Protein AF-0000000070374807 (afdb_homodimer)

Nearest PDB structures (foldseek):
  3frc-assembly1_B  TM=8.445E-01  e=3.270E-07  Plasmodium falciparum
  4nhw-assembly2_D  TM=7.039E-01  e=5.359E-06  Sinorhizobium meliloti 2011
  4qq7-assembly1_B  TM=7.330E-01  e=1.640E-05  Burkholderia cenocepacia J2315
  7miq-assembly1_B  TM=7.696E-01  e=1.617E-04  Vibrio parahaemolyticus
  8e8p-assembly1_B  TM=7.399E-01  e=8.782E-05  Homo sapiens

Sequence (416 aa):
MSSNTITLGYWALPLRGQPIRYIFELAKFPYQQTLYTSATASNWFGKDKQELGLDFPNLPYLIKGDFKITESQNIVNYAIDITKQQHLLGTGQKTFKIDNIRFFCDELTSKVFLATRKSGEEKTTEINNVLIPKFKYLHKQLGNNVYFFDNKLSLADIFAYTAINVFKLKFNEEYQQFSSTFDPFMKNFEEIPLIKEYHNSDRYPKMPMSSNTITLGYWALPLRGQPIRYIFELAKFPYQQTLYTSATASNWFGKDKQELGLDFPNLPYLIKGDFKITESQNIVNYAIDITKQQHLLGTGQKTFKIDNIRFFCDELTSKVFLATRKSGEEKTTEINNVLIPKFKYLHKQLGNNVYFFDNKLSLADIFAYTAINVFKLKFNEEYQQFSSTFDPFMKNFEEIPLIKEYHNSDRYPKMP

Organism: Tetrahymena thermophila (strain SB210) (NCBI:txid312017)

pLDDT: mean 96.46, std 6.83, range [33.53, 98.94]

Secondary structure (DSSP, 8-state):
-----EEEEEESSSSTTHHHHHHHHHTT---EEEEE-TTTHHHIIIIIHHHS--SS--SSEEEETTEEEE-HHHHHHHHHHHHT-GGGT-STHHHHHHHHHHHHHHHHHHHHHHHTT--HHHHHHHIIIIIHHHHHHHHHHHTT-SSSBTTB--HHHHHHHHHHHHHHHH-HHHHGGGHHHHHHHHHHHHTSHHHHHHHTSTTSPPP-/------EEEEESSSSTTHHHHHHHHHTT---EEEEE-TTTHHHIIIIIHHHS--SS--SSEEEETTEEEE-HHHHHHHHHHHHT-GGGT-STHHHHHHHHHHHHHHHHHHHHHHHTT--HHHHHHHIIIIIHHHHHHHHHHHTT-SSSBTTB--HHHHHHHHHHHHHHHH-HHHHGGGHHHHHHHHHHHHTSHHHHHHHTSTTSPPP-

Structure (mmCIF, N/CA/C/O backbone):
data_AF-0000000070374807-model_v1
#
loop_
_entity.id
_entity.type
_entity.pdbx_description
1 polymer 'glutathione transferase'
#
loop_
_atom_site.group_PDB
_atom_site.id
_atom_site.type_symbol
_atom_site.label_atom_id
_atom_site.label_alt_id
_atom_site.label_comp_id
_atom_site.label_asym_id
_atom_site.label_entity_id
_atom_site.label_seq_id
_atom_site.pdbx_PDB_ins_code
_atom_site.Cartn_x
_atom_site.Cartn_y
_atom_site.Cartn_z
_atom_site.occupancy
_atom_site.B_iso_or_equiv
_atom_site.auth_seq_id
_atom_site.auth_comp_id
_atom_site.auth_asym_id
_atom_site.auth_atom_id
_atom_site.pdbx_PDB_model_num
ATOM 1 N N . MET A 1 1 ? 22.469 4.441 -27.109 1 33.94 1 MET A N 1
ATOM 2 C CA . MET A 1 1 ? 21.016 4.516 -27.297 1 33.94 1 MET A CA 1
ATOM 3 C C . MET A 1 1 ? 20.281 4.148 -26 1 33.94 1 MET A C 1
ATOM 5 O O . MET A 1 1 ? 20.609 3.143 -25.375 1 33.94 1 MET A O 1
ATOM 9 N N . SER A 1 2 ? 19.859 4.918 -25.062 1 45.81 2 SER A N 1
ATOM 10 C CA . SER A 1 2 ? 19.266 4.664 -23.766 1 45.81 2 SER A CA 1
ATOM 11 C C . SER A 1 2 ? 18.297 3.488 -23.812 1 45.81 2 SER A C 1
ATOM 13 O O . SER A 1 2 ? 17.359 3.484 -24.625 1 45.81 2 SER A O 1
ATOM 15 N N . SER A 1 3 ? 18.625 2.182 -23.547 1 58.19 3 SER A N 1
ATOM 16 C CA . SER A 1 3 ? 17.922 0.939 -23.844 1 58.19 3 SER A CA 1
ATOM 17 C C . SER A 1 3 ? 16.469 0.991 -23.359 1 58.19 3 SER A C 1
ATOM 19 O O . SER A 1 3 ? 16.203 1.397 -22.234 1 58.19 3 SER A O 1
ATOM 21 N N . ASN A 1 4 ? 15.375 1.106 -24.203 1 75.62 4 ASN A N 1
ATOM 22 C CA . ASN A 1 4 ? 13.938 1.075 -24 1 75.62 4 ASN A CA 1
ATOM 23 C C . ASN A 1 4 ? 13.5 -0.217 -23.312 1 75.62 4 ASN A C 1
ATOM 25 O O . ASN A 1 4 ? 12.312 -0.42 -23.062 1 75.62 4 ASN A O 1
ATOM 29 N N . THR A 1 5 ? 14.586 -0.887 -22.922 1 91.94 5 THR A N 1
ATOM 30 C CA . THR A 1 5 ? 14.273 -2.168 -22.297 1 91.94 5 THR A CA 1
ATOM 31 C C . THR A 1 5 ? 13.883 -1.975 -20.828 1 91.94 5 THR A C 1
ATOM 33 O O . THR A 1 5 ? 14.555 -1.247 -20.094 1 91.94 5 THR A O 1
ATOM 36 N N . ILE A 1 6 ? 12.852 -2.596 -20.406 1 97.38 6 ILE A N 1
ATOM 37 C CA . ILE A 1 6 ? 12.375 -2.512 -19.031 1 97.38 6 ILE A CA 1
ATOM 38 C C . ILE A 1 6 ? 13.062 -3.574 -18.172 1 97.38 6 ILE A C 1
ATOM 40 O O . ILE A 1 6 ? 13.141 -4.738 -18.562 1 97.38 6 ILE A O 1
ATOM 44 N N . THR A 1 7 ? 13.617 -3.127 -17 1 98.31 7 THR A N 1
ATOM 45 C CA . THR A 1 7 ? 14.203 -4.051 -16.031 1 98.31 7 THR A CA 1
ATOM 46 C C . THR A 1 7 ? 13.414 -4.027 -14.719 1 98.31 7 THR A C 1
ATOM 48 O O . THR A 1 7 ? 13.18 -2.961 -14.148 1 98.31 7 THR A O 1
ATOM 51 N N . LEU A 1 8 ? 13.016 -5.172 -14.312 1 98.56 8 LEU A N 1
ATOM 52 C CA . LEU A 1 8 ? 12.391 -5.359 -13.008 1 98.56 8 LEU A CA 1
ATOM 53 C C . LEU A 1 8 ? 13.352 -6.031 -12.039 1 98.56 8 LEU A C 1
ATOM 55 O O . LEU A 1 8 ? 13.852 -7.125 -12.312 1 98.56 8 LEU A O 1
ATOM 59 N N . GLY A 1 9 ? 13.688 -5.32 -10.953 1 98.56 9 GLY A N 1
ATOM 60 C CA . GLY A 1 9 ? 14.516 -5.906 -9.914 1 98.56 9 GLY A CA 1
ATOM 61 C C . GLY A 1 9 ? 13.719 -6.324 -8.688 1 98.56 9 GLY A C 1
ATOM 62 O O . GLY A 1 9 ? 12.93 -5.539 -8.156 1 98.56 9 GLY A O 1
ATOM 63 N N . TYR A 1 10 ? 13.914 -7.555 -8.242 1 98.31 10 TYR A N 1
ATOM 64 C CA . TYR A 1 10 ? 13.281 -8.07 -7.035 1 98.31 10 TYR A CA 1
ATOM 65 C C . TYR A 1 10 ? 13.945 -9.367 -6.582 1 98.31 10 TYR A C 1
ATOM 67 O O . TYR A 1 10 ? 14.789 -9.914 -7.285 1 98.31 10 TYR A O 1
ATOM 75 N N . TRP A 1 11 ? 13.617 -9.805 -5.367 1 97 11 TRP A N 1
ATOM 76 C CA . TRP A 1 11 ? 14.07 -11.109 -4.891 1 97 11 TRP A CA 1
ATOM 77 C C . TRP A 1 11 ? 13.586 -12.227 -5.809 1 97 11 TRP A C 1
ATOM 79 O O . TRP A 1 11 ? 12.484 -12.141 -6.363 1 97 11 TRP A O 1
ATOM 89 N N . ALA A 1 12 ? 14.367 -13.273 -5.863 1 96.19 12 ALA A N 1
ATOM 90 C CA . ALA A 1 12 ? 13.961 -14.445 -6.633 1 96.19 12 ALA A CA 1
ATOM 91 C C . ALA A 1 12 ? 12.906 -15.25 -5.883 1 96.19 12 ALA A C 1
ATOM 93 O O . ALA A 1 12 ? 13.094 -16.438 -5.613 1 96.19 12 ALA A O 1
ATOM 94 N N . LEU A 1 13 ? 11.773 -14.633 -5.559 1 95.25 13 LEU A N 1
ATOM 95 C CA . LEU A 1 13 ? 10.633 -15.18 -4.82 1 95.25 13 LEU A CA 1
ATOM 96 C C . LEU A 1 13 ? 9.32 -14.703 -5.426 1 95.25 13 LEU A C 1
ATOM 98 O O . LEU A 1 13 ? 9.242 -13.594 -5.965 1 95.25 13 LEU A O 1
ATOM 102 N N . PRO A 1 14 ? 8.344 -15.516 -5.379 1 95.31 14 PRO A N 1
ATOM 103 C CA . PRO A 1 14 ? 7.043 -15.117 -5.918 1 95.31 14 PRO A CA 1
ATOM 104 C C . PRO A 1 14 ? 6.176 -14.391 -4.898 1 95.31 14 PRO A C 1
ATOM 106 O O . PRO A 1 14 ? 5.039 -14.797 -4.645 1 95.31 14 PRO A O 1
ATOM 109 N N . LEU A 1 15 ? 6.602 -13.281 -4.348 1 95.69 15 LEU A N 1
ATOM 110 C CA . LEU A 1 15 ? 5.93 -12.516 -3.299 1 95.69 15 LEU A CA 1
ATOM 111 C C . LEU A 1 15 ? 5.426 -11.188 -3.836 1 95.69 15 LEU A C 1
ATOM 113 O O . LEU A 1 15 ? 4.559 -11.156 -4.715 1 95.69 15 LEU A O 1
ATOM 117 N N . ARG A 1 16 ? 5.934 -10.109 -3.4 1 94.38 16 ARG A N 1
ATOM 118 C CA . ARG A 1 16 ? 5.395 -8.781 -3.686 1 94.38 16 ARG A CA 1
ATOM 119 C C . ARG A 1 16 ? 5.656 -8.391 -5.137 1 94.38 16 ARG A C 1
ATOM 121 O O . ARG A 1 16 ? 4.871 -7.652 -5.734 1 94.38 16 ARG A O 1
ATOM 128 N N . GLY A 1 17 ? 6.699 -8.836 -5.688 1 97.25 17 GLY A N 1
ATOM 129 C CA . GLY A 1 17 ? 7.031 -8.516 -7.066 1 97.25 17 GLY A CA 1
ATOM 130 C C . GLY A 1 17 ? 6.281 -9.359 -8.078 1 97.25 17 GLY A C 1
ATOM 131 O O . GLY A 1 17 ? 6.246 -9.031 -9.266 1 97.25 17 GLY A O 1
ATOM 132 N N . GLN A 1 18 ? 5.617 -10.391 -7.609 1 98.25 18 GLN A N 1
ATOM 133 C CA . GLN A 1 18 ? 5.059 -11.406 -8.5 1 98.25 18 GLN A CA 1
ATOM 134 C C . GLN A 1 18 ? 3.867 -10.852 -9.281 1 98.25 18 GLN A C 1
ATOM 136 O O . GLN A 1 18 ? 3.691 -11.164 -10.461 1 98.25 18 GLN A O 1
ATOM 141 N N . PRO A 1 19 ? 2.984 -10.023 -8.688 1 98.81 19 PRO A N 1
ATOM 142 C CA . PRO A 1 19 ? 1.892 -9.445 -9.469 1 98.81 19 PRO A CA 1
ATOM 143 C C . PRO A 1 19 ? 2.387 -8.641 -10.672 1 98.81 19 PRO A C 1
ATOM 145 O O . PRO A 1 19 ? 1.755 -8.656 -11.734 1 98.81 19 PRO A O 1
ATOM 148 N N . ILE A 1 20 ? 3.492 -7.957 -10.508 1 98.88 20 ILE A N 1
ATOM 149 C CA . ILE A 1 20 ? 4.074 -7.191 -11.602 1 98.88 20 ILE A CA 1
ATOM 150 C C . ILE A 1 20 ? 4.457 -8.141 -12.742 1 98.88 20 ILE A C 1
ATOM 152 O O . ILE A 1 20 ? 4.137 -7.883 -13.906 1 98.88 20 ILE A O 1
ATOM 156 N N . ARG A 1 21 ? 5.07 -9.219 -12.391 1 98.75 21 ARG A N 1
AT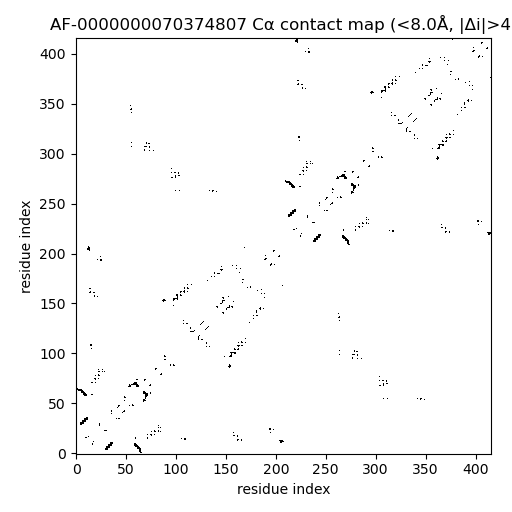OM 157 C CA . ARG A 1 21 ? 5.453 -10.219 -13.383 1 98.75 21 ARG A CA 1
ATOM 158 C C . ARG A 1 21 ? 4.23 -10.766 -14.109 1 98.75 21 ARG A C 1
ATOM 160 O O . ARG A 1 21 ? 4.242 -10.922 -15.336 1 98.75 21 ARG A O 1
ATOM 167 N N . TYR A 1 22 ? 3.219 -11.07 -13.336 1 98.88 22 TYR A N 1
ATOM 168 C CA . TYR A 1 22 ? 2.012 -11.602 -13.953 1 98.88 22 TYR A CA 1
ATOM 169 C C . TYR A 1 22 ? 1.434 -10.617 -14.961 1 98.88 22 TYR A C 1
ATOM 171 O O . TYR A 1 22 ? 0.966 -11.008 -16.031 1 98.88 22 TYR A O 1
ATOM 179 N N . ILE A 1 23 ? 1.428 -9.344 -14.641 1 98.88 23 ILE A N 1
ATOM 180 C CA . ILE A 1 23 ? 0.899 -8.344 -15.555 1 98.88 23 ILE A CA 1
ATOM 181 C C . ILE A 1 23 ? 1.726 -8.336 -16.844 1 98.88 23 ILE A C 1
ATOM 183 O O . ILE A 1 23 ? 1.172 -8.336 -17.938 1 98.88 23 ILE A O 1
ATOM 187 N N . PHE A 1 24 ? 3.029 -8.359 -16.734 1 98.69 24 PHE A N 1
ATOM 188 C CA . PHE A 1 24 ? 3.902 -8.352 -17.906 1 98.69 24 PHE A CA 1
ATOM 189 C C . PHE A 1 24 ? 3.703 -9.609 -18.734 1 98.69 24 PHE A C 1
ATOM 191 O O . PHE A 1 24 ? 3.641 -9.547 -19.969 1 98.69 24 PHE A O 1
ATOM 198 N N . GLU A 1 25 ? 3.584 -10.742 -18.062 1 98.69 25 GLU A N 1
ATOM 199 C CA . GLU A 1 25 ? 3.459 -12.023 -18.75 1 98.69 25 GLU A CA 1
ATOM 200 C C . GLU A 1 25 ? 2.115 -12.133 -19.469 1 98.69 25 GLU A C 1
ATOM 202 O O . GLU A 1 25 ? 2.047 -12.609 -20.609 1 98.69 25 GLU A O 1
ATOM 207 N N . LEU A 1 26 ? 1.098 -11.664 -18.828 1 98.62 26 LEU A N 1
ATOM 208 C CA . LEU A 1 26 ? -0.241 -11.711 -19.406 1 98.62 26 LEU A CA 1
ATOM 209 C C . LEU A 1 26 ? -0.346 -10.797 -20.609 1 98.62 26 LEU A C 1
ATOM 211 O O . LEU A 1 26 ? -1.162 -11.023 -21.516 1 98.62 26 LEU A O 1
ATOM 215 N N . ALA A 1 27 ? 0.504 -9.789 -20.656 1 98.5 27 ALA A N 1
ATOM 216 C CA . ALA A 1 27 ? 0.498 -8.828 -21.75 1 98.5 27 ALA A CA 1
ATOM 217 C C . ALA A 1 27 ? 1.529 -9.203 -22.812 1 98.5 27 ALA A C 1
ATOM 219 O O . ALA A 1 27 ? 1.652 -8.523 -23.844 1 98.5 27 ALA A O 1
ATOM 220 N N . LYS A 1 28 ? 2.309 -10.219 -22.609 1 97.69 28 LYS A N 1
ATOM 221 C CA . LYS A 1 28 ? 3.455 -10.555 -23.453 1 97.69 28 LYS A CA 1
ATOM 222 C C . LYS A 1 28 ? 4.383 -9.359 -23.625 1 97.69 28 LYS A C 1
ATOM 224 O O . LYS A 1 28 ? 4.863 -9.094 -24.719 1 97.69 28 LYS A O 1
ATOM 229 N N . PHE A 1 29 ? 4.477 -8.672 -22.578 1 97.31 29 PHE A N 1
ATOM 230 C CA . PHE A 1 29 ? 5.309 -7.48 -22.578 1 97.31 29 PHE A CA 1
ATOM 231 C C . PHE A 1 29 ? 6.762 -7.832 -22.266 1 97.31 29 PHE A C 1
ATOM 233 O O . PHE A 1 29 ? 7.055 -8.422 -21.219 1 97.31 29 PHE A O 1
ATOM 240 N N . PRO A 1 30 ? 7.676 -7.461 -23.156 1 96.56 30 PRO A N 1
ATOM 241 C CA . PRO A 1 30 ? 9.078 -7.82 -22.922 1 96.56 30 PRO A CA 1
ATOM 242 C C . PRO A 1 30 ? 9.68 -7.07 -21.734 1 96.56 30 PRO A C 1
ATOM 244 O O . PRO A 1 30 ? 9.445 -5.871 -21.562 1 96.56 30 PRO A O 1
ATOM 247 N N . TYR A 1 31 ? 10.398 -7.793 -20.906 1 97.75 31 TYR A N 1
ATOM 248 C CA . TYR A 1 31 ? 11.109 -7.203 -19.781 1 97.75 31 TYR A CA 1
ATOM 249 C C . TYR A 1 31 ? 12.258 -8.102 -19.328 1 97.75 31 TYR A C 1
ATOM 251 O O . TYR A 1 31 ? 12.258 -9.305 -19.609 1 97.75 31 TYR A O 1
ATOM 259 N N . GLN A 1 32 ? 13.18 -7.488 -18.703 1 97.56 32 GLN A N 1
ATOM 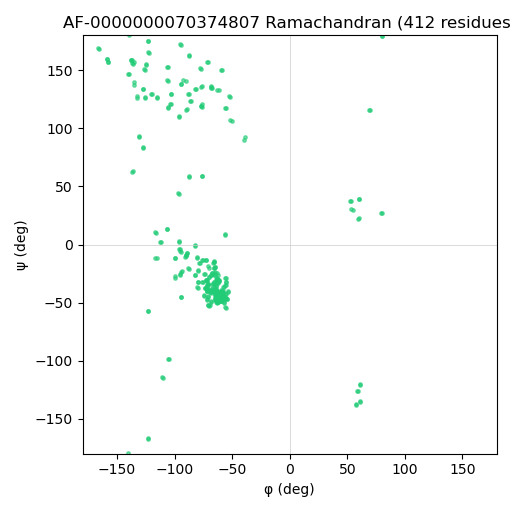260 C CA . GLN A 1 32 ? 14.281 -8.203 -18.062 1 97.56 32 GLN A CA 1
ATOM 261 C C . GLN A 1 32 ? 14.117 -8.227 -16.547 1 97.56 32 GLN A C 1
ATOM 263 O O . GLN A 1 32 ? 13.539 -7.309 -15.961 1 97.56 32 GLN A O 1
ATOM 268 N N . GLN A 1 33 ? 14.727 -9.32 -15.969 1 97.38 33 GLN A N 1
ATOM 269 C CA . GLN A 1 33 ? 14.656 -9.414 -14.516 1 97.38 33 GLN A CA 1
ATOM 270 C C . GLN A 1 33 ? 16.047 -9.43 -13.891 1 97.38 33 GLN A C 1
ATOM 272 O O . GLN A 1 33 ? 16.969 -10.039 -14.438 1 97.38 33 GLN A O 1
ATOM 277 N N . THR A 1 34 ? 16.234 -8.602 -12.945 1 97.38 34 THR A N 1
ATOM 278 C CA . THR A 1 34 ? 17.312 -8.789 -11.984 1 97.38 34 THR A CA 1
ATOM 279 C C . THR A 1 34 ? 16.797 -9.484 -10.727 1 97.38 34 THR A C 1
ATOM 281 O O . THR A 1 34 ? 16.062 -8.891 -9.938 1 97.38 34 THR A O 1
ATOM 284 N N . LEU A 1 35 ? 17.203 -10.75 -10.508 1 97.31 35 LEU A N 1
ATOM 285 C CA . LEU A 1 35 ? 16.734 -11.562 -9.391 1 97.31 35 LEU A CA 1
ATOM 286 C C . LEU A 1 35 ? 17.797 -11.648 -8.305 1 97.31 35 LEU A C 1
ATOM 288 O O . LEU A 1 35 ? 18.938 -12.062 -8.562 1 97.31 35 LEU A O 1
ATOM 292 N N . TYR A 1 36 ? 17.438 -11.203 -7.145 1 97.44 36 TYR A N 1
ATOM 293 C CA . TYR A 1 36 ? 18.312 -11.328 -5.992 1 97.44 36 TYR A CA 1
ATOM 294 C C . TYR A 1 36 ? 17.984 -12.586 -5.191 1 97.44 36 TYR A C 1
ATOM 296 O O . TYR A 1 36 ? 16.812 -12.938 -5.023 1 97.44 36 TYR A O 1
ATOM 304 N N . THR A 1 37 ? 19 -13.297 -4.734 1 95.94 37 THR A N 1
ATOM 305 C CA . THR A 1 37 ? 18.906 -14.477 -3.885 1 95.94 37 THR A CA 1
ATOM 306 C C . THR A 1 37 ? 19.688 -14.281 -2.594 1 95.94 37 THR A C 1
ATOM 308 O O . THR A 1 37 ? 20.344 -13.25 -2.408 1 95.94 37 THR A O 1
ATOM 311 N N . SER A 1 38 ? 19.562 -15.273 -1.723 1 93.62 38 SER A N 1
ATOM 312 C CA . SER A 1 38 ? 20.391 -15.219 -0.515 1 93.62 38 SER A CA 1
ATOM 313 C C . SER A 1 38 ? 21.859 -15.102 -0.855 1 93.62 38 SER A C 1
ATOM 315 O O . SER A 1 38 ? 22.609 -14.398 -0.172 1 93.62 38 SER A O 1
ATOM 317 N N . ALA A 1 39 ? 22.281 -15.734 -1.95 1 94.56 39 ALA A N 1
ATOM 318 C CA . ALA A 1 39 ? 23.688 -15.758 -2.367 1 94.56 39 ALA A CA 1
ATOM 319 C C . ALA A 1 39 ? 24.109 -14.422 -2.955 1 94.56 39 ALA A C 1
ATOM 321 O O . ALA A 1 39 ? 25.281 -14.047 -2.881 1 94.56 39 ALA A O 1
ATOM 322 N N . THR A 1 40 ? 23.156 -13.672 -3.479 1 95.69 40 THR A N 1
ATOM 323 C CA . THR A 1 40 ? 23.516 -12.422 -4.141 1 95.69 40 THR A CA 1
ATOM 324 C C . THR A 1 40 ? 22.906 -11.234 -3.402 1 95.69 40 THR A C 1
ATOM 326 O O . THR A 1 40 ? 22.828 -10.133 -3.951 1 95.69 40 THR A O 1
ATOM 329 N N . ALA A 1 41 ? 22.391 -11.484 -2.238 1 95.31 41 ALA A N 1
ATOM 330 C CA . ALA A 1 41 ? 21.766 -10.438 -1.436 1 95.31 41 ALA A CA 1
ATOM 331 C C . ALA A 1 41 ? 22.719 -9.273 -1.215 1 95.31 41 ALA A C 1
ATOM 333 O O . ALA A 1 41 ? 22.312 -8.117 -1.146 1 95.31 41 ALA A O 1
ATOM 334 N N . SER A 1 42 ? 24.016 -9.57 -1.142 1 96.19 42 SER A N 1
ATOM 335 C CA . SER A 1 42 ? 25.031 -8.547 -0.918 1 96.19 42 SER A CA 1
ATOM 336 C C . SER A 1 42 ? 25.109 -7.578 -2.092 1 96.19 42 SER A C 1
ATOM 338 O O . SER A 1 42 ? 25.484 -6.418 -1.922 1 96.19 42 SER A O 1
ATOM 340 N N . ASN A 1 43 ? 24.734 -8.008 -3.242 1 96.81 43 ASN A N 1
ATOM 341 C CA . ASN A 1 43 ? 24.688 -7.105 -4.387 1 96.81 43 ASN A CA 1
ATOM 342 C C . ASN A 1 43 ? 23.656 -6 -4.184 1 96.81 43 ASN A C 1
ATOM 344 O O . ASN A 1 43 ? 23.922 -4.836 -4.484 1 96.81 43 ASN A O 1
ATOM 348 N N . TRP A 1 44 ? 22.469 -6.371 -3.66 1 97.5 44 TRP A N 1
ATOM 349 C CA . TRP A 1 44 ? 21.422 -5.379 -3.42 1 97.5 44 TRP A CA 1
ATOM 350 C C . TRP A 1 44 ? 21.812 -4.43 -2.291 1 97.5 44 TRP A C 1
ATOM 352 O O . TRP A 1 44 ? 21.766 -3.209 -2.451 1 97.5 44 TRP A O 1
ATOM 362 N N . PHE A 1 45 ? 22.234 -4.992 -1.235 1 95.38 45 PHE A N 1
ATOM 363 C CA . PHE A 1 45 ? 22.484 -4.199 -0.038 1 95.38 45 PHE A CA 1
ATOM 364 C C . PHE A 1 45 ? 23.781 -3.414 -0.178 1 95.38 45 PHE A C 1
ATOM 366 O O . PHE A 1 45 ? 24.047 -2.492 0.6 1 95.38 45 PHE A O 1
ATOM 373 N N . GLY A 1 46 ? 24.578 -3.715 -1.127 1 94.69 46 GLY A N 1
ATOM 374 C CA . GLY A 1 46 ? 25.828 -3.018 -1.41 1 94.69 46 GLY A CA 1
ATOM 375 C C . GLY A 1 46 ? 25.75 -2.127 -2.637 1 94.69 46 GLY A C 1
ATOM 376 O O . GLY A 1 46 ? 25.094 -1.078 -2.607 1 94.69 46 GLY A O 1
ATOM 377 N N . LYS A 1 47 ? 26.203 -2.594 -3.691 1 95.56 47 LYS A N 1
ATOM 378 C CA . LYS A 1 47 ? 26.438 -1.805 -4.898 1 95.56 47 LYS A CA 1
ATOM 379 C C . LYS A 1 47 ? 25.109 -1.359 -5.523 1 95.56 47 LYS A C 1
ATOM 381 O O . LYS A 1 47 ? 24.922 -0.176 -5.816 1 95.56 47 LYS A O 1
ATOM 386 N N . ASP A 1 48 ? 24.172 -2.197 -5.777 1 97.12 48 ASP A N 1
ATOM 387 C CA . ASP A 1 48 ? 22.984 -1.902 -6.566 1 97.12 48 ASP A CA 1
ATOM 388 C C . ASP A 1 48 ? 22.109 -0.862 -5.871 1 97.12 48 ASP A C 1
ATOM 390 O O . ASP A 1 48 ? 21.656 0.096 -6.5 1 97.12 48 ASP A O 1
ATOM 394 N N . LYS A 1 49 ? 21.859 -1.043 -4.609 1 96.38 49 LYS A N 1
ATOM 395 C CA . LYS A 1 49 ? 21.062 -0.093 -3.848 1 96.38 49 LYS A CA 1
ATOM 396 C C . LYS A 1 49 ? 21.641 1.314 -3.932 1 96.38 49 LYS A C 1
ATOM 398 O O . LYS A 1 49 ? 20.891 2.299 -3.934 1 96.38 49 LYS A O 1
ATOM 403 N N . GLN A 1 50 ? 22.938 1.421 -4.098 1 95.25 50 GLN A N 1
ATOM 404 C CA . GLN A 1 50 ? 23.641 2.703 -4.07 1 95.25 50 GLN A CA 1
ATOM 405 C C . GLN A 1 50 ? 23.828 3.26 -5.48 1 95.25 50 GLN A C 1
ATOM 407 O O . GLN A 1 50 ? 23.844 4.477 -5.672 1 95.25 50 GLN A O 1
ATOM 412 N N . GLU A 1 51 ? 23.859 2.414 -6.441 1 97.06 51 GLU A N 1
ATOM 413 C CA . GLU A 1 51 ? 24.406 2.885 -7.711 1 97.06 51 GLU A CA 1
ATOM 414 C C . GLU A 1 51 ? 23.328 2.879 -8.805 1 97.06 51 GLU A C 1
ATOM 416 O O . GLU A 1 51 ? 23.531 3.459 -9.875 1 97.06 51 GLU A O 1
ATOM 421 N N . LEU A 1 52 ? 22.219 2.299 -8.625 1 97.5 52 LEU A N 1
ATOM 422 C CA . LEU A 1 52 ? 21.203 2.207 -9.672 1 97.5 52 LEU A CA 1
ATOM 423 C C . LEU A 1 52 ? 20.531 3.557 -9.898 1 97.5 52 LEU A C 1
ATOM 425 O O . LEU A 1 52 ? 19.766 3.725 -10.852 1 97.5 52 LEU A O 1
ATOM 429 N N . GLY A 1 53 ? 20.719 4.492 -9.016 1 97 53 GLY A N 1
ATOM 430 C CA . GLY A 1 53 ? 20.188 5.836 -9.188 1 97 53 GLY A CA 1
ATOM 431 C C . GLY A 1 53 ? 18.719 5.945 -8.852 1 97 53 GLY A C 1
ATOM 432 O O . GLY A 1 53 ? 18 6.738 -9.461 1 97 53 GLY A O 1
ATOM 433 N N . LEU A 1 54 ? 18.234 5.086 -7.969 1 97.88 54 LEU A N 1
ATOM 434 C CA . LEU A 1 54 ? 16.859 5.148 -7.508 1 97.88 54 LEU A CA 1
ATOM 435 C C . LEU A 1 54 ? 16.672 6.277 -6.496 1 97.88 54 LEU A C 1
ATOM 437 O O . LEU A 1 54 ? 17.484 6.445 -5.59 1 97.88 54 LEU A O 1
ATOM 441 N N . ASP A 1 55 ? 15.562 7.059 -6.633 1 96.12 55 ASP A N 1
ATOM 442 C CA . ASP A 1 55 ? 15.305 8.156 -5.703 1 96.12 55 ASP A CA 1
ATOM 443 C C . ASP A 1 55 ? 15.086 7.629 -4.285 1 96.12 55 ASP A C 1
ATOM 445 O O . ASP A 1 55 ? 15.547 8.242 -3.318 1 96.12 55 ASP A O 1
ATOM 449 N N . PHE A 1 56 ? 14.359 6.555 -4.164 1 97.5 56 PHE A N 1
ATOM 450 C CA . PHE A 1 56 ? 14.078 5.852 -2.92 1 97.5 56 PHE A CA 1
ATOM 451 C C . PHE A 1 56 ? 14.414 4.371 -3.047 1 97.5 56 PHE A C 1
ATOM 453 O O . PHE A 1 56 ? 13.531 3.549 -3.291 1 97.5 56 PHE A O 1
ATOM 460 N N . PRO A 1 57 ? 15.68 4.059 -2.859 1 97.25 57 PRO A N 1
ATOM 461 C CA . PRO A 1 57 ? 16.109 2.686 -3.125 1 97.25 57 PRO A CA 1
ATOM 462 C C . PRO A 1 57 ? 15.305 1.652 -2.342 1 97.25 57 PRO A C 1
ATOM 464 O O . PRO A 1 57 ? 15.281 1.69 -1.108 1 97.25 57 PRO A O 1
ATOM 467 N N . ASN A 1 58 ? 14.648 0.852 -3.064 1 96.81 58 ASN A N 1
ATOM 468 C CA . ASN A 1 58 ? 13.82 -0.214 -2.514 1 96.81 58 ASN A CA 1
ATOM 469 C C . ASN A 1 58 ? 13.562 -1.314 -3.541 1 96.81 58 ASN A C 1
ATOM 471 O O . ASN A 1 58 ? 13.82 -1.128 -4.734 1 96.81 58 ASN A O 1
ATOM 475 N N . LEU A 1 59 ? 13.203 -2.498 -3.08 1 97.5 59 LEU A N 1
ATOM 476 C CA . LEU A 1 59 ? 12.703 -3.58 -3.924 1 97.5 59 LEU A CA 1
ATOM 477 C C . LEU A 1 59 ? 11.195 -3.746 -3.756 1 97.5 59 LEU A C 1
ATOM 479 O O . LEU A 1 59 ? 10.672 -3.641 -2.645 1 97.5 59 LEU A O 1
ATOM 483 N N . PRO A 1 60 ? 10.469 -4.02 -4.844 1 98.19 60 PRO A N 1
ATOM 484 C CA . PRO A 1 60 ? 10.969 -4.051 -6.219 1 98.19 60 PRO A CA 1
ATOM 485 C C . PRO A 1 60 ? 11.281 -2.662 -6.766 1 98.19 60 PRO A C 1
ATOM 487 O O . PRO A 1 60 ? 10.828 -1.659 -6.207 1 98.19 60 PRO A O 1
ATOM 490 N N . TYR A 1 61 ? 12.117 -2.629 -7.738 1 98.81 61 TYR A N 1
ATOM 491 C CA . TYR A 1 61 ? 12.32 -1.43 -8.547 1 98.81 61 TYR A CA 1
ATOM 492 C C . TYR A 1 61 ? 12.109 -1.726 -10.023 1 98.81 61 TYR A C 1
ATOM 494 O O . TYR A 1 61 ? 12.188 -2.881 -10.453 1 98.81 61 TYR A O 1
ATOM 502 N N . LEU A 1 62 ? 11.758 -0.729 -10.789 1 98.69 62 LEU A N 1
ATOM 503 C CA . LEU A 1 62 ? 11.656 -0.799 -12.242 1 98.69 62 LEU A CA 1
ATOM 504 C C . LEU A 1 62 ? 12.453 0.323 -12.898 1 98.69 62 LEU A C 1
ATOM 506 O O . LEU A 1 62 ? 12.359 1.479 -12.484 1 98.69 62 LEU A O 1
ATOM 510 N N . ILE A 1 63 ? 13.242 -0.037 -13.93 1 98.25 63 ILE A N 1
ATOM 511 C CA . ILE A 1 63 ? 14.07 0.917 -14.656 1 98.25 63 ILE A CA 1
ATOM 512 C C . ILE A 1 63 ? 13.758 0.842 -16.156 1 98.25 63 ILE A C 1
ATOM 514 O O . ILE A 1 63 ? 13.734 -0.245 -16.734 1 98.25 63 ILE A O 1
ATOM 518 N N . LYS A 1 64 ? 13.453 1.899 -16.766 1 97.19 64 LYS A N 1
ATOM 519 C CA . LYS A 1 64 ? 13.32 2.102 -18.203 1 97.19 64 LYS A CA 1
ATOM 520 C C . LYS A 1 64 ? 14.094 3.338 -18.656 1 97.19 64 LYS A C 1
ATOM 522 O O . LYS A 1 64 ? 13.539 4.438 -18.703 1 97.19 64 LYS A O 1
ATOM 527 N N . GLY A 1 65 ? 15.336 3.133 -19.062 1 94.56 65 GLY A N 1
ATOM 528 C CA . GLY A 1 65 ? 16.203 4.273 -19.344 1 94.56 65 GLY A CA 1
ATOM 529 C C . GLY A 1 65 ? 16.422 5.156 -18.125 1 94.56 65 GLY A C 1
ATOM 530 O O . GLY A 1 65 ? 16.844 4.676 -17.078 1 94.56 65 GLY A O 1
ATOM 531 N N . ASP A 1 66 ? 16.031 6.375 -18.312 1 94.94 66 ASP A N 1
ATOM 532 C CA . ASP A 1 66 ? 16.234 7.332 -17.219 1 94.94 66 ASP A CA 1
ATOM 533 C C . ASP A 1 66 ? 15.031 7.34 -16.266 1 94.94 66 ASP A C 1
ATOM 535 O O . ASP A 1 66 ? 15.086 7.957 -15.203 1 94.94 66 ASP A O 1
ATOM 539 N N . PHE A 1 67 ? 14.047 6.652 -16.672 1 96.94 67 PHE A N 1
ATOM 540 C CA . PHE A 1 67 ? 12.867 6.57 -15.812 1 96.94 67 PHE A CA 1
ATOM 541 C C . PHE A 1 67 ? 12.977 5.402 -14.844 1 96.94 67 PHE A C 1
ATOM 543 O O . PHE A 1 67 ? 13.031 4.242 -15.266 1 96.94 67 PHE A O 1
ATOM 550 N N . LYS A 1 68 ? 13.023 5.672 -13.508 1 98 68 LYS A N 1
ATOM 551 C CA . LYS A 1 68 ? 13.211 4.68 -12.453 1 98 68 LYS A CA 1
ATOM 552 C C . LYS A 1 68 ? 12.195 4.879 -11.328 1 98 68 LYS A C 1
ATOM 554 O O . LYS A 1 68 ? 12.023 5.992 -10.828 1 98 68 LYS A O 1
ATOM 559 N N . ILE A 1 69 ? 11.477 3.779 -10.977 1 98.56 69 ILE A N 1
ATOM 560 C CA . ILE A 1 69 ? 10.5 3.898 -9.898 1 98.56 69 ILE A CA 1
ATOM 561 C C . ILE A 1 69 ? 10.594 2.689 -8.977 1 98.56 69 ILE A C 1
ATOM 563 O O . ILE A 1 69 ? 11.094 1.633 -9.375 1 98.56 69 ILE A O 1
ATOM 567 N N . THR A 1 70 ? 10.156 2.912 -7.758 1 98.38 70 THR A N 1
ATOM 568 C CA . THR A 1 70 ? 10.023 1.861 -6.754 1 98.38 70 THR A CA 1
ATOM 569 C C . THR A 1 70 ? 8.594 1.786 -6.234 1 98.38 70 THR A C 1
ATOM 571 O O . THR A 1 70 ? 7.676 2.338 -6.848 1 98.38 70 THR A O 1
ATOM 574 N N . GLU A 1 71 ? 8.422 1.028 -5.086 1 97.75 71 GLU A N 1
ATOM 575 C CA . GLU A 1 71 ? 7.117 0.781 -4.473 1 97.75 71 GLU A CA 1
ATOM 576 C C . GLU A 1 71 ? 6.258 -0.123 -5.352 1 97.75 71 GLU A C 1
ATOM 578 O O . GLU A 1 71 ? 5.766 0.305 -6.398 1 97.75 71 GLU A O 1
ATOM 583 N N . SER A 1 72 ? 5.98 -1.281 -4.812 1 98.19 72 SER A N 1
ATOM 584 C CA . SER A 1 72 ? 5.379 -2.348 -5.609 1 98.19 72 SER A CA 1
ATOM 585 C C . SER A 1 72 ? 4.055 -1.904 -6.219 1 98.19 72 SER A C 1
ATOM 587 O O . SER A 1 72 ? 3.797 -2.145 -7.398 1 98.19 72 SER A O 1
ATOM 589 N N . GLN A 1 73 ? 3.234 -1.17 -5.496 1 98.38 73 GLN A N 1
ATOM 590 C CA . GLN A 1 73 ? 1.937 -0.757 -6.02 1 98.38 73 GLN A CA 1
ATOM 591 C C . GLN A 1 73 ? 2.094 0.3 -7.109 1 98.38 73 GLN A C 1
ATOM 593 O O . GLN A 1 73 ? 1.292 0.36 -8.039 1 98.38 73 GLN A O 1
ATOM 598 N N . ASN A 1 74 ? 3.107 1.144 -6.953 1 98.56 74 ASN A N 1
ATOM 599 C CA . ASN A 1 74 ? 3.455 2.096 -8 1 98.56 74 ASN A CA 1
ATOM 600 C C . ASN A 1 74 ? 3.855 1.388 -9.289 1 98.56 74 ASN A C 1
ATOM 602 O O . ASN A 1 74 ? 3.393 1.75 -10.375 1 98.56 74 ASN A O 1
ATOM 606 N N . ILE A 1 75 ? 4.609 0.365 -9.172 1 98.81 75 ILE A N 1
ATOM 607 C CA . ILE A 1 75 ? 5.102 -0.376 -10.328 1 98.81 75 ILE A CA 1
ATOM 608 C C . ILE A 1 75 ? 3.957 -1.164 -10.961 1 98.81 75 ILE A C 1
ATOM 610 O O . ILE A 1 75 ? 3.895 -1.307 -12.18 1 98.81 75 ILE A O 1
ATOM 614 N N . VAL A 1 76 ? 3.068 -1.657 -10.164 1 98.81 76 VAL A N 1
ATOM 615 C CA . VAL A 1 76 ? 1.88 -2.326 -10.688 1 98.81 76 VAL A CA 1
ATOM 616 C C . VAL A 1 76 ? 1.083 -1.359 -11.555 1 98.81 76 VAL A C 1
ATOM 618 O O . VAL A 1 76 ? 0.694 -1.7 -12.68 1 98.81 76 VAL A O 1
ATOM 621 N N . ASN A 1 77 ? 0.869 -0.135 -11.039 1 98.5 77 ASN A N 1
ATOM 622 C CA . ASN A 1 77 ? 0.128 0.865 -11.805 1 98.5 77 ASN A CA 1
ATOM 623 C C . ASN A 1 77 ? 0.845 1.225 -13.102 1 98.5 77 ASN A C 1
ATOM 625 O O . ASN A 1 77 ? 0.207 1.382 -14.141 1 98.5 77 ASN A O 1
ATOM 629 N N . TYR A 1 78 ? 2.078 1.338 -13.031 1 98.62 78 TYR A N 1
ATOM 630 C CA . TYR A 1 78 ? 2.859 1.635 -14.227 1 98.62 78 TYR A CA 1
ATOM 631 C C . TYR A 1 78 ? 2.768 0.497 -15.234 1 98.62 78 TYR A C 1
ATOM 633 O O . TYR A 1 78 ? 2.6 0.733 -16.438 1 98.62 78 TYR A O 1
ATOM 641 N N . ALA A 1 79 ? 2.891 -0.738 -14.75 1 98.69 79 ALA A N 1
ATOM 642 C CA . ALA A 1 79 ? 2.803 -1.915 -15.609 1 98.69 79 ALA A CA 1
ATOM 643 C C . ALA A 1 79 ? 1.462 -1.964 -16.328 1 98.69 79 ALA A C 1
ATOM 645 O O . ALA A 1 79 ? 1.408 -2.246 -17.531 1 98.69 79 ALA A O 1
ATOM 646 N N . ILE A 1 80 ? 0.428 -1.676 -15.578 1 98.62 80 ILE A N 1
ATOM 647 C CA . ILE A 1 80 ? -0.895 -1.649 -16.188 1 98.62 80 ILE A CA 1
ATOM 648 C C . ILE A 1 80 ? -0.928 -0.602 -17.297 1 98.62 80 ILE A C 1
ATOM 650 O O . ILE A 1 80 ? -1.446 -0.858 -18.391 1 98.62 80 ILE A O 1
ATOM 654 N N . ASP A 1 81 ? -0.387 0.524 -17 1 97.94 81 ASP A N 1
ATOM 655 C CA . ASP A 1 81 ? -0.405 1.648 -17.938 1 97.94 81 ASP A CA 1
ATOM 656 C C . ASP A 1 81 ? 0.368 1.316 -19.219 1 97.94 81 ASP A C 1
ATOM 658 O O . ASP A 1 81 ? -0.179 1.398 -20.312 1 97.94 81 ASP A O 1
ATOM 662 N N . ILE A 1 82 ? 1.558 0.833 -19.141 1 97.25 82 ILE A N 1
ATOM 663 C CA . ILE A 1 82 ? 2.434 0.693 -20.297 1 97.25 82 ILE A CA 1
ATOM 664 C C . ILE A 1 82 ? 2.043 -0.551 -21.094 1 97.25 82 ILE A C 1
ATOM 666 O O . ILE A 1 82 ? 2.357 -0.662 -22.281 1 97.25 82 ILE A O 1
ATOM 670 N N . THR A 1 83 ? 1.367 -1.518 -20.453 1 98.19 83 THR A N 1
ATOM 671 C CA . THR A 1 83 ? 0.971 -2.738 -21.141 1 98.19 83 THR A CA 1
ATOM 672 C C . THR A 1 83 ? -0.458 -2.623 -21.672 1 98.19 83 THR A C 1
ATOM 674 O O . THR A 1 83 ? -0.953 -3.529 -22.344 1 98.19 83 THR A O 1
ATOM 677 N N . LYS A 1 84 ? -1.155 -1.585 -21.359 1 97.69 84 LYS A N 1
ATOM 678 C CA . LYS A 1 84 ? -2.533 -1.313 -21.766 1 97.69 84 LYS A CA 1
ATOM 679 C C . LYS A 1 84 ? -3.477 -2.402 -21.266 1 97.69 84 LYS A C 1
ATOM 681 O O . LYS A 1 84 ? -4.375 -2.836 -21.984 1 97.69 84 LYS A O 1
ATOM 686 N N . GLN A 1 85 ? -3.211 -2.863 -20.016 1 98.19 85 GLN A N 1
ATOM 687 C CA . GLN A 1 85 ? -4.039 -3.891 -19.406 1 98.19 85 GLN A CA 1
ATOM 688 C C . GLN A 1 85 ? -5.086 -3.27 -18.484 1 98.19 85 GLN A C 1
ATOM 690 O O . GLN A 1 85 ? -5.336 -3.781 -17.391 1 98.19 85 GLN A O 1
ATOM 695 N N . GLN A 1 86 ? -5.738 -2.211 -18.922 1 97.56 86 GLN A N 1
ATOM 696 C CA . GLN A 1 86 ? -6.707 -1.485 -18.109 1 97.56 86 GLN A CA 1
ATOM 697 C C . GLN A 1 86 ? -7.918 -2.357 -17.781 1 97.56 86 GLN A C 1
ATOM 699 O O . GLN A 1 86 ? -8.656 -2.078 -16.828 1 97.56 86 GLN A O 1
ATOM 704 N N . HIS A 1 87 ? -8.109 -3.391 -18.547 1 97 87 HIS A N 1
ATOM 705 C CA . HIS A 1 87 ? -9.258 -4.262 -18.328 1 97 87 HIS A CA 1
ATOM 706 C C . HIS A 1 87 ? -9.141 -4.984 -16.984 1 97 87 HIS A C 1
ATOM 708 O O . HIS A 1 87 ? -10.133 -5.523 -16.484 1 97 87 HIS A O 1
ATOM 714 N N . LEU A 1 88 ? -7.98 -5.008 -16.359 1 98.5 88 LEU A N 1
ATOM 715 C CA . LEU A 1 88 ? -7.75 -5.656 -15.07 1 98.5 88 LEU A CA 1
ATOM 716 C C . LEU A 1 88 ? -8.273 -4.797 -13.922 1 98.5 88 LEU A C 1
ATOM 718 O O . LEU A 1 88 ? -8.367 -5.262 -12.781 1 98.5 88 LEU A O 1
ATOM 722 N N . LEU A 1 89 ? -8.602 -3.502 -13.977 1 97.56 89 LEU A N 1
ATOM 723 C CA . LEU A 1 89 ? -8.93 -2.541 -12.93 1 97.56 89 LEU A CA 1
ATOM 724 C C . LEU A 1 89 ? -10.438 -2.467 -12.719 1 97.56 89 LEU A C 1
ATOM 726 O O . LEU A 1 89 ? -10.898 -2.021 -11.664 1 97.56 89 LEU A O 1
ATOM 730 N N . GLY A 1 90 ? -11.258 -2.723 -13.406 1 95.25 90 GLY A N 1
ATOM 731 C CA . GLY A 1 90 ? -12.695 -2.523 -13.359 1 95.25 90 GLY A CA 1
ATOM 732 C C . GLY A 1 90 ? -13.117 -1.122 -13.758 1 95.25 90 GLY A C 1
ATOM 733 O O . GLY A 1 90 ? -12.289 -0.319 -14.188 1 95.25 90 GLY A O 1
ATOM 734 N N . THR A 1 91 ? -14.43 -0.867 -13.742 1 95.81 91 THR A N 1
ATOM 735 C CA . THR A 1 91 ? -14.992 0.45 -14.008 1 95.81 91 THR A CA 1
ATOM 736 C C . THR A 1 91 ? -15.922 0.879 -12.875 1 95.81 91 THR A C 1
ATOM 738 O O . THR A 1 91 ? -16.5 0.036 -12.188 1 95.81 91 THR A O 1
ATOM 741 N N . GLY A 1 92 ? -16.031 2.203 -12.648 1 95.31 92 GLY A N 1
ATOM 742 C CA . GLY A 1 92 ? -16.891 2.721 -11.602 1 95.31 92 GLY A CA 1
ATOM 743 C C . GLY A 1 92 ? -16.547 2.178 -10.227 1 95.31 92 GLY A C 1
ATOM 744 O O . GLY A 1 92 ? -15.375 2.109 -9.852 1 95.31 92 GLY A O 1
ATOM 745 N N . GLN A 1 93 ? -17.562 1.821 -9.43 1 95.81 93 GLN A N 1
ATOM 746 C CA . GLN A 1 93 ? -17.375 1.36 -8.062 1 95.81 93 GLN A CA 1
ATOM 747 C C . GLN A 1 93 ? -16.625 0.027 -8.031 1 95.81 93 GLN A C 1
ATOM 749 O O . GLN A 1 93 ? -15.992 -0.313 -7.027 1 95.81 93 GLN A O 1
ATOM 754 N N . LYS A 1 94 ? -16.688 -0.727 -9.07 1 97.38 94 LYS A N 1
ATOM 755 C CA . LYS A 1 94 ? -16.031 -2.031 -9.133 1 97.38 94 LYS A CA 1
ATOM 756 C C . LYS A 1 94 ? -14.516 -1.892 -9 1 97.38 94 LYS A C 1
ATOM 758 O O . LYS A 1 94 ? -13.859 -2.754 -8.414 1 97.38 94 LYS A O 1
ATOM 763 N N . THR A 1 95 ? -13.992 -0.748 -9.547 1 98.25 95 THR A N 1
ATOM 764 C CA . THR A 1 95 ? -12.562 -0.488 -9.422 1 98.25 95 THR A CA 1
ATOM 765 C C . THR A 1 95 ? -12.125 -0.56 -7.957 1 98.25 95 THR A C 1
ATOM 767 O O . THR A 1 95 ? -11.094 -1.16 -7.641 1 98.25 95 THR A O 1
ATOM 770 N N . PHE A 1 96 ? -12.93 -0.033 -7.07 1 98.56 96 PHE A N 1
ATOM 771 C CA . PHE A 1 96 ? -12.562 0.064 -5.664 1 98.56 96 PHE A CA 1
ATOM 772 C C . PHE A 1 96 ? -12.82 -1.254 -4.945 1 98.56 96 PHE A C 1
ATOM 774 O O . PHE A 1 96 ? -12.141 -1.58 -3.971 1 98.56 96 PHE A O 1
ATOM 781 N N . LYS A 1 97 ? -13.758 -2.035 -5.461 1 98.25 97 LYS A N 1
ATOM 782 C CA . LYS A 1 97 ? -13.953 -3.383 -4.93 1 98.25 97 LYS A CA 1
ATOM 783 C C . LYS A 1 97 ? -12.773 -4.285 -5.281 1 98.25 97 LYS A C 1
ATOM 785 O O . LYS A 1 97 ? -12.312 -5.062 -4.441 1 98.25 97 LYS A O 1
ATOM 790 N N . ILE A 1 98 ? -12.305 -4.148 -6.492 1 98.69 98 ILE A N 1
ATOM 791 C CA . ILE A 1 98 ? -11.125 -4.883 -6.938 1 98.69 98 ILE A CA 1
ATOM 792 C C . ILE A 1 98 ? -9.914 -4.457 -6.113 1 98.69 98 ILE A C 1
ATOM 794 O O . ILE A 1 98 ? -9.164 -5.301 -5.613 1 98.69 98 ILE A O 1
ATOM 798 N N . ASP A 1 99 ? -9.781 -3.18 -5.887 1 98.56 99 ASP A N 1
ATOM 799 C CA . ASP A 1 99 ? -8.633 -2.65 -5.16 1 98.56 99 ASP A CA 1
ATOM 800 C C . ASP A 1 99 ? -8.688 -3.037 -3.684 1 98.56 99 ASP A C 1
ATOM 802 O O . ASP A 1 99 ? -7.648 -3.178 -3.035 1 98.56 99 A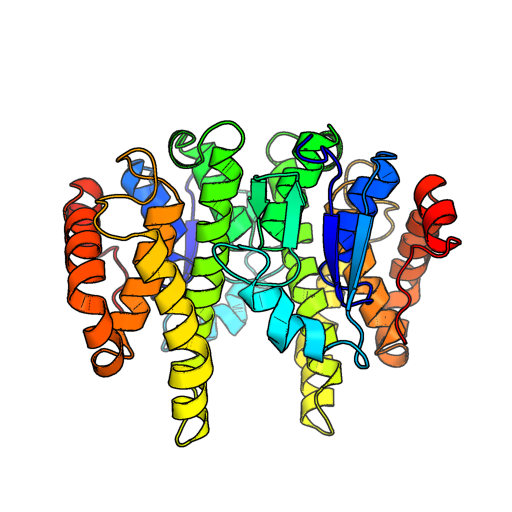SP A O 1
ATOM 806 N N . ASN A 1 100 ? -9.883 -3.227 -3.168 1 98.62 100 ASN A N 1
ATOM 807 C CA . ASN A 1 100 ? -9.984 -3.734 -1.804 1 98.62 100 ASN A CA 1
ATOM 808 C C . ASN A 1 100 ? -9.289 -5.086 -1.652 1 98.62 100 ASN A C 1
ATOM 810 O O . ASN A 1 100 ? -8.523 -5.293 -0.709 1 98.62 100 ASN A O 1
ATOM 814 N N . ILE A 1 101 ? -9.531 -5.934 -2.539 1 98.75 101 ILE A N 1
ATOM 815 C CA . ILE A 1 101 ? -8.938 -7.266 -2.498 1 98.75 101 ILE A CA 1
ATOM 816 C C . ILE A 1 101 ? -7.449 -7.176 -2.828 1 98.75 101 ILE A C 1
ATOM 818 O O . ILE A 1 101 ? -6.621 -7.824 -2.18 1 98.75 101 ILE A O 1
ATOM 822 N N . ARG A 1 102 ? -7.117 -6.324 -3.799 1 98.75 102 ARG A N 1
ATOM 823 C CA . ARG A 1 102 ? -5.734 -6.129 -4.211 1 98.75 102 ARG A CA 1
ATOM 824 C C . ARG A 1 102 ? -4.855 -5.742 -3.025 1 98.75 102 ARG A C 1
ATOM 826 O O . ARG A 1 102 ? -3.867 -6.414 -2.732 1 98.75 102 ARG A O 1
ATOM 833 N N . PHE A 1 103 ? -5.23 -4.727 -2.342 1 98.44 103 PHE A N 1
ATOM 834 C CA . PHE A 1 103 ? -4.41 -4.207 -1.256 1 98.44 103 PHE A CA 1
ATOM 835 C C . PHE A 1 103 ? -4.465 -5.133 -0.045 1 98.44 103 PHE A C 1
ATOM 837 O O . PHE A 1 103 ? -3.463 -5.316 0.648 1 98.44 103 PHE A O 1
ATOM 844 N N . PHE A 1 104 ? -5.652 -5.723 0.218 1 98.56 104 PHE A N 1
ATOM 845 C CA . PHE A 1 104 ? -5.793 -6.695 1.293 1 98.56 104 PHE A CA 1
ATOM 846 C C . PHE A 1 104 ? -4.84 -7.863 1.093 1 98.56 104 PHE A C 1
ATOM 848 O O . PHE A 1 104 ? -4.121 -8.258 2.018 1 98.56 104 PHE A O 1
ATOM 855 N N . CYS A 1 105 ? -4.75 -8.375 -0.091 1 98.88 105 CYS A N 1
ATOM 856 C CA . CYS A 1 105 ? -3.939 -9.555 -0.386 1 98.88 105 CYS A CA 1
ATOM 857 C C . CYS A 1 105 ? -2.459 -9.195 -0.433 1 98.88 105 CYS A C 1
ATOM 859 O O . CYS A 1 105 ? -1.608 -10.016 -0.081 1 98.88 105 CYS A O 1
ATOM 861 N N . ASP A 1 106 ? -2.166 -7.977 -0.862 1 98.31 106 ASP A N 1
ATOM 862 C CA . ASP A 1 106 ? -0.774 -7.539 -0.805 1 98.31 106 ASP A CA 1
ATOM 863 C C . ASP A 1 106 ? -0.25 -7.566 0.629 1 98.31 106 ASP A C 1
ATOM 865 O O . ASP A 1 106 ? 0.849 -8.062 0.885 1 98.31 106 ASP A O 1
ATOM 869 N N . GLU A 1 107 ? -1.037 -7.043 1.517 1 96.69 107 GLU A N 1
ATOM 870 C CA . GLU A 1 107 ? -0.676 -7.09 2.932 1 96.69 107 GLU A CA 1
ATOM 871 C C . GLU A 1 107 ? -0.596 -8.531 3.432 1 96.69 107 GLU A C 1
ATOM 873 O O . GLU A 1 107 ? 0.301 -8.875 4.203 1 96.69 107 GLU A O 1
ATOM 878 N N . LEU A 1 108 ? -1.552 -9.312 3.035 1 98.06 108 LEU A N 1
ATOM 879 C CA . LEU A 1 108 ? -1.625 -10.703 3.463 1 98.06 108 LEU A CA 1
ATOM 880 C C . LEU A 1 108 ? -0.38 -11.469 3.031 1 98.06 108 LEU A C 1
ATOM 882 O O . LEU A 1 108 ? 0.155 -12.273 3.797 1 98.06 108 LEU A O 1
ATOM 886 N N . THR A 1 109 ? 0.087 -11.188 1.824 1 98.06 109 THR A N 1
ATOM 887 C CA . THR A 1 109 ? 1.312 -11.805 1.331 1 98.06 109 THR A CA 1
ATOM 888 C C . THR A 1 109 ? 2.488 -11.484 2.248 1 98.06 109 THR A C 1
ATOM 890 O O . THR A 1 109 ? 3.24 -12.383 2.639 1 98.06 109 THR A O 1
ATOM 893 N N . SER A 1 110 ? 2.578 -10.273 2.623 1 95.5 110 SER A N 1
ATOM 894 C CA . SER A 1 110 ? 3.646 -9.844 3.518 1 95.5 110 SER A CA 1
ATOM 895 C C . SER A 1 110 ? 3.523 -10.508 4.887 1 95.5 110 SER A C 1
ATOM 897 O O . SER A 1 110 ? 4.523 -10.922 5.473 1 95.5 110 SER A O 1
ATOM 899 N N . LYS A 1 111 ? 2.332 -10.609 5.391 1 96.94 111 LYS A N 1
ATOM 900 C CA . LYS A 1 111 ? 2.104 -11.188 6.711 1 96.94 111 LYS A CA 1
ATOM 901 C C . LYS A 1 111 ? 2.467 -12.672 6.727 1 96.94 111 LYS A C 1
ATOM 903 O O . LYS A 1 111 ? 3.018 -13.172 7.711 1 96.94 111 LYS A O 1
ATOM 908 N N . VAL A 1 112 ? 2.113 -13.352 5.652 1 98.06 112 VAL A N 1
ATOM 909 C CA . VAL A 1 112 ? 2.477 -14.758 5.57 1 98.06 112 VAL A CA 1
ATOM 910 C C . VAL A 1 112 ? 3.996 -14.906 5.613 1 98.06 112 VAL A C 1
ATOM 912 O O . VAL A 1 112 ? 4.527 -15.703 6.395 1 98.06 112 VAL A O 1
ATOM 915 N N . PHE A 1 113 ? 4.668 -14.133 4.82 1 94.62 113 PHE A N 1
ATOM 916 C CA . PHE A 1 113 ? 6.121 -14.227 4.754 1 94.62 113 PHE A CA 1
ATOM 917 C C . PHE A 1 113 ? 6.746 -13.898 6.105 1 94.62 113 PHE A C 1
ATOM 919 O O . PHE A 1 113 ? 7.668 -14.578 6.555 1 94.62 113 PHE A O 1
ATOM 926 N N . LEU A 1 114 ? 6.238 -12.875 6.758 1 94.06 114 LEU A N 1
ATOM 927 C CA . LEU A 1 114 ? 6.762 -12.484 8.062 1 94.06 114 LEU A CA 1
ATOM 928 C C . LEU A 1 114 ? 6.539 -13.586 9.094 1 94.06 114 LEU A C 1
ATOM 930 O O . LEU A 1 114 ? 7.363 -13.781 9.984 1 94.06 114 LEU A O 1
ATOM 934 N N . ALA A 1 115 ? 5.434 -14.258 8.984 1 97.31 115 ALA A N 1
ATOM 935 C CA . ALA A 1 115 ? 5.117 -15.336 9.922 1 97.31 115 ALA A CA 1
ATOM 936 C C . ALA A 1 115 ? 6.137 -16.469 9.805 1 97.31 115 ALA A C 1
ATOM 938 O O . ALA A 1 115 ? 6.395 -17.172 10.781 1 97.31 115 ALA A O 1
ATOM 939 N N . THR A 1 116 ? 6.688 -16.641 8.602 1 95.69 116 THR A N 1
ATOM 940 C CA . THR A 1 116 ? 7.668 -17.703 8.422 1 95.69 116 THR A CA 1
ATOM 941 C C . THR A 1 116 ? 8.93 -17.422 9.234 1 95.69 116 THR A C 1
ATOM 943 O O . THR A 1 116 ? 9.719 -18.328 9.5 1 95.69 116 THR A O 1
ATOM 946 N N . ARG A 1 117 ? 9.156 -16.203 9.617 1 93.94 117 ARG A N 1
ATOM 947 C CA . ARG A 1 117 ? 10.359 -15.805 10.344 1 93.94 117 ARG A CA 1
ATOM 948 C C . ARG A 1 117 ? 10.156 -15.922 11.852 1 93.94 117 ARG A C 1
ATOM 950 O O . ARG A 1 117 ? 11.094 -15.711 12.625 1 93.94 117 ARG A O 1
ATOM 957 N N . LYS A 1 118 ? 8.945 -16.156 12.234 1 95.94 118 LYS A N 1
ATOM 958 C CA . LYS A 1 118 ? 8.641 -16.344 13.648 1 95.94 118 LYS A CA 1
ATOM 959 C C . LYS A 1 118 ? 8.812 -17.812 14.055 1 95.94 118 LYS A C 1
ATOM 961 O O . LYS A 1 118 ? 8.898 -18.688 13.195 1 95.94 118 LYS A O 1
ATOM 966 N N . SER A 1 119 ? 8.922 -18.031 15.438 1 96.25 119 SER A N 1
ATOM 967 C CA . SER A 1 119 ? 9.078 -19.406 15.938 1 96.25 119 SER A CA 1
ATOM 968 C C . SER A 1 119 ? 8.211 -19.641 17.172 1 96.25 119 SER A C 1
ATOM 970 O O . SER A 1 119 ? 7.715 -18.688 17.781 1 96.25 119 SER A O 1
ATOM 972 N N . GLY A 1 120 ? 7.953 -20.922 17.406 1 96.31 120 GLY A N 1
ATOM 973 C CA . GLY A 1 120 ? 7.266 -21.328 18.625 1 96.31 120 GLY A CA 1
ATOM 974 C C . GLY A 1 120 ? 5.871 -20.734 18.75 1 96.31 120 GLY A C 1
ATOM 975 O O . GLY A 1 120 ? 5.082 -20.812 17.797 1 96.31 120 GLY A O 1
ATOM 976 N N . GLU A 1 121 ? 5.645 -20.266 19.922 1 96.69 121 GLU A N 1
ATOM 977 C CA . GLU A 1 121 ? 4.309 -19.797 20.266 1 96.69 121 GLU A CA 1
ATOM 978 C C . GLU A 1 121 ? 3.959 -18.531 19.469 1 96.69 121 GLU A C 1
ATOM 980 O O . GLU A 1 121 ? 2.803 -18.328 19.094 1 96.69 121 GLU A O 1
ATOM 985 N N . GLU A 1 122 ? 4.906 -17.75 19.219 1 96.06 122 GLU A N 1
ATOM 986 C CA . GLU A 1 122 ? 4.664 -16.516 18.453 1 96.06 122 GLU A CA 1
ATOM 987 C C . GLU A 1 122 ? 4.176 -16.844 17.047 1 96.06 122 GLU A C 1
ATOM 989 O O . GLU A 1 122 ? 3.256 -16.188 16.547 1 96.06 122 GLU A O 1
ATOM 994 N N . LYS A 1 123 ? 4.805 -17.781 16.391 1 97.44 123 LYS A N 1
ATOM 995 C CA . LYS A 1 123 ? 4.398 -18.219 15.062 1 97.44 123 LYS A CA 1
ATOM 996 C C . LYS A 1 123 ? 2.98 -18.781 15.078 1 97.44 123 LYS A C 1
ATOM 998 O O . LYS A 1 123 ? 2.152 -18.406 14.242 1 97.44 123 LYS A O 1
ATOM 1003 N N . THR A 1 124 ? 2.738 -19.578 16.047 1 97.19 124 THR A N 1
ATOM 1004 C CA . THR A 1 124 ? 1.427 -20.203 16.188 1 97.19 124 THR A CA 1
ATOM 1005 C C . THR A 1 124 ? 0.344 -19.141 16.391 1 97.19 124 THR A C 1
ATOM 1007 O O . THR A 1 124 ? -0.723 -19.219 15.773 1 97.19 124 THR A O 1
ATOM 1010 N N . THR A 1 125 ? 0.647 -18.219 17.203 1 97.62 125 THR A N 1
ATOM 1011 C CA . THR A 1 125 ? -0.288 -17.125 17.484 1 97.62 125 THR A CA 1
ATOM 1012 C C . THR A 1 125 ? -0.55 -16.297 16.234 1 97.62 125 THR A C 1
ATOM 1014 O O . THR A 1 125 ? -1.695 -15.945 15.945 1 97.62 125 THR A O 1
ATOM 1017 N N . GLU A 1 126 ? 0.492 -16.016 15.5 1 97.5 126 GLU A N 1
ATOM 1018 C CA . GLU A 1 126 ? 0.35 -15.25 14.266 1 97.5 126 GLU A CA 1
ATOM 1019 C C . GLU A 1 126 ? -0.522 -15.992 13.258 1 97.5 126 GLU A C 1
ATOM 1021 O O . GLU A 1 126 ? -1.408 -15.398 12.641 1 97.5 126 GLU A O 1
ATOM 1026 N N . ILE A 1 127 ? -0.289 -17.203 13.086 1 98.31 127 ILE A N 1
ATOM 1027 C CA . ILE A 1 127 ? -1.03 -18 12.117 1 98.31 127 ILE A CA 1
ATOM 1028 C C . ILE A 1 127 ? -2.502 -18.078 12.523 1 98.31 127 ILE A C 1
ATOM 1030 O O . ILE A 1 127 ? -3.387 -17.766 11.719 1 98.31 127 ILE A O 1
ATOM 1034 N N . ASN A 1 128 ? -2.754 -18.344 13.766 1 97.94 128 ASN A N 1
ATOM 1035 C CA . ASN A 1 128 ? -4.105 -18.641 14.227 1 97.94 128 ASN A CA 1
ATOM 1036 C C . ASN A 1 128 ? -4.926 -17.359 14.422 1 97.94 128 ASN A C 1
ATOM 1038 O O . ASN A 1 128 ? -6.129 -17.344 14.172 1 97.94 128 ASN A O 1
ATOM 1042 N N . ASN A 1 129 ? -4.242 -16.359 14.898 1 96.81 129 ASN A N 1
ATOM 1043 C CA . ASN A 1 129 ? -4.992 -15.18 15.312 1 96.81 129 ASN A CA 1
ATOM 1044 C C . ASN A 1 129 ? -4.953 -14.086 14.25 1 96.81 129 ASN A C 1
ATOM 1046 O O . ASN A 1 129 ? -5.734 -13.133 14.297 1 96.81 129 ASN A O 1
ATOM 1050 N N . VAL A 1 130 ? -4.086 -14.25 13.258 1 97.06 130 VAL A N 1
ATOM 1051 C CA . VAL A 1 130 ? -3.967 -13.203 12.25 1 97.06 130 VAL A CA 1
ATOM 1052 C C . VAL A 1 130 ? -4.234 -13.789 10.867 1 97.06 130 VAL A C 1
ATOM 1054 O O . VAL A 1 130 ? -5.199 -13.414 10.195 1 97.06 130 VAL A O 1
ATOM 1057 N N . LEU A 1 131 ? -3.525 -14.766 10.461 1 98.62 131 LEU A N 1
ATOM 1058 C CA . LEU A 1 131 ? -3.578 -15.266 9.094 1 98.62 131 LEU A CA 1
ATOM 1059 C C . LEU A 1 131 ? -4.895 -15.992 8.828 1 98.62 131 LEU A C 1
ATOM 1061 O O . LEU A 1 131 ? -5.602 -15.672 7.875 1 98.62 131 LEU A O 1
ATOM 1065 N N . ILE A 1 132 ? -5.234 -16.922 9.672 1 98.69 132 ILE A N 1
ATOM 1066 C CA . ILE A 1 132 ? -6.41 -17.75 9.438 1 98.69 132 ILE A CA 1
ATOM 1067 C C . ILE A 1 132 ? -7.656 -16.875 9.367 1 98.69 132 ILE A C 1
ATOM 1069 O O . ILE A 1 132 ? -8.438 -16.969 8.414 1 98.69 132 ILE A O 1
ATOM 1073 N N . PRO A 1 133 ? -7.855 -15.969 10.312 1 97.88 133 PRO A N 1
ATOM 1074 C CA . PRO A 1 133 ? -9.039 -15.109 10.203 1 97.88 133 PRO A CA 1
ATOM 1075 C C . PRO A 1 133 ? -9.055 -14.305 8.906 1 97.88 133 PRO A C 1
ATOM 1077 O O . PRO A 1 133 ? -10.117 -14.133 8.305 1 97.88 133 PRO A O 1
ATOM 1080 N N . LYS A 1 134 ? -7.953 -13.805 8.508 1 98.44 134 LYS A N 1
ATOM 1081 C CA . LYS A 1 134 ? -7.906 -13 7.285 1 98.44 134 LYS A CA 1
ATOM 1082 C C . LYS A 1 134 ? -8.18 -13.859 6.055 1 98.44 134 LYS A C 1
ATOM 1084 O O . LYS A 1 134 ? -8.867 -13.43 5.129 1 98.44 134 LYS A O 1
ATOM 1089 N N . PHE A 1 135 ? -7.668 -15.055 6 1 98.81 135 PHE A N 1
ATOM 1090 C CA . PHE A 1 135 ? -7.93 -15.945 4.875 1 98.81 135 PHE A CA 1
ATOM 1091 C C . PHE A 1 135 ? -9.383 -16.391 4.867 1 98.81 135 PHE A C 1
ATOM 1093 O O . PHE A 1 135 ? -9.938 -16.703 3.811 1 98.81 135 PHE A O 1
ATOM 1100 N N . LYS A 1 136 ? -10 -16.391 6.051 1 98.56 136 LYS A N 1
ATOM 1101 C CA . LYS A 1 136 ? -11.43 -16.703 6.102 1 98.56 136 LYS A CA 1
ATOM 1102 C C . LYS A 1 136 ? -12.234 -15.648 5.352 1 98.56 136 LYS A C 1
ATOM 1104 O O . LYS A 1 136 ? -13.227 -15.969 4.688 1 98.56 136 LYS A O 1
ATOM 1109 N N . TYR A 1 137 ? -11.852 -14.398 5.5 1 98.12 137 TYR A N 1
ATOM 1110 C CA . TYR A 1 137 ? -12.531 -13.344 4.754 1 98.12 137 TYR A CA 1
ATOM 1111 C C . TYR A 1 137 ? -12.398 -13.57 3.252 1 98.12 137 TYR A C 1
ATOM 1113 O O . TYR A 1 137 ? -13.375 -13.43 2.512 1 98.12 137 TYR A O 1
ATOM 1121 N N . LEU A 1 138 ? -11.203 -13.859 2.832 1 98.56 138 LEU A N 1
ATOM 1122 C CA . LEU A 1 138 ? -10.938 -14.086 1.416 1 98.56 138 LEU A CA 1
ATOM 1123 C C . LEU A 1 138 ? -11.711 -15.297 0.903 1 98.56 138 LEU A C 1
ATOM 1125 O O . LEU A 1 138 ? -12.273 -15.266 -0.194 1 98.56 138 LEU A O 1
ATOM 1129 N N . HIS A 1 139 ? -11.703 -16.297 1.696 1 98.56 139 HIS A N 1
ATOM 1130 C CA . HIS A 1 139 ? -12.43 -17.531 1.411 1 98.56 139 HIS A CA 1
ATOM 1131 C C . HIS A 1 139 ? -13.922 -17.25 1.214 1 98.56 139 HIS A C 1
ATOM 1133 O O . HIS A 1 139 ? -14.516 -17.719 0.244 1 98.56 139 HIS A O 1
ATOM 1139 N N . LYS A 1 140 ? -14.453 -16.5 2.088 1 97.94 140 LYS A N 1
ATOM 1140 C CA . LYS A 1 140 ? -15.867 -16.141 2.021 1 97.94 140 LYS A CA 1
ATOM 1141 C C . LYS A 1 140 ? -16.156 -15.297 0.783 1 97.94 140 LYS A C 1
ATOM 1143 O O . LYS A 1 140 ? -17.172 -15.508 0.108 1 97.94 140 LYS A O 1
ATOM 1148 N N . GLN A 1 141 ? -15.328 -14.359 0.474 1 97.94 141 GLN A N 1
ATOM 1149 C CA . GLN A 1 141 ? -15.523 -13.453 -0.653 1 97.94 141 GLN A CA 1
ATOM 1150 C C . GLN A 1 141 ? -15.461 -14.203 -1.979 1 97.94 141 GLN A C 1
ATOM 1152 O O . GLN A 1 141 ? -16.203 -13.891 -2.91 1 97.94 141 GLN A O 1
ATOM 1157 N N . LEU A 1 142 ? -14.586 -15.148 -2.074 1 98.44 142 LEU A N 1
ATOM 1158 C CA . LEU A 1 142 ? -14.438 -15.914 -3.307 1 98.44 142 LEU A CA 1
ATOM 1159 C C . LEU A 1 142 ? -15.617 -16.859 -3.51 1 98.44 142 LEU A C 1
ATOM 1161 O O . LEU A 1 142 ? -16.156 -16.953 -4.613 1 98.44 142 LEU A O 1
ATOM 1165 N N . GLY A 1 143 ? -15.969 -17.578 -2.438 1 97.12 143 GLY A N 1
ATOM 1166 C CA . GLY A 1 143 ? -17.031 -18.562 -2.547 1 97.12 143 GLY A CA 1
ATOM 1167 C C . GLY A 1 143 ? -16.766 -19.641 -3.59 1 97.12 143 GLY A C 1
ATOM 1168 O O . GLY A 1 143 ? -15.688 -20.25 -3.59 1 97.12 143 GLY A O 1
ATOM 1169 N N . ASN A 1 144 ? -17.734 -19.797 -4.512 1 95.75 144 ASN A N 1
ATOM 1170 C CA . ASN A 1 144 ? -17.594 -20.828 -5.547 1 95.75 144 ASN A CA 1
ATOM 1171 C C . ASN A 1 144 ? -17.281 -20.203 -6.906 1 95.75 144 ASN A C 1
ATOM 1173 O O . ASN A 1 144 ? -17.375 -20.875 -7.934 1 95.75 144 ASN A O 1
ATOM 1177 N N . ASN A 1 145 ? -16.938 -19 -6.883 1 97.56 145 ASN A N 1
ATOM 1178 C CA . ASN A 1 145 ? -16.703 -18.297 -8.141 1 97.56 145 ASN A CA 1
ATOM 1179 C C . ASN A 1 145 ? -15.336 -18.656 -8.727 1 97.56 145 ASN A C 1
ATOM 1181 O O . ASN A 1 145 ? -14.383 -18.922 -7.98 1 97.56 145 ASN A O 1
ATOM 1185 N N . VAL A 1 146 ? -15.258 -18.578 -9.992 1 97.56 146 VAL A N 1
ATOM 1186 C CA . VAL A 1 146 ? -14 -18.812 -10.695 1 97.56 146 VAL A CA 1
ATOM 1187 C C . VAL A 1 146 ? -13.078 -17.625 -10.516 1 97.56 146 VAL A C 1
ATOM 1189 O O . VAL A 1 146 ? -11.867 -17.781 -10.336 1 97.56 146 VAL A O 1
ATOM 1192 N N . TYR A 1 147 ? -13.656 -16.453 -10.656 1 98.38 147 TYR A N 1
ATOM 1193 C CA . TYR A 1 147 ? -13.008 -15.172 -10.406 1 98.38 147 TYR A CA 1
ATOM 1194 C C . TYR A 1 147 ? -13.766 -14.367 -9.359 1 98.38 147 TYR A C 1
ATOM 1196 O O . TYR A 1 147 ? -14.922 -14.672 -9.055 1 98.38 147 TYR A O 1
ATOM 1204 N N . PHE A 1 148 ? -13.133 -13.352 -8.828 1 98.25 148 PHE A N 1
ATOM 1205 C CA . PHE A 1 148 ? -13.773 -12.57 -7.781 1 98.25 148 PHE A CA 1
ATOM 1206 C C . PHE A 1 148 ? -14.922 -11.742 -8.352 1 98.25 148 PHE A C 1
ATOM 1208 O O . PHE A 1 148 ? -15.945 -11.555 -7.695 1 98.25 148 PHE A O 1
ATOM 1215 N N . PHE A 1 149 ? -14.617 -11.219 -9.594 1 97.5 149 PHE A N 1
ATOM 1216 C CA . PHE A 1 149 ? -15.648 -10.336 -10.148 1 97.5 149 PHE A CA 1
ATOM 1217 C C . PHE A 1 149 ? -15.891 -10.648 -11.617 1 97.5 149 PHE A C 1
ATOM 1219 O O . PHE A 1 149 ? -14.945 -10.898 -12.367 1 97.5 149 PHE A O 1
ATOM 1226 N N . ASP A 1 150 ? -17.141 -10.633 -12.039 1 95.31 150 ASP A N 1
ATOM 1227 C CA . ASP A 1 150 ? -17.625 -10.562 -13.406 1 95.31 150 ASP A CA 1
ATOM 1228 C C . ASP A 1 150 ? -17.125 -11.742 -14.234 1 95.31 150 ASP A C 1
ATOM 1230 O O . ASP A 1 150 ? -16.859 -11.594 -15.43 1 95.31 150 ASP A O 1
ATOM 1234 N N . ASN A 1 151 ? -16.75 -12.812 -13.664 1 94.38 151 ASN A N 1
ATOM 1235 C CA . ASN A 1 151 ? -16.266 -14.016 -14.344 1 94.38 151 ASN A CA 1
ATOM 1236 C C . ASN A 1 151 ? -15.094 -13.703 -15.266 1 94.38 151 ASN A C 1
ATOM 1238 O O . ASN A 1 151 ? -14.992 -14.266 -16.359 1 94.38 151 ASN A O 1
ATOM 1242 N N . LYS A 1 152 ? -14.367 -12.727 -14.906 1 96.94 152 LYS A N 1
ATOM 1243 C CA . LYS A 1 152 ? -13.164 -12.414 -15.664 1 96.94 152 LYS A CA 1
ATOM 1244 C C . LYS A 1 152 ? -11.992 -12.094 -14.742 1 96.94 152 LYS A C 1
ATOM 1246 O O . LYS A 1 152 ? -12.195 -11.648 -13.609 1 96.94 152 LYS A O 1
ATOM 1251 N N . LEU A 1 153 ? -10.844 -12.234 -15.328 1 98.62 153 LEU A N 1
ATOM 1252 C CA . LEU A 1 153 ? -9.602 -11.977 -14.602 1 98.62 153 LEU A CA 1
ATOM 1253 C C . LEU A 1 153 ? -9.461 -10.492 -14.281 1 98.62 153 LEU A C 1
ATOM 1255 O O . LEU A 1 153 ? -9.695 -9.648 -15.141 1 98.62 153 LEU A O 1
ATOM 1259 N N . SER A 1 154 ? -9.086 -10.141 -13.055 1 98.81 154 SER A N 1
ATOM 1260 C CA . SER A 1 154 ? -8.773 -8.789 -12.617 1 98.81 154 SER A CA 1
ATOM 1261 C C . SER A 1 154 ? -7.57 -8.773 -11.68 1 98.81 154 SER A C 1
ATOM 1263 O O . SER A 1 154 ? -7.012 -9.82 -11.359 1 98.81 154 SER A O 1
ATOM 1265 N N . LEU A 1 155 ? -7.145 -7.645 -11.188 1 98.88 155 LEU A N 1
ATOM 1266 C CA . LEU A 1 155 ? -6.047 -7.531 -10.234 1 98.88 155 LEU A CA 1
ATOM 1267 C C . LEU A 1 155 ? -6.391 -8.234 -8.922 1 98.88 155 LEU A C 1
ATOM 1269 O O . LEU A 1 155 ? -5.5 -8.719 -8.219 1 98.88 155 LEU A O 1
ATOM 1273 N N . ALA A 1 156 ? -7.719 -8.258 -8.586 1 98.88 156 ALA A N 1
ATOM 1274 C CA . ALA A 1 156 ? -8.125 -9 -7.395 1 98.88 156 ALA A CA 1
ATOM 1275 C C . ALA A 1 156 ? -7.652 -10.445 -7.453 1 98.88 156 ALA A C 1
ATOM 1277 O O . ALA A 1 156 ? -7.113 -10.969 -6.48 1 98.88 156 ALA A O 1
ATOM 1278 N N . ASP A 1 157 ? -7.777 -11.062 -8.586 1 98.94 157 ASP A N 1
ATOM 1279 C CA . ASP A 1 157 ? -7.422 -12.461 -8.758 1 98.94 157 ASP A CA 1
ATOM 1280 C C . ASP A 1 157 ? -5.906 -12.656 -8.734 1 98.94 157 ASP A C 1
ATOM 1282 O O . ASP A 1 157 ? -5.406 -13.625 -8.156 1 98.94 157 ASP A O 1
ATOM 1286 N N . ILE A 1 158 ? -5.211 -11.758 -9.344 1 98.94 158 ILE A N 1
ATOM 1287 C CA . ILE A 1 158 ? -3.758 -11.844 -9.422 1 98.94 158 ILE A CA 1
ATOM 1288 C C . ILE A 1 158 ? -3.158 -11.75 -8.023 1 98.94 158 ILE A C 1
ATOM 1290 O O . ILE A 1 158 ? -2.307 -12.562 -7.648 1 98.94 158 ILE A O 1
ATOM 1294 N N . PHE A 1 159 ? -3.602 -10.805 -7.258 1 98.94 159 PHE A N 1
ATOM 1295 C CA . PHE A 1 159 ? -3.064 -10.609 -5.914 1 98.94 159 PHE A CA 1
ATOM 1296 C C . PHE A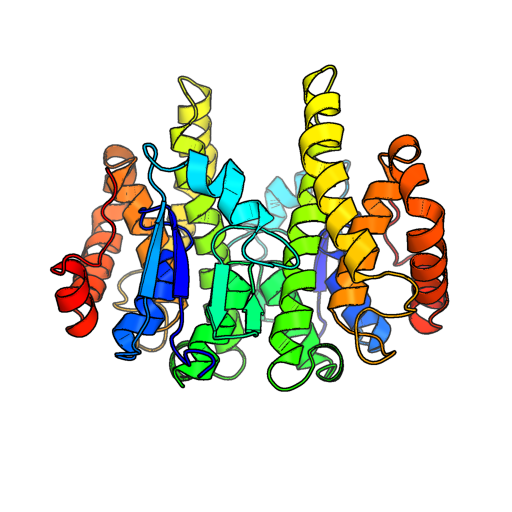 1 159 ? -3.547 -11.703 -4.977 1 98.94 159 PHE A C 1
ATOM 1298 O O . PHE A 1 159 ? -2.797 -12.164 -4.109 1 98.94 159 PHE A O 1
ATOM 1305 N N . ALA A 1 160 ? -4.793 -12.109 -5.148 1 98.94 160 ALA A N 1
ATOM 1306 C CA . ALA A 1 160 ? -5.301 -13.211 -4.336 1 98.94 160 ALA A CA 1
ATOM 1307 C C . ALA A 1 160 ? -4.52 -14.5 -4.598 1 98.94 160 ALA A C 1
ATOM 1309 O O . ALA A 1 160 ? -4.152 -15.211 -3.662 1 98.94 160 ALA A O 1
ATOM 1310 N N . TYR A 1 161 ? -4.297 -14.773 -5.855 1 98.88 161 TYR A N 1
ATOM 1311 C CA . TYR A 1 161 ? -3.512 -15.961 -6.172 1 98.88 161 TYR A CA 1
ATOM 1312 C C . TYR A 1 161 ? -2.156 -15.922 -5.48 1 98.88 161 TYR A C 1
ATOM 1314 O O . TYR A 1 161 ? -1.712 -16.922 -4.91 1 98.88 161 TYR A O 1
ATOM 1322 N N . THR A 1 162 ? -1.475 -14.805 -5.551 1 98.69 162 THR A N 1
ATOM 1323 C CA . THR A 1 162 ? -0.15 -14.664 -4.957 1 98.69 162 THR A CA 1
ATOM 1324 C C . THR A 1 162 ? -0.197 -14.938 -3.455 1 98.69 162 THR A C 1
ATOM 1326 O O . THR A 1 162 ? 0.614 -15.703 -2.932 1 98.69 162 THR A O 1
ATOM 1329 N N . ALA A 1 163 ? -1.151 -14.359 -2.736 1 98.69 163 ALA A N 1
ATOM 1330 C CA . ALA A 1 163 ? -1.278 -14.523 -1.291 1 98.69 163 ALA A CA 1
ATOM 1331 C C . ALA A 1 163 ? -1.609 -15.961 -0.926 1 98.69 163 ALA A C 1
ATOM 1333 O O . ALA A 1 163 ? -1.003 -16.531 -0.017 1 98.69 163 ALA A O 1
ATOM 1334 N N . ILE A 1 164 ? -2.57 -16.531 -1.642 1 98.75 164 ILE A N 1
ATOM 1335 C CA . ILE A 1 164 ? -3.023 -17.875 -1.362 1 98.75 164 ILE A CA 1
ATOM 1336 C C . ILE A 1 164 ? -1.896 -18.875 -1.652 1 98.75 164 ILE A C 1
ATOM 1338 O O . ILE A 1 164 ? -1.687 -19.828 -0.895 1 98.75 164 ILE A O 1
ATOM 1342 N N . ASN A 1 165 ? -1.182 -18.625 -2.744 1 98.19 165 ASN A N 1
ATOM 1343 C CA . ASN A 1 165 ? -0.091 -19.516 -3.131 1 98.19 165 ASN A CA 1
ATOM 1344 C C . ASN A 1 165 ? 1.003 -19.562 -2.068 1 98.19 165 ASN A C 1
ATOM 1346 O O . ASN A 1 165 ? 1.477 -20.641 -1.7 1 98.19 165 ASN A O 1
ATOM 1350 N N . VAL A 1 166 ? 1.426 -18.438 -1.552 1 97.75 166 VAL A N 1
ATOM 1351 C CA . VAL A 1 166 ? 2.482 -18.422 -0.545 1 97.75 166 VAL A CA 1
ATOM 1352 C C . VAL A 1 166 ? 1.979 -19.062 0.746 1 97.75 166 VAL A C 1
ATOM 1354 O O . VAL A 1 166 ? 2.736 -19.734 1.444 1 97.75 166 VAL A O 1
ATOM 1357 N N . PHE A 1 167 ? 0.723 -18.812 1.065 1 98.38 167 PHE A N 1
ATOM 1358 C CA . PHE A 1 167 ? 0.119 -19.438 2.238 1 98.38 167 PHE A CA 1
ATOM 1359 C C . PHE A 1 167 ? 0.143 -20.953 2.119 1 98.38 167 PHE A C 1
ATOM 1361 O O . PHE A 1 167 ? 0.518 -21.641 3.066 1 98.38 167 PHE A O 1
ATOM 1368 N N . LYS A 1 168 ? -0.254 -21.453 0.995 1 98.06 168 LYS A N 1
ATOM 1369 C CA . LYS A 1 168 ? -0.253 -22.891 0.728 1 98.06 168 LYS A CA 1
ATOM 1370 C C . LYS A 1 168 ? 1.152 -23.469 0.849 1 98.06 168 LYS A C 1
ATOM 1372 O O . LYS A 1 168 ? 1.348 -24.516 1.479 1 98.06 168 LYS A O 1
ATOM 1377 N N . LEU A 1 169 ? 2.111 -22.812 0.331 1 97.12 169 LEU A N 1
ATOM 1378 C CA . LEU A 1 169 ? 3.486 -23.297 0.281 1 97.12 169 LEU A CA 1
ATOM 1379 C C . LEU A 1 169 ? 4.117 -23.281 1.669 1 97.12 169 LEU A C 1
ATOM 1381 O O . LEU A 1 169 ? 4.887 -24.188 2.01 1 97.12 169 LEU A O 1
ATOM 1385 N N . LYS A 1 170 ? 3.781 -22.328 2.494 1 97.19 170 LYS A N 1
ATOM 1386 C CA . LYS A 1 170 ? 4.504 -22.125 3.748 1 97.19 170 LYS A CA 1
ATOM 1387 C C . LYS A 1 170 ? 3.746 -22.75 4.922 1 97.19 170 LYS A C 1
ATOM 1389 O O . LYS A 1 170 ? 4.352 -23.156 5.914 1 97.19 170 LYS A O 1
ATOM 1394 N N . PHE A 1 171 ? 2.477 -22.797 4.766 1 97.75 171 PHE A N 1
ATOM 1395 C CA . PHE A 1 171 ? 1.632 -23.297 5.848 1 97.75 171 PHE A CA 1
ATOM 1396 C C . PHE A 1 171 ? 0.557 -24.234 5.312 1 97.75 171 PHE A C 1
ATOM 1398 O O . PHE A 1 171 ? -0.635 -24 5.535 1 97.75 171 PHE A O 1
ATOM 1405 N N . ASN A 1 172 ? 0.957 -25.328 4.75 1 97.5 172 ASN A N 1
ATOM 1406 C CA . ASN A 1 172 ? 0.092 -26.266 4.039 1 97.5 172 ASN A CA 1
ATOM 1407 C C . ASN A 1 172 ? -0.943 -26.891 4.969 1 97.5 172 ASN A C 1
ATOM 1409 O O . ASN A 1 172 ? -2.082 -27.125 4.562 1 97.5 172 ASN A O 1
ATOM 1413 N N . GLU A 1 173 ? -0.539 -27.172 6.164 1 97.88 173 GLU A N 1
ATOM 1414 C CA . GLU A 1 173 ? -1.484 -27.781 7.102 1 97.88 173 GLU A CA 1
ATOM 1415 C C . GLU A 1 173 ? -2.654 -26.844 7.383 1 97.88 173 GLU A C 1
ATOM 1417 O O . GLU A 1 173 ? -3.814 -27.25 7.328 1 97.88 173 GLU A O 1
ATOM 1422 N N . GLU A 1 174 ? -2.363 -25.641 7.695 1 98.12 174 GLU A N 1
ATOM 1423 C CA . GLU A 1 174 ? -3.395 -24.641 7.961 1 98.12 174 GLU A CA 1
ATOM 1424 C C . GLU A 1 174 ? -4.199 -24.328 6.703 1 98.12 174 GLU A C 1
ATOM 1426 O O . GLU A 1 174 ? -5.398 -24.047 6.777 1 98.12 174 GLU A O 1
ATOM 1431 N N . TYR A 1 175 ? -3.547 -24.406 5.578 1 98.44 175 TYR A N 1
ATOM 1432 C CA . TYR A 1 175 ? -4.152 -24.125 4.281 1 98.44 175 TYR A CA 1
ATOM 1433 C C . TYR A 1 175 ? -5.273 -25.109 3.98 1 98.44 175 TYR A C 1
ATOM 1435 O O . TYR A 1 175 ? -6.254 -24.766 3.316 1 98.44 175 TYR A O 1
ATOM 1443 N N . GLN A 1 176 ? -5.223 -26.312 4.477 1 98.69 176 GLN A N 1
ATOM 1444 C CA . GLN A 1 176 ? -6.113 -27.406 4.09 1 98.69 176 GLN A CA 1
ATOM 1445 C C . GLN A 1 176 ? -7.566 -27.078 4.418 1 98.69 176 GLN A C 1
ATOM 1447 O O . GLN A 1 176 ? -8.477 -27.5 3.705 1 98.69 176 GLN A O 1
ATOM 1452 N N . GLN A 1 177 ? -7.801 -26.312 5.43 1 98.44 177 GLN A N 1
ATOM 1453 C CA . GLN A 1 177 ? -9.172 -25.984 5.816 1 98.44 177 GLN A CA 1
ATOM 1454 C C . GLN A 1 177 ? -9.852 -25.141 4.75 1 98.44 177 GLN A C 1
ATOM 1456 O O . GLN A 1 177 ? -11.078 -25.031 4.73 1 98.44 177 GLN A O 1
ATOM 1461 N N . PHE A 1 178 ? -9.039 -24.578 3.838 1 98.69 178 PHE A N 1
ATOM 1462 C CA . PHE A 1 178 ? -9.578 -23.703 2.805 1 98.69 178 PHE A CA 1
ATOM 1463 C C . PHE A 1 178 ? -9.461 -24.359 1.431 1 98.69 178 PHE A C 1
ATOM 1465 O O . PHE A 1 178 ? -9.867 -23.766 0.424 1 98.69 178 PHE A O 1
ATOM 1472 N N . SER A 1 179 ? -8.977 -25.562 1.324 1 98.44 179 SER A N 1
ATOM 1473 C CA . SER A 1 179 ? -8.547 -26.172 0.072 1 98.44 179 SER A CA 1
ATOM 1474 C C . SER A 1 179 ? -9.719 -26.375 -0.879 1 98.44 179 SER A C 1
ATOM 1476 O O . SER A 1 179 ? -9.562 -26.281 -2.098 1 98.44 179 SER A O 1
ATOM 1478 N N . SER A 1 180 ? -10.891 -26.656 -0.402 1 98.06 180 SER A N 1
ATOM 1479 C CA . SER A 1 180 ? -12.055 -26.891 -1.25 1 98.06 180 SER A CA 1
ATOM 1480 C C . SER A 1 180 ? -12.398 -25.656 -2.078 1 98.06 180 SER A C 1
ATOM 1482 O O . SER A 1 180 ? -12.922 -25.781 -3.188 1 98.06 180 SER A O 1
ATOM 1484 N N . THR A 1 181 ? -12.117 -24.484 -1.535 1 98.5 181 THR A N 1
ATOM 1485 C CA . THR A 1 181 ? -12.406 -23.234 -2.219 1 98.5 181 THR A CA 1
ATOM 1486 C C . THR A 1 181 ? -11.18 -22.75 -2.99 1 98.5 181 THR A C 1
ATOM 1488 O O . THR A 1 181 ? -11.289 -22.375 -4.16 1 98.5 181 THR A O 1
ATOM 1491 N N . PHE A 1 182 ? -10.062 -22.797 -2.373 1 98.81 182 PHE A N 1
ATOM 1492 C CA . PHE A 1 182 ? -8.875 -22.141 -2.928 1 98.81 182 PHE A CA 1
ATOM 1493 C C . PHE A 1 182 ? -8.25 -23.016 -4.012 1 98.81 182 PHE A C 1
ATOM 1495 O O . PHE A 1 182 ? -7.691 -22.5 -4.984 1 98.81 182 PHE A O 1
ATOM 1502 N N . ASP A 1 183 ? -8.32 -24.312 -3.916 1 98.69 183 ASP A N 1
ATOM 1503 C CA . ASP A 1 183 ? -7.672 -25.172 -4.902 1 98.69 183 ASP A CA 1
ATOM 1504 C C . ASP A 1 183 ? -8.273 -24.969 -6.293 1 98.69 183 ASP A C 1
ATOM 1506 O O . ASP A 1 183 ? -7.543 -24.781 -7.27 1 98.69 183 ASP A O 1
ATOM 1510 N N . PRO A 1 184 ? -9.625 -25 -6.387 1 98.5 184 PRO A N 1
ATOM 1511 C CA . PRO A 1 184 ? -10.203 -24.75 -7.707 1 98.5 184 PRO A CA 1
ATOM 1512 C C . PRO A 1 184 ? -9.82 -23.391 -8.266 1 98.5 184 PRO A C 1
ATOM 1514 O O . PRO A 1 184 ? -9.531 -23.266 -9.461 1 98.5 184 PRO A O 1
ATOM 1517 N N . PHE A 1 185 ? -9.859 -22.391 -7.484 1 98.75 185 PHE A N 1
ATOM 1518 C CA . PHE A 1 185 ? -9.461 -21.047 -7.898 1 98.75 185 PHE A CA 1
ATOM 1519 C C . PHE A 1 185 ? -8.031 -21.031 -8.406 1 98.75 185 PHE A C 1
ATOM 1521 O O . PHE A 1 185 ? -7.742 -20.484 -9.469 1 98.75 185 PHE A O 1
ATOM 1528 N N . MET A 1 186 ? -7.078 -21.625 -7.633 1 98.56 186 MET A N 1
ATOM 1529 C CA . MET A 1 186 ? -5.66 -21.656 -7.992 1 98.56 186 MET A CA 1
ATOM 1530 C C . MET A 1 186 ? -5.449 -22.422 -9.289 1 98.56 186 MET A C 1
ATOM 1532 O O . MET A 1 186 ? -4.699 -21.984 -10.164 1 98.56 186 MET A O 1
ATOM 1536 N N . LYS A 1 187 ? -6.098 -23.531 -9.375 1 98.5 187 LYS A N 1
ATOM 1537 C CA . LYS A 1 187 ? -5.992 -24.328 -10.594 1 98.5 187 LYS A CA 1
ATOM 1538 C C . LYS A 1 187 ? -6.465 -23.531 -11.812 1 98.5 187 LYS A C 1
ATOM 1540 O O . LYS A 1 187 ? -5.816 -23.547 -12.859 1 98.5 187 LYS A O 1
ATOM 1545 N N . ASN A 1 188 ? -7.613 -22.906 -11.727 1 98.5 188 ASN A N 1
ATOM 1546 C CA . ASN A 1 188 ? -8.133 -22.078 -12.812 1 98.5 188 ASN A CA 1
ATOM 1547 C C . ASN A 1 188 ? -7.145 -20.984 -13.219 1 98.5 188 ASN A C 1
ATOM 1549 O O . ASN A 1 188 ? -6.926 -20.75 -14.414 1 98.5 188 ASN A O 1
ATOM 1553 N N . PHE A 1 189 ? -6.582 -20.312 -12.266 1 98.75 189 PHE A N 1
ATOM 1554 C CA . PHE A 1 189 ? -5.605 -19.266 -12.531 1 98.75 189 PHE A CA 1
ATOM 1555 C C . PHE A 1 189 ? -4.383 -19.828 -13.242 1 98.75 189 PHE A C 1
ATOM 1557 O O . PHE A 1 189 ? -3.92 -19.266 -14.234 1 98.75 189 PHE A O 1
ATOM 1564 N N . GLU A 1 190 ? -3.881 -20.969 -12.789 1 98.56 190 GLU A N 1
ATOM 1565 C CA . GLU A 1 190 ? -2.66 -21.578 -13.297 1 98.56 190 GLU A CA 1
ATOM 1566 C C . GLU A 1 190 ? -2.871 -22.141 -14.703 1 98.56 190 GLU A C 1
ATOM 1568 O O . GLU A 1 190 ? -1.907 -22.359 -15.445 1 98.56 190 GLU A O 1
ATOM 1573 N N . GLU A 1 191 ? -4.113 -22.328 -15.023 1 98.44 191 GLU A N 1
ATOM 1574 C CA . GLU A 1 191 ? -4.426 -22.906 -16.328 1 98.44 191 GLU A CA 1
ATOM 1575 C C . GLU A 1 191 ? -4.617 -21.828 -17.391 1 98.44 191 GLU A C 1
ATOM 1577 O O . GLU A 1 191 ? -4.77 -22.125 -18.562 1 98.44 191 GLU A O 1
ATOM 1582 N N . ILE A 1 192 ? -4.691 -20.609 -17 1 98.62 192 ILE A N 1
ATOM 1583 C CA . ILE A 1 192 ? -4.652 -19.547 -18 1 98.62 192 ILE A CA 1
ATOM 1584 C C . ILE A 1 192 ? -3.436 -19.734 -18.906 1 98.62 192 ILE A C 1
ATOM 1586 O O . ILE A 1 192 ? -2.303 -19.812 -18.422 1 98.62 192 ILE A O 1
ATOM 1590 N N . PRO A 1 193 ? -3.596 -19.766 -20.172 1 98.44 193 PRO A N 1
ATOM 1591 C CA . PRO A 1 193 ? -2.533 -20.219 -21.078 1 98.44 193 PRO A CA 1
ATOM 1592 C C . PRO A 1 193 ? -1.221 -19.469 -20.875 1 98.44 193 PRO A C 1
ATOM 1594 O O . PRO A 1 193 ? -0.166 -20.094 -20.719 1 98.44 193 PRO A O 1
ATOM 1597 N N . LEU A 1 194 ? -1.209 -18.188 -20.781 1 98.44 194 LEU A N 1
ATOM 1598 C CA . LEU A 1 194 ? 0.018 -17.406 -20.656 1 98.44 194 LEU A CA 1
ATOM 1599 C C . LEU A 1 194 ? 0.626 -17.578 -19.266 1 98.44 194 LEU A C 1
ATOM 1601 O O . LEU A 1 194 ? 1.845 -17.469 -19.094 1 98.44 194 LEU A O 1
ATOM 1605 N N . ILE A 1 195 ? -0.223 -17.797 -18.266 1 98.69 195 ILE A N 1
ATOM 1606 C CA . ILE A 1 195 ? 0.277 -18.062 -16.922 1 98.69 195 ILE A CA 1
ATOM 1607 C C . ILE A 1 195 ? 0.909 -19.453 -16.875 1 98.69 195 ILE A C 1
ATOM 1609 O O . ILE A 1 195 ? 1.984 -19.625 -16.297 1 98.69 195 ILE A O 1
ATOM 1613 N N . LYS A 1 196 ? 0.22 -20.391 -17.453 1 98.56 196 LYS A N 1
ATOM 1614 C CA . LYS A 1 196 ? 0.73 -21.75 -17.516 1 98.56 196 LYS A CA 1
ATOM 1615 C C . LYS A 1 196 ? 2.098 -21.797 -18.203 1 98.56 196 LYS A C 1
ATOM 1617 O O . LYS A 1 196 ? 3.025 -22.422 -17.688 1 98.56 196 LYS A O 1
ATOM 1622 N N . GLU A 1 197 ? 2.168 -21.109 -19.328 1 98.25 197 GLU A N 1
ATOM 1623 C CA . GLU A 1 197 ? 3.441 -21.016 -20.047 1 98.25 197 GLU A CA 1
ATOM 1624 C C . GLU A 1 197 ? 4.52 -20.391 -19.156 1 98.25 197 GLU A C 1
ATOM 1626 O O . GLU A 1 197 ? 5.641 -20.906 -19.094 1 98.25 197 GLU A O 1
ATOM 1631 N N . TYR A 1 198 ? 4.176 -19.312 -18.531 1 98.38 198 TYR A N 1
ATOM 1632 C CA . TYR A 1 198 ? 5.098 -18.594 -17.656 1 98.38 198 TYR A CA 1
ATOM 1633 C C . TYR A 1 198 ? 5.555 -19.469 -16.5 1 98.38 198 TYR A C 1
ATOM 1635 O O . TYR A 1 198 ? 6.75 -19.547 -16.203 1 98.38 198 TYR A O 1
ATOM 1643 N N . HIS A 1 199 ? 4.625 -20.188 -15.844 1 98.19 199 HIS A N 1
ATOM 1644 C CA . HIS A 1 199 ? 4.941 -21.047 -14.703 1 98.19 199 HIS A CA 1
ATOM 1645 C C . HIS A 1 199 ? 5.875 -22.188 -15.109 1 98.19 199 HIS A C 1
ATOM 1647 O O . HIS A 1 199 ? 6.637 -22.688 -14.281 1 98.19 199 HIS A O 1
ATOM 1653 N N . ASN A 1 200 ? 5.863 -22.547 -16.344 1 97.31 200 ASN A N 1
ATOM 1654 C CA . ASN A 1 200 ? 6.676 -23.656 -16.844 1 97.31 200 ASN A CA 1
ATOM 1655 C C . ASN A 1 200 ? 7.984 -23.156 -17.453 1 97.31 200 ASN A C 1
ATOM 1657 O O . ASN A 1 200 ? 8.773 -23.938 -17.953 1 97.31 200 ASN A O 1
ATOM 1661 N N . SER A 1 201 ? 8.18 -21.906 -17.391 1 96.5 201 SER A N 1
ATOM 1662 C CA . SER A 1 201 ? 9.391 -21.312 -17.938 1 96.5 201 SER A CA 1
ATOM 1663 C C . SER A 1 201 ? 10.461 -21.141 -16.875 1 96.5 201 SER A C 1
ATOM 1665 O O . SER A 1 201 ? 10.18 -21.266 -15.68 1 96.5 201 SER A O 1
ATOM 1667 N N . ASP A 1 202 ? 11.711 -20.75 -17.344 1 94.06 202 ASP A N 1
ATOM 1668 C CA . ASP A 1 202 ? 12.828 -20.5 -16.422 1 94.06 202 ASP A CA 1
ATOM 1669 C C . ASP A 1 202 ? 12.742 -19.094 -15.828 1 94.06 202 ASP A C 1
ATOM 1671 O O . ASP A 1 202 ? 13.523 -18.75 -14.945 1 94.06 202 ASP A O 1
ATOM 1675 N N . ARG A 1 203 ? 11.742 -18.359 -16.234 1 94.81 203 ARG A N 1
ATOM 1676 C CA . ARG A 1 203 ? 11.609 -16.984 -15.766 1 94.81 203 ARG A CA 1
ATOM 1677 C C . ARG A 1 203 ? 10.828 -16.922 -14.461 1 94.81 203 ARG A C 1
ATOM 1679 O O . ARG A 1 203 ? 10.852 -15.898 -13.773 1 94.81 203 ARG A O 1
ATOM 1686 N N . TYR A 1 204 ? 10.055 -17.938 -14.18 1 97.25 204 TYR A N 1
ATOM 1687 C CA . TYR A 1 204 ? 9.227 -17.953 -12.977 1 97.25 204 TYR A CA 1
ATOM 1688 C C . TYR A 1 204 ? 10.07 -18.266 -11.742 1 97.25 204 TYR A C 1
ATOM 1690 O O . TYR A 1 204 ? 10.695 -19.328 -11.656 1 97.25 204 TYR A O 1
ATOM 1698 N N . PRO A 1 205 ? 10.078 -17.281 -10.781 1 95.38 205 PRO A N 1
ATOM 1699 C CA . PRO A 1 205 ? 10.797 -17.578 -9.539 1 95.38 205 PRO A CA 1
ATOM 1700 C C . PRO A 1 205 ? 10.023 -18.516 -8.617 1 95.38 205 PRO A C 1
ATOM 1702 O O . PRO A 1 205 ? 8.898 -18.188 -8.211 1 95.38 205 PRO A O 1
ATOM 1705 N N . LYS A 1 206 ? 10.578 -19.656 -8.344 1 88.44 206 LYS A N 1
ATOM 1706 C CA . LYS A 1 206 ? 9.922 -20.625 -7.469 1 88.44 206 LYS A CA 1
ATOM 1707 C C . LYS A 1 206 ? 10.32 -20.422 -6.012 1 88.44 206 LYS A C 1
ATOM 1709 O O . LYS A 1 206 ? 11.469 -20.062 -5.723 1 88.44 206 LYS A O 1
ATOM 1714 N N . MET A 1 207 ? 9.336 -20.578 -5.105 1 83.31 207 MET A N 1
ATOM 1715 C CA . MET A 1 207 ? 9.656 -20.547 -3.68 1 83.31 207 MET A CA 1
ATOM 1716 C C . MET A 1 207 ? 10.586 -21.703 -3.311 1 83.31 207 MET A C 1
ATOM 1718 O O . MET A 1 207 ? 10.406 -22.828 -3.766 1 83.31 207 MET A O 1
ATOM 1722 N N . PRO A 1 208 ? 11.656 -21.391 -2.541 1 75.56 208 PRO A N 1
ATOM 1723 C CA . PRO A 1 208 ? 12.586 -22.469 -2.191 1 75.56 208 PRO A CA 1
ATOM 1724 C C . PRO A 1 208 ? 11.922 -23.594 -1.401 1 75.56 208 PRO A C 1
ATOM 1726 O O . PRO A 1 208 ? 10.953 -23.344 -0.673 1 75.56 208 PRO A O 1
ATOM 1729 N N . MET B 1 1 ? -34.094 6.508 3.904 1 33.53 1 MET B N 1
ATOM 1730 C CA . MET B 1 1 ? -33.375 7.105 2.783 1 33.53 1 MET B CA 1
ATOM 1731 C C . MET B 1 1 ? -31.875 6.789 2.865 1 33.53 1 MET B C 1
ATOM 1733 O O . MET B 1 1 ? -31.266 6.945 3.922 1 33.53 1 MET B O 1
ATOM 1737 N N . SER B 1 2 ? -31.219 5.812 2.332 1 45.31 2 SER B N 1
ATOM 1738 C CA . SER B 1 2 ? -29.844 5.328 2.453 1 45.31 2 SER B CA 1
ATOM 1739 C C . SER B 1 2 ? -28.859 6.484 2.518 1 45.31 2 SER B C 1
ATOM 1741 O O . SER B 1 2 ? -28.828 7.332 1.625 1 45.31 2 SER B O 1
ATOM 1743 N N . SER B 1 3 ? -28.453 7.082 3.678 1 57.5 3 SER B N 1
ATOM 1744 C CA . SER B 1 3 ? -27.781 8.359 3.898 1 57.5 3 SER B CA 1
ATOM 1745 C C . SER B 1 3 ? -26.547 8.508 3.01 1 57.5 3 SER B C 1
ATOM 1747 O O . SER B 1 3 ? -25.734 7.582 2.914 1 57.5 3 SER B O 1
ATOM 1749 N N . ASN B 1 4 ? -26.484 9.336 1.905 1 74.94 4 ASN B N 1
ATOM 1750 C CA . ASN B 1 4 ? -25.422 9.719 0.982 1 74.94 4 ASN B CA 1
ATOM 1751 C C . ASN B 1 4 ? -24.234 10.32 1.721 1 74.94 4 ASN B C 1
ATOM 1753 O O . ASN B 1 4 ? -23.234 10.703 1.097 1 74.94 4 ASN B O 1
ATOM 1757 N N . THR B 1 5 ? -24.406 10.148 3.035 1 91.81 5 THR B N 1
ATOM 1758 C CA . THR B 1 5 ? -23.328 10.742 3.832 1 91.81 5 THR B CA 1
ATOM 1759 C C . THR B 1 5 ? -22.125 9.805 3.906 1 91.81 5 THR B C 1
ATOM 1761 O O . THR B 1 5 ? -22.281 8.602 4.148 1 91.81 5 THR B O 1
ATOM 1764 N N . ILE B 1 6 ? -20.984 10.312 3.707 1 97.38 6 ILE B N 1
ATOM 1765 C CA . ILE B 1 6 ? -19.734 9.539 3.76 1 97.38 6 ILE B CA 1
ATOM 1766 C C . ILE B 1 6 ? -19.203 9.508 5.191 1 97.38 6 ILE B C 1
ATOM 1768 O O . ILE B 1 6 ? -19.141 10.539 5.855 1 97.38 6 ILE B O 1
ATOM 1772 N N . THR B 1 7 ? -18.875 8.25 5.676 1 98.38 7 THR B N 1
ATOM 1773 C CA . THR B 1 7 ? -18.25 8.086 6.984 1 98.38 7 THR B CA 1
ATOM 1774 C C . THR B 1 7 ? -16.844 7.508 6.84 1 98.38 7 THR B C 1
ATOM 1776 O O . THR B 1 7 ? -16.656 6.484 6.18 1 98.38 7 THR B O 1
ATOM 1779 N N . LEU B 1 8 ? -15.93 8.18 7.414 1 98.62 8 LEU B N 1
ATOM 1780 C CA . LEU B 1 8 ? -14.555 7.695 7.516 1 98.62 8 LEU B CA 1
ATOM 1781 C C . LEU B 1 8 ? -14.25 7.223 8.938 1 98.62 8 LEU B C 1
ATOM 1783 O O . LEU B 1 8 ? -14.383 7.988 9.891 1 98.62 8 LEU B O 1
ATOM 1787 N N . GLY B 1 9 ? -13.93 5.941 9.07 1 98.56 9 GLY B N 1
ATOM 1788 C CA . GLY B 1 9 ? -13.523 5.406 10.359 1 98.56 9 GLY B CA 1
ATOM 1789 C C . GLY B 1 9 ? -12.023 5.191 10.461 1 98.56 9 GLY B C 1
ATOM 1790 O O . GLY B 1 9 ? -11.414 4.574 9.586 1 98.56 9 GLY B O 1
ATOM 1791 N N . TYR B 1 10 ? -11.43 5.691 11.516 1 98.31 10 TYR B N 1
ATOM 1792 C CA . TYR B 1 10 ? -10.008 5.504 11.797 1 98.31 10 TYR B CA 1
ATOM 1793 C C . TYR B 1 10 ? -9.672 5.902 13.227 1 98.31 10 TYR B C 1
ATOM 1795 O O . TYR B 1 10 ? -10.516 6.461 13.938 1 98.31 10 TYR B O 1
ATOM 1803 N N . TRP B 1 11 ? -8.469 5.566 13.68 1 97.06 11 TRP B N 1
ATOM 1804 C CA . TRP B 1 11 ? -7.98 6.016 14.977 1 97.06 11 TRP B CA 1
ATOM 1805 C C . TRP B 1 11 ? -7.945 7.539 15.039 1 97.06 11 TRP B C 1
ATOM 1807 O O . TRP B 1 11 ? -7.68 8.203 14.039 1 97.06 11 TRP B O 1
ATOM 1817 N N . ALA B 1 12 ? -8.125 8.047 16.234 1 96.25 12 ALA B N 1
ATOM 1818 C CA . ALA B 1 12 ? -8.008 9.492 16.438 1 96.25 12 ALA B CA 1
ATOM 1819 C C . ALA B 1 12 ? -6.547 9.922 16.453 1 96.25 12 ALA B C 1
ATOM 1821 O O . ALA B 1 12 ? -6.078 10.516 17.438 1 96.25 12 ALA B O 1
ATOM 1822 N N . LEU B 1 13 ? -5.82 9.672 15.375 1 95.38 13 LEU B N 1
ATOM 1823 C CA . LEU B 1 13 ? -4.406 9.961 15.164 1 95.38 13 LEU B CA 1
ATOM 1824 C C . LEU B 1 13 ? -4.16 10.445 13.742 1 95.38 13 LEU B C 1
ATOM 1826 O O . LEU B 1 13 ? -4.867 10.047 12.812 1 95.38 13 LEU B O 1
ATOM 1830 N N . PRO B 1 14 ? -3.238 11.297 13.578 1 95.44 14 PRO B N 1
ATOM 1831 C CA . PRO B 1 14 ? -2.932 11.805 12.234 1 95.44 14 PRO B CA 1
ATOM 1832 C C . PRO B 1 14 ? -1.923 10.93 11.492 1 95.44 14 PRO B C 1
ATOM 1834 O O . PRO B 1 14 ? -0.895 11.43 11.031 1 95.44 14 PRO B O 1
ATOM 1837 N N . LEU B 1 15 ? -2.186 9.656 11.289 1 95.75 15 LEU B N 1
ATOM 1838 C CA . LEU B 1 15 ? -1.296 8.68 10.672 1 95.75 15 LEU B CA 1
ATOM 1839 C C . LEU B 1 15 ? -1.812 8.266 9.297 1 95.75 15 LEU B C 1
ATOM 1841 O O . LEU B 1 15 ? -1.896 9.094 8.383 1 95.75 15 LEU B O 1
ATOM 1845 N N . ARG B 1 16 ? -2.176 7.074 9.109 1 94.5 16 ARG B N 1
ATOM 1846 C CA . ARG B 1 16 ? -2.492 6.512 7.797 1 94.5 16 ARG B CA 1
ATOM 1847 C C . ARG B 1 16 ? -3.809 7.07 7.266 1 94.5 16 ARG B C 1
ATOM 1849 O O . ARG B 1 16 ? -3.984 7.211 6.051 1 94.5 16 ARG B O 1
ATOM 1856 N N . GLY B 1 17 ? -4.695 7.383 8.117 1 97.38 17 GLY B N 1
ATOM 1857 C CA . GLY B 1 17 ? -5.98 7.922 7.703 1 97.38 17 GLY B CA 1
ATOM 1858 C C . GLY B 1 17 ? -5.93 9.406 7.379 1 97.38 17 GLY B C 1
ATOM 1859 O O . GLY B 1 17 ? -6.852 9.945 6.762 1 97.38 17 GLY B O 1
ATOM 1860 N N . GLN B 1 18 ? -4.844 10.055 7.719 1 98.31 18 GLN B N 1
ATOM 1861 C CA . GLN B 1 18 ? -4.777 11.516 7.676 1 98.31 18 GLN B CA 1
ATOM 1862 C C . GLN B 1 18 ? -4.758 12.023 6.238 1 98.31 18 GLN B C 1
ATOM 1864 O O . GLN B 1 18 ? -5.371 13.047 5.93 1 98.31 18 GLN B O 1
ATOM 1869 N N . PRO B 1 19 ? -4.055 11.367 5.285 1 98.81 19 PRO B N 1
ATOM 1870 C CA . PRO B 1 19 ? -4.113 11.82 3.895 1 98.81 19 PRO B CA 1
ATOM 1871 C C . PRO B 1 19 ? -5.535 11.859 3.344 1 98.81 19 PRO B C 1
ATOM 1873 O O . PRO B 1 19 ? -5.879 12.75 2.562 1 98.81 19 PRO B O 1
ATOM 1876 N N . ILE B 1 20 ? -6.352 10.906 3.738 1 98.88 20 ILE B N 1
ATOM 1877 C CA . ILE B 1 20 ? -7.746 10.867 3.305 1 98.88 20 ILE B CA 1
ATOM 1878 C C . ILE B 1 20 ? -8.469 12.117 3.803 1 98.88 20 ILE B C 1
ATOM 1880 O O . ILE B 1 20 ? -9.172 12.789 3.037 1 98.88 20 ILE B O 1
ATOM 1884 N N . ARG B 1 21 ? -8.242 12.453 5.027 1 98.75 21 ARG B N 1
ATOM 1885 C CA . ARG B 1 21 ? -8.844 13.648 5.609 1 98.75 21 ARG B CA 1
ATOM 1886 C C . ARG B 1 21 ? -8.398 14.898 4.859 1 98.75 21 ARG B C 1
ATOM 1888 O O . ARG B 1 21 ? -9.219 15.773 4.566 1 98.75 21 ARG B O 1
ATOM 1895 N N . TYR B 1 22 ? -7.125 14.969 4.598 1 98.88 22 TYR B N 1
ATOM 1896 C CA . TYR B 1 22 ? -6.621 16.141 3.885 1 98.88 22 TYR B CA 1
ATOM 1897 C C . TYR B 1 22 ? -7.297 16.281 2.525 1 98.88 22 TYR B C 1
ATOM 1899 O O . TYR B 1 22 ? -7.621 17.391 2.098 1 98.88 22 TYR B O 1
ATOM 1907 N N . ILE B 1 23 ? -7.492 15.18 1.823 1 98.88 23 ILE B N 1
ATOM 1908 C CA . ILE B 1 23 ? -8.141 15.242 0.52 1 98.88 23 ILE B CA 1
ATOM 1909 C C . ILE B 1 23 ? -9.562 15.773 0.679 1 98.88 23 ILE B C 1
ATOM 1911 O O . ILE B 1 23 ? -9.992 16.656 -0.066 1 98.88 23 ILE B O 1
ATOM 1915 N N . PHE B 1 24 ? -10.305 15.289 1.641 1 98.69 24 PHE B N 1
ATOM 1916 C CA . PHE B 1 24 ? -11.672 15.727 1.87 1 98.69 24 PHE B CA 1
ATOM 1917 C C . PHE B 1 24 ? -11.711 17.203 2.26 1 98.69 24 PHE B C 1
ATOM 1919 O O . PHE B 1 24 ? -12.555 17.953 1.776 1 98.69 24 PHE B O 1
ATOM 1926 N N . GLU B 1 25 ? -10.781 17.609 3.109 1 98.69 25 GLU B N 1
ATOM 1927 C CA . GLU B 1 25 ? -10.758 18.984 3.605 1 98.69 25 GLU B CA 1
ATOM 1928 C C . GLU B 1 25 ? -10.383 19.953 2.498 1 98.69 25 GLU B C 1
ATOM 1930 O O . GLU B 1 25 ? -10.977 21.031 2.379 1 98.69 25 GLU B O 1
ATOM 1935 N N . LEU B 1 26 ? -9.438 19.562 1.696 1 98.62 26 LEU B N 1
ATOM 1936 C CA . LEU B 1 26 ? -8.984 20.422 0.6 1 98.62 26 LEU B CA 1
ATOM 1937 C C . LEU B 1 26 ? -10.086 20.578 -0.45 1 98.62 26 LEU B C 1
ATOM 1939 O O . LEU B 1 26 ? -10.125 21.578 -1.165 1 98.62 26 LEU B O 1
ATOM 1943 N N . ALA B 1 27 ? -10.984 19.609 -0.505 1 98.5 27 ALA B N 1
ATOM 1944 C CA . ALA B 1 27 ? -12.078 19.641 -1.476 1 98.5 27 ALA B CA 1
ATOM 1945 C C . ALA B 1 27 ? -13.344 20.234 -0.861 1 98.5 27 ALA B C 1
ATOM 1947 O O . ALA B 1 27 ? -14.367 20.359 -1.536 1 98.5 27 ALA B O 1
ATOM 1948 N N . LYS B 1 28 ? -13.344 20.547 0.395 1 97.69 28 LYS B N 1
ATOM 1949 C CA . LYS B 1 28 ? -14.539 20.938 1.142 1 97.69 28 LYS B CA 1
ATOM 1950 C C . LYS B 1 28 ? -15.641 19.906 0.984 1 97.69 28 LYS B C 1
ATOM 1952 O O . LYS B 1 28 ? -16.812 20.25 0.796 1 97.69 28 LYS B O 1
ATOM 1957 N N . PHE B 1 29 ? -15.203 18.719 0.966 1 97.31 29 PHE B N 1
ATOM 1958 C CA . PHE B 1 29 ? -16.125 17.609 0.797 1 97.31 29 PHE B CA 1
ATOM 1959 C C . PHE B 1 29 ? -16.703 17.172 2.141 1 97.31 29 PHE B C 1
ATOM 1961 O O . PHE B 1 29 ? -15.953 16.828 3.057 1 97.31 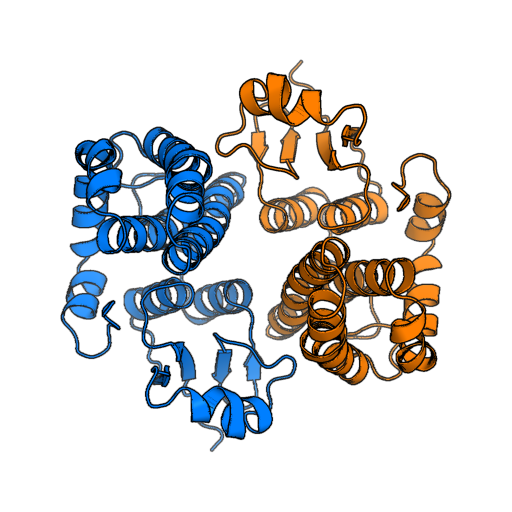29 PHE B O 1
ATOM 1968 N N . PRO B 1 30 ? -18.016 17.172 2.258 1 96.56 30 PRO B N 1
ATOM 1969 C CA . PRO B 1 30 ? -18.609 16.797 3.545 1 96.56 30 PRO B CA 1
ATOM 1970 C C . PRO B 1 30 ? -18.406 15.32 3.879 1 96.56 30 PRO B C 1
ATOM 1972 O O . PRO B 1 30 ? -18.562 14.461 3.006 1 96.56 30 PRO B O 1
ATOM 1975 N N . TYR B 1 31 ? -18.047 15.062 5.109 1 97.81 31 TYR B N 1
ATOM 1976 C CA . TYR B 1 31 ? -17.891 13.695 5.602 1 97.81 31 TYR B CA 1
ATOM 1977 C C . TYR B 1 31 ? -18 13.648 7.121 1 97.81 31 TYR B C 1
ATOM 1979 O O . TYR B 1 31 ? -17.781 14.664 7.793 1 97.81 31 TYR B O 1
ATOM 1987 N N . GLN B 1 32 ? -18.328 12.516 7.59 1 97.56 32 GLN B N 1
ATOM 1988 C CA . GLN B 1 32 ? -18.328 12.25 9.023 1 97.56 32 GLN B CA 1
ATOM 1989 C C . GLN B 1 32 ? -17.156 11.352 9.422 1 97.56 32 GLN B C 1
ATOM 1991 O O . GLN B 1 32 ? -16.703 10.523 8.625 1 97.56 32 GLN B O 1
ATOM 1996 N N . GLN B 1 33 ? -16.766 11.555 10.711 1 97.38 33 GLN B N 1
ATOM 1997 C CA . GLN B 1 33 ? -15.664 10.727 11.188 1 97.38 33 GLN B CA 1
ATOM 1998 C C . GLN B 1 33 ? -16.094 9.867 12.375 1 97.38 33 GLN B C 1
ATOM 2000 O O . GLN B 1 33 ? -16.859 10.328 13.234 1 97.38 33 GLN B O 1
ATOM 2005 N N . THR B 1 34 ? -15.828 8.625 12.289 1 97.38 34 THR B N 1
ATOM 2006 C CA . THR B 1 34 ? -15.766 7.789 13.477 1 97.38 34 THR B CA 1
ATOM 2007 C C . THR B 1 34 ? -14.328 7.648 13.969 1 97.38 34 THR B C 1
ATOM 2009 O O . THR B 1 34 ? -13.508 6.984 13.336 1 97.38 34 THR B O 1
ATOM 2012 N N . LEU B 1 35 ? -14.008 8.258 15.117 1 97.38 35 LEU B N 1
ATOM 2013 C CA . LEU B 1 35 ? -12.656 8.281 15.672 1 97.38 35 LEU B CA 1
ATOM 2014 C C . LEU B 1 35 ? -12.531 7.285 16.828 1 97.38 35 LEU B C 1
ATOM 2016 O O . LEU B 1 35 ? -13.289 7.352 17.797 1 97.38 35 LEU B O 1
ATOM 2020 N N . TYR B 1 36 ? -11.633 6.371 16.656 1 97.44 36 TYR B N 1
ATOM 2021 C CA . TYR B 1 36 ? -11.328 5.434 17.734 1 97.44 36 TYR B CA 1
ATOM 2022 C C . TYR B 1 36 ? -10.141 5.918 18.562 1 97.44 36 TYR B C 1
ATOM 2024 O O . TYR B 1 36 ? -9.172 6.449 18.016 1 97.44 36 TYR B O 1
ATOM 2032 N N . THR B 1 37 ? -10.227 5.785 19.859 1 95.94 37 THR B N 1
ATOM 2033 C CA . THR B 1 37 ? -9.18 6.113 20.812 1 95.94 37 THR B CA 1
ATOM 2034 C C . THR B 1 37 ? -8.82 4.898 21.672 1 95.94 37 THR B C 1
ATOM 2036 O O . THR B 1 37 ? -9.438 3.838 21.531 1 95.94 37 THR B O 1
ATOM 2039 N N . SER B 1 38 ? -7.797 5.09 22.5 1 93.44 38 SER B N 1
ATOM 2040 C CA . SER B 1 38 ? -7.473 4.016 23.422 1 93.44 38 SER B CA 1
ATOM 2041 C C . SER B 1 38 ? -8.68 3.646 24.281 1 93.44 38 SER B C 1
ATOM 2043 O O . SER B 1 38 ? -8.891 2.471 24.594 1 93.44 38 SER B O 1
ATOM 2045 N N . ALA B 1 39 ? -9.5 4.648 24.625 1 94.44 39 ALA B N 1
ATOM 2046 C CA . ALA B 1 39 ? -10.656 4.457 25.484 1 94.44 39 ALA B CA 1
ATOM 2047 C C . ALA B 1 39 ? -11.789 3.746 24.75 1 94.44 39 ALA B C 1
ATOM 2049 O O . ALA B 1 39 ? -12.594 3.041 25.359 1 94.44 39 ALA B O 1
ATOM 2050 N N . THR B 1 40 ? -11.812 3.869 23.438 1 95.5 40 THR B N 1
ATOM 2051 C CA . THR B 1 40 ? -12.914 3.295 22.672 1 95.5 40 THR B CA 1
ATOM 2052 C C . THR B 1 40 ? -12.414 2.197 21.734 1 95.5 40 THR B C 1
ATOM 2054 O O . THR B 1 40 ? -13.125 1.799 20.812 1 95.5 40 THR B O 1
ATOM 2057 N N . ALA B 1 41 ? -11.195 1.819 21.906 1 95.12 41 ALA B N 1
ATOM 2058 C CA . ALA B 1 41 ? -10.594 0.787 21.062 1 95.12 41 ALA B CA 1
ATOM 2059 C C . ALA B 1 41 ? -11.43 -0.49 21.078 1 95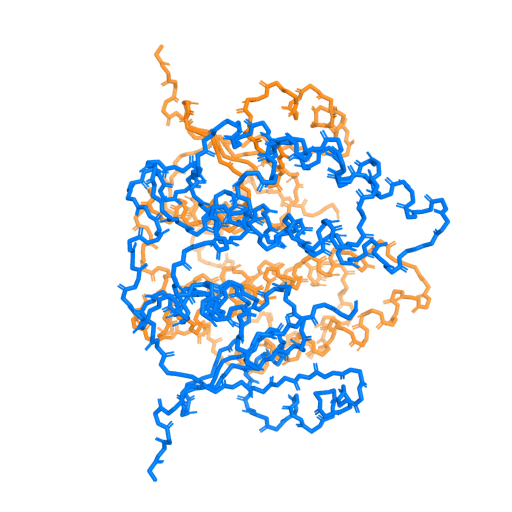.12 41 ALA B C 1
ATOM 2061 O O . ALA B 1 41 ? -11.5 -1.202 20.078 1 95.12 41 ALA B O 1
ATOM 2062 N N . SER B 1 42 ? -12.07 -0.765 22.203 1 96 42 SER B N 1
ATOM 2063 C CA . SER B 1 42 ? -12.891 -1.963 22.344 1 96 42 SER B CA 1
ATOM 2064 C C . SER B 1 42 ? -14.094 -1.927 21.406 1 96 42 SER B C 1
ATOM 2066 O O . SER B 1 42 ? -14.609 -2.973 21.016 1 96 42 SER B O 1
ATOM 2068 N N . ASN B 1 43 ? -14.531 -0.769 21.047 1 96.62 43 ASN B N 1
ATOM 2069 C CA . ASN B 1 43 ? -15.602 -0.658 20.062 1 96.62 43 ASN B CA 1
ATOM 2070 C C . ASN B 1 43 ? -15.188 -1.217 18.703 1 96.62 43 ASN B C 1
ATOM 2072 O O . ASN B 1 43 ? -15.953 -1.934 18.062 1 96.62 43 ASN B O 1
ATOM 2076 N N . TRP B 1 44 ? -13.953 -0.89 18.266 1 97.44 44 TRP B N 1
ATOM 2077 C CA . TRP B 1 44 ? -13.461 -1.389 16.984 1 97.44 44 TRP B CA 1
ATOM 2078 C C . TRP B 1 44 ? -13.234 -2.896 17.047 1 97.44 44 TRP B C 1
ATOM 2080 O O . TRP B 1 44 ? -13.734 -3.633 16.188 1 97.44 44 TRP B O 1
ATOM 2090 N N . PHE B 1 45 ? -12.562 -3.305 18.031 1 95.25 45 PHE B N 1
ATOM 2091 C CA . PHE B 1 45 ? -12.141 -4.699 18.094 1 95.25 45 PHE B CA 1
ATOM 2092 C C . PHE B 1 45 ? -13.312 -5.598 18.469 1 95.25 45 PHE B C 1
ATOM 2094 O O . PHE B 1 45 ? -13.242 -6.82 18.328 1 95.25 45 PHE B O 1
ATOM 2101 N N . GLY B 1 46 ? -14.367 -5.055 18.922 1 94.31 46 GLY B N 1
ATOM 2102 C CA . GLY B 1 46 ? -15.578 -5.781 19.281 1 94.31 46 GLY B CA 1
ATOM 2103 C C . GLY B 1 46 ? -16.688 -5.621 18.266 1 94.31 46 GLY B C 1
ATOM 2104 O O . GLY B 1 46 ? -16.625 -6.176 17.172 1 94.31 46 GLY B O 1
ATOM 2105 N N . LYS B 1 47 ? -17.562 -4.773 18.516 1 95.25 47 LYS B N 1
ATOM 2106 C CA . LYS B 1 47 ? -18.828 -4.648 17.781 1 95.25 47 LYS B CA 1
ATOM 2107 C C . LYS B 1 47 ? -18.578 -4.121 16.375 1 95.25 47 LYS B C 1
ATOM 2109 O O . LYS B 1 47 ? -19.062 -4.703 15.398 1 95.25 47 LYS B O 1
ATOM 2114 N N . ASP B 1 48 ? -17.906 -3.045 16.156 1 97 48 ASP B N 1
ATOM 2115 C CA . ASP B 1 48 ? -17.812 -2.35 14.875 1 97 48 ASP B CA 1
ATOM 2116 C C . ASP B 1 48 ? -17.125 -3.219 13.828 1 97 48 ASP B C 1
ATOM 2118 O O . ASP B 1 48 ? -17.609 -3.336 12.695 1 97 48 ASP B O 1
ATOM 2122 N N . LYS B 1 49 ? -16.016 -3.809 14.18 1 96.31 49 LYS B N 1
ATOM 2123 C CA . LYS B 1 49 ? -15.297 -4.68 13.258 1 96.31 49 LYS B CA 1
ATOM 2124 C C . LYS B 1 49 ? -16.188 -5.805 12.742 1 96.31 49 LYS B C 1
ATOM 2126 O O . LYS B 1 49 ? -16.062 -6.234 11.594 1 96.31 49 LYS B O 1
ATOM 2131 N N . GLN B 1 50 ? -17.156 -6.219 13.531 1 95.25 50 GLN B N 1
ATOM 2132 C CA . GLN B 1 50 ? -18 -7.363 13.219 1 95.25 50 GLN B CA 1
ATOM 2133 C C . GLN B 1 50 ? -19.297 -6.926 12.539 1 95.25 50 GLN B C 1
ATOM 2135 O O . GLN B 1 50 ? -19.859 -7.668 11.734 1 95.25 50 GLN B O 1
ATOM 2140 N N . GLU B 1 51 ? -19.703 -5.738 12.773 1 97 51 GLU B N 1
ATOM 2141 C CA . GLU B 1 51 ? -21.109 -5.453 12.453 1 97 51 GLU B CA 1
ATOM 2142 C C . GLU B 1 51 ? -21.219 -4.391 11.359 1 9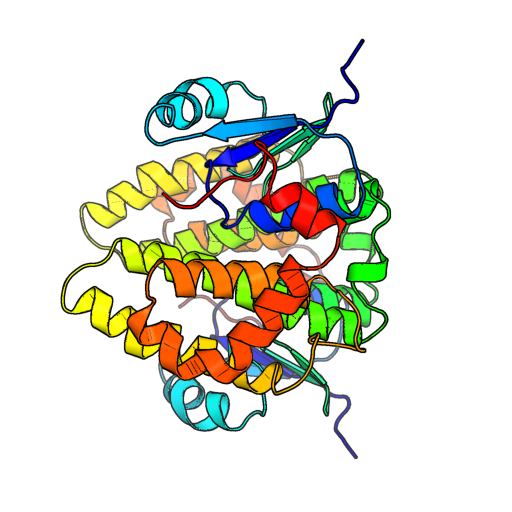7 51 GLU B C 1
ATOM 2144 O O . GLU B 1 51 ? -22.281 -4.191 10.781 1 97 51 GLU B O 1
ATOM 2149 N N . LEU B 1 52 ? -20.188 -3.723 11.008 1 97.5 52 LEU B N 1
ATOM 2150 C CA . LEU B 1 52 ? -20.266 -2.648 10.023 1 97.5 52 LEU B CA 1
ATOM 2151 C C . LEU B 1 52 ? -20.469 -3.209 8.617 1 97.5 52 LEU B C 1
ATOM 2153 O O . LEU B 1 52 ? -20.734 -2.457 7.676 1 97.5 52 LEU B O 1
ATOM 2157 N N . GLY B 1 53 ? -20.281 -4.484 8.438 1 97 53 GLY B N 1
ATOM 2158 C CA . GLY B 1 53 ? -20.531 -5.125 7.156 1 97 53 GLY B CA 1
ATOM 2159 C C . GLY B 1 53 ? -19.406 -4.926 6.156 1 97 53 GLY B C 1
ATOM 2160 O O . GLY B 1 53 ? -19.656 -4.855 4.949 1 97 53 GLY B O 1
ATOM 2161 N N . LEU B 1 54 ? -18.203 -4.73 6.648 1 97.88 54 LEU B N 1
ATOM 2162 C CA . LEU B 1 54 ? -17.031 -4.605 5.789 1 97.88 54 LEU B CA 1
ATOM 2163 C C . LEU B 1 54 ? -16.578 -5.973 5.273 1 97.88 54 LEU B C 1
ATOM 2165 O O . LEU B 1 54 ? -16.516 -6.938 6.043 1 97.88 54 LEU B O 1
ATOM 2169 N N . ASP B 1 55 ? -16.25 -6.062 3.961 1 96.25 55 ASP B N 1
ATOM 2170 C CA . ASP B 1 55 ? -15.805 -7.332 3.389 1 96.25 55 ASP B CA 1
ATOM 2171 C C . ASP B 1 55 ? -14.5 -7.793 4.031 1 96.25 55 ASP B C 1
ATOM 2173 O O . ASP B 1 55 ? -14.312 -8.984 4.285 1 96.25 55 ASP B O 1
ATOM 2177 N N . PHE B 1 56 ? -13.594 -6.879 4.234 1 97.56 56 PHE B N 1
ATOM 2178 C CA . PHE B 1 56 ? -12.312 -7.086 4.887 1 97.56 56 PHE B CA 1
ATOM 2179 C C . PHE B 1 56 ? -12.109 -6.078 6.012 1 97.56 56 PHE B C 1
ATOM 2181 O O . PHE B 1 56 ? -11.445 -5.055 5.824 1 97.56 56 PHE B O 1
ATOM 2188 N N . PRO B 1 57 ? -12.648 -6.395 7.16 1 97.31 57 PRO B N 1
ATOM 2189 C CA . PRO B 1 57 ? -12.641 -5.41 8.242 1 97.31 57 PRO B CA 1
ATOM 2190 C C . PRO B 1 57 ? -11.234 -4.914 8.578 1 97.31 57 PRO B C 1
ATOM 2192 O O . PRO B 1 57 ? -10.359 -5.715 8.93 1 97.31 57 PRO B O 1
ATOM 2195 N N . ASN B 1 58 ? -11.062 -3.682 8.391 1 96.94 58 ASN B N 1
ATOM 2196 C CA . ASN B 1 58 ? -9.797 -3.006 8.656 1 96.94 58 ASN B CA 1
ATOM 2197 C C . ASN B 1 58 ? -9.992 -1.504 8.844 1 96.94 58 ASN B C 1
ATOM 2199 O O . ASN B 1 58 ? -11.055 -0.968 8.531 1 96.94 58 ASN B O 1
ATOM 2203 N N . LEU B 1 59 ? -9.039 -0.853 9.477 1 97.56 59 LEU B N 1
ATOM 2204 C CA . LEU B 1 59 ? -8.961 0.602 9.539 1 97.56 59 LEU B CA 1
ATOM 2205 C C . LEU B 1 59 ? -7.836 1.122 8.648 1 97.56 59 LEU B C 1
ATOM 2207 O O . LEU B 1 59 ? -6.766 0.518 8.578 1 97.56 59 LEU B O 1
ATOM 2211 N N . PRO B 1 60 ? -8.055 2.254 7.965 1 98.25 60 PRO B N 1
ATOM 2212 C CA . PRO B 1 60 ? -9.328 2.975 7.891 1 98.25 60 PRO B CA 1
ATOM 2213 C C . PRO B 1 60 ? -10.375 2.244 7.051 1 98.25 60 PRO B C 1
ATOM 2215 O O . PRO B 1 60 ? -10.031 1.347 6.277 1 98.25 60 PRO B O 1
ATOM 2218 N N . TYR B 1 61 ? -11.602 2.555 7.301 1 98.81 61 TYR B N 1
ATOM 2219 C CA . TYR B 1 61 ? -12.695 2.162 6.422 1 98.81 61 TYR B CA 1
ATOM 2220 C C . TYR B 1 61 ? -13.5 3.377 5.977 1 98.81 61 TYR B C 1
ATOM 2222 O O . TYR B 1 61 ? -13.469 4.422 6.629 1 98.81 61 TYR B O 1
ATOM 2230 N N . LEU B 1 62 ? -14.156 3.287 4.852 1 98.75 62 LEU B N 1
ATOM 2231 C CA . LEU B 1 62 ? -15.094 4.289 4.352 1 98.75 62 LEU B CA 1
ATOM 2232 C C . LEU B 1 62 ? -16.438 3.654 3.992 1 98.75 62 LEU B C 1
ATOM 2234 O O . LEU B 1 62 ? -16.469 2.611 3.334 1 98.75 62 LEU B O 1
ATOM 2238 N N . ILE B 1 63 ? -17.531 4.293 4.441 1 98.25 63 ILE B N 1
ATOM 2239 C CA . ILE B 1 63 ? -18.891 3.807 4.188 1 98.25 63 ILE B CA 1
ATOM 2240 C C . ILE B 1 63 ? -19.719 4.91 3.531 1 98.25 63 ILE B C 1
ATOM 2242 O O . ILE B 1 63 ? -19.75 6.039 4.02 1 98.25 63 ILE B O 1
ATOM 2246 N N . LYS B 1 64 ? -20.312 4.66 2.443 1 97.19 64 LYS B N 1
ATOM 2247 C CA . LYS B 1 64 ? -21.312 5.473 1.759 1 97.19 64 LYS B CA 1
ATOM 2248 C C . LYS B 1 64 ? -22.516 4.633 1.372 1 97.19 64 LYS B C 1
ATOM 2250 O O . LYS B 1 64 ? -22.578 4.09 0.268 1 97.19 64 LYS B O 1
ATOM 2255 N N . GLY B 1 65 ? -23.516 4.621 2.246 1 94.56 65 GLY B N 1
ATOM 2256 C CA . GLY B 1 65 ? -24.625 3.711 2.039 1 94.56 65 GLY B CA 1
ATOM 2257 C C . GLY B 1 65 ? -24.219 2.252 2.037 1 94.56 65 GLY B C 1
ATOM 2258 O O . GLY B 1 65 ? -23.578 1.781 2.982 1 94.56 65 GLY B O 1
ATOM 2259 N N . ASP B 1 66 ? -24.5 1.646 0.923 1 95 66 ASP B N 1
ATOM 2260 C CA . ASP B 1 66 ? -24.188 0.225 0.813 1 95 66 ASP B CA 1
ATOM 2261 C C . ASP B 1 66 ? -22.766 0.019 0.277 1 95 66 ASP B C 1
ATOM 2263 O O . ASP B 1 66 ? -22.266 -1.104 0.263 1 95 66 ASP B O 1
ATOM 2267 N N . PHE B 1 67 ? -22.188 1.081 -0.104 1 96.94 67 PHE B N 1
ATOM 2268 C CA . PHE B 1 67 ? -20.828 0.996 -0.608 1 96.94 67 PHE B CA 1
ATOM 2269 C C . PHE B 1 67 ? -19.812 1.164 0.524 1 96.94 67 PHE B C 1
ATOM 2271 O O . PHE B 1 67 ? -19.75 2.221 1.154 1 96.94 67 PHE B O 1
ATOM 2278 N N . LYS B 1 68 ? -19 0.106 0.827 1 98.12 68 LYS B N 1
ATOM 2279 C CA . LYS B 1 68 ? -18.047 0.064 1.932 1 98.12 68 LYS B CA 1
ATOM 2280 C C . LYS B 1 68 ? -16.688 -0.448 1.465 1 98.12 68 LYS B C 1
ATOM 2282 O O . LYS B 1 68 ? -16.609 -1.488 0.809 1 98.12 68 LYS B O 1
ATOM 2287 N N . ILE B 1 69 ? -15.633 0.343 1.751 1 98.62 69 ILE B N 1
ATOM 2288 C CA . ILE B 1 69 ? -14.305 -0.094 1.333 1 98.62 69 ILE B CA 1
ATOM 2289 C C . ILE B 1 69 ? -13.305 0.13 2.469 1 98.62 69 ILE B C 1
ATOM 2291 O O . ILE B 1 69 ? -13.539 0.955 3.354 1 98.62 69 ILE B O 1
ATOM 2295 N N . THR B 1 70 ? -12.25 -0.655 2.416 1 98.44 70 THR B N 1
ATOM 2296 C CA . THR B 1 70 ? -11.109 -0.517 3.314 1 98.44 70 THR B CA 1
ATOM 2297 C C . THR B 1 70 ? -9.82 -0.316 2.523 1 98.44 70 THR B C 1
ATOM 2299 O O . THR B 1 70 ? -9.859 -0.018 1.327 1 98.44 70 THR B O 1
ATOM 2302 N N . GLU B 1 71 ? -8.656 -0.444 3.248 1 97.88 71 GLU B N 1
ATOM 2303 C CA . GLU B 1 71 ? -7.328 -0.224 2.689 1 97.88 71 GLU B CA 1
ATOM 2304 C C . GLU B 1 71 ? -7.098 1.25 2.371 1 97.88 71 GLU B C 1
ATOM 2306 O O . GLU B 1 71 ? -7.688 1.787 1.432 1 97.88 71 GLU B O 1
ATOM 2311 N N . SER B 1 72 ? -6.152 1.805 3.074 1 98.25 72 SER B N 1
ATOM 2312 C CA . SER B 1 72 ? -5.973 3.252 3.072 1 98.25 72 SER B CA 1
ATOM 2313 C C . SER B 1 72 ? -5.719 3.775 1.663 1 98.25 72 SER B C 1
ATOM 2315 O O . SER B 1 72 ? -6.301 4.785 1.255 1 98.25 72 SER B O 1
ATOM 2317 N N . GLN B 1 73 ? -4.941 3.072 0.854 1 98.38 73 GLN B N 1
ATOM 2318 C CA . GLN B 1 73 ? -4.637 3.553 -0.49 1 98.38 73 GLN B CA 1
ATOM 2319 C C . GLN B 1 73 ? -5.859 3.457 -1.398 1 98.38 73 GLN B C 1
ATOM 2321 O O . GLN B 1 73 ? -6.035 4.277 -2.299 1 98.38 73 GLN B O 1
ATOM 2326 N N . ASN B 1 74 ? -6.664 2.436 -1.166 1 98.62 74 ASN B N 1
ATOM 2327 C CA . ASN B 1 74 ? -7.941 2.318 -1.863 1 98.62 74 ASN B CA 1
ATOM 2328 C C . ASN B 1 74 ? -8.859 3.494 -1.55 1 98.62 74 ASN B C 1
ATOM 2330 O O . ASN B 1 74 ? -9.453 4.086 -2.455 1 98.62 74 ASN B O 1
ATOM 2334 N N . ILE B 1 75 ? -8.906 3.877 -0.33 1 98.88 75 ILE B N 1
ATOM 2335 C CA . ILE B 1 75 ? -9.773 4.961 0.113 1 98.88 75 ILE B CA 1
ATOM 2336 C C . ILE B 1 75 ? -9.234 6.297 -0.396 1 98.88 75 ILE B C 1
ATOM 2338 O O . ILE B 1 75 ? -10.008 7.191 -0.745 1 98.88 75 ILE B O 1
ATOM 2342 N N . VAL B 1 76 ? -7.953 6.434 -0.452 1 98.88 76 VAL B N 1
ATOM 2343 C CA . VAL B 1 76 ? -7.348 7.629 -1.03 1 98.88 76 VAL B CA 1
ATOM 2344 C C . VAL B 1 76 ? -7.785 7.777 -2.486 1 98.88 76 VAL B C 1
ATOM 2346 O O . VAL B 1 76 ? -8.211 8.859 -2.904 1 98.88 76 VAL B O 1
ATOM 2349 N N . ASN B 1 77 ? -7.699 6.672 -3.244 1 98.5 77 ASN B N 1
ATOM 2350 C CA . ASN B 1 77 ? -8.109 6.707 -4.645 1 98.5 77 ASN B CA 1
ATOM 2351 C C . ASN B 1 77 ? -9.586 7.039 -4.789 1 98.5 77 ASN B C 1
ATOM 2353 O O . ASN B 1 77 ? -9.977 7.809 -5.672 1 98.5 77 ASN B O 1
ATOM 2357 N N . TYR B 1 78 ? -10.344 6.496 -3.973 1 98.62 78 TYR B N 1
ATOM 2358 C CA . TYR B 1 78 ? -11.773 6.785 -4 1 98.62 78 TYR B CA 1
ATOM 2359 C C . TYR B 1 78 ? -12.047 8.25 -3.668 1 98.62 78 TYR B C 1
ATOM 2361 O O . TYR B 1 78 ? -12.867 8.898 -4.32 1 98.62 78 TYR B O 1
ATOM 2369 N N . ALA B 1 79 ? -11.367 8.766 -2.645 1 98.69 79 ALA B N 1
ATOM 2370 C CA . ALA B 1 79 ? -11.523 10.156 -2.238 1 98.69 79 ALA B CA 1
ATOM 2371 C C . ALA B 1 79 ? -11.18 11.102 -3.385 1 98.69 79 ALA B C 1
ATOM 2373 O O . ALA B 1 79 ? -11.898 12.078 -3.631 1 98.69 79 ALA B O 1
ATOM 2374 N N . ILE B 1 80 ? -10.094 10.773 -4.043 1 98.62 80 ILE B N 1
ATOM 2375 C CA . ILE B 1 80 ? -9.711 11.586 -5.188 1 98.62 80 ILE B CA 1
ATOM 2376 C C . ILE B 1 80 ? -10.82 11.57 -6.234 1 98.62 80 ILE B C 1
ATOM 2378 O O . ILE B 1 80 ? -11.18 12.609 -6.785 1 98.62 80 ILE B O 1
ATOM 2382 N N . ASP B 1 81 ? -11.336 10.414 -6.473 1 97.94 81 ASP B N 1
ATOM 2383 C CA . ASP B 1 81 ? -12.359 10.227 -7.496 1 97.94 81 ASP B CA 1
ATOM 2384 C C . ASP B 1 81 ? -13.625 11.008 -7.152 1 97.94 81 ASP B C 1
ATOM 2386 O O . ASP B 1 81 ? -14.086 11.836 -7.945 1 97.94 81 ASP B O 1
ATOM 2390 N N . ILE B 1 82 ? -14.148 10.906 -5.992 1 97.25 82 ILE B N 1
ATOM 2391 C CA . ILE B 1 82 ? -15.469 11.438 -5.66 1 97.25 82 ILE B CA 1
ATOM 2392 C C . ILE B 1 82 ? -15.367 12.938 -5.402 1 97.25 82 ILE B C 1
ATOM 2394 O O . ILE B 1 82 ? -16.359 13.664 -5.492 1 97.25 82 ILE B O 1
ATOM 2398 N N . THR B 1 83 ? -14.164 13.43 -5.059 1 98.19 83 THR B N 1
ATOM 2399 C CA . THR B 1 83 ? -14 14.852 -4.789 1 98.19 83 THR B CA 1
ATOM 2400 C C . THR B 1 83 ? -13.508 15.586 -6.035 1 98.19 83 THR B C 1
ATOM 2402 O O . THR B 1 83 ? -13.367 16.812 -6.027 1 98.19 83 THR B O 1
ATOM 2405 N N . LYS B 1 84 ? -13.203 14.906 -7.086 1 97.62 84 LYS B N 1
ATOM 2406 C CA . LYS B 1 84 ? -12.711 15.43 -8.352 1 97.62 84 LYS B CA 1
ATOM 2407 C C . LYS B 1 84 ? -11.398 16.188 -8.164 1 97.62 84 LYS B C 1
ATOM 2409 O O . LYS B 1 84 ? -11.203 17.25 -8.758 1 97.62 84 LYS B O 1
ATOM 2414 N N . GLN B 1 85 ? -10.547 15.641 -7.281 1 98.19 85 GLN B N 1
ATOM 2415 C CA . GLN B 1 85 ? -9.242 16.234 -7.012 1 98.19 85 GLN B CA 1
ATOM 2416 C C . GLN B 1 85 ? -8.148 15.57 -7.84 1 98.19 85 GLN B C 1
ATOM 2418 O O . GLN B 1 85 ? -7.047 15.328 -7.34 1 98.19 85 GLN B O 1
ATOM 2423 N N . GLN B 1 86 ? -8.406 15.328 -9.117 1 97.56 86 GLN B N 1
ATOM 2424 C CA . GLN B 1 86 ? -7.469 14.633 -9.992 1 97.56 86 GLN B CA 1
ATOM 2425 C C . GLN B 1 86 ? -6.191 15.445 -10.188 1 97.56 86 GLN B C 1
ATOM 2427 O O . GLN B 1 86 ? -5.156 14.898 -10.57 1 97.56 86 GLN B O 1
ATOM 2432 N N . HIS B 1 87 ? -6.254 16.719 -9.922 1 97.06 87 HIS B N 1
ATOM 2433 C CA . HIS B 1 87 ? -5.086 17.562 -10.102 1 97.06 87 HIS B CA 1
ATOM 2434 C C . HIS B 1 87 ? -3.975 17.188 -9.133 1 97.06 87 HIS B C 1
ATOM 2436 O O . HIS B 1 87 ? -2.822 17.594 -9.312 1 97.06 87 HIS B O 1
ATOM 2442 N N . LEU B 1 88 ? -4.254 16.406 -8.102 1 98.5 88 LEU B N 1
ATOM 2443 C CA . LEU B 1 88 ? -3.277 15.961 -7.109 1 98.5 88 LEU B CA 1
ATOM 2444 C C . LEU B 1 88 ? -2.434 14.812 -7.652 1 98.5 88 LEU B C 1
ATOM 2446 O O . LEU B 1 88 ? -1.42 14.445 -7.055 1 98.5 88 LEU B O 1
ATOM 2450 N N . LEU B 1 89 ? -2.697 14.055 -8.711 1 97.56 89 LEU B N 1
ATOM 2451 C CA . LEU B 1 89 ? -2.076 12.828 -9.211 1 97.56 89 LEU B CA 1
ATOM 2452 C C . LEU B 1 89 ? -1 13.148 -10.242 1 97.56 89 LEU B C 1
ATOM 2454 O O . LEU B 1 89 ? -0.118 12.328 -10.5 1 97.56 89 LEU B O 1
ATOM 2458 N N . GLY B 1 90 ? -0.859 14.016 -10.875 1 95.31 90 GLY B N 1
ATOM 2459 C CA . GLY B 1 90 ? 0.017 14.336 -11.992 1 95.31 90 GLY B CA 1
ATOM 2460 C C . GLY B 1 90 ? -0.473 13.766 -13.312 1 95.31 90 GLY B C 1
ATOM 2461 O O . GLY B 1 90 ? -1.576 13.227 -13.391 1 95.31 90 GLY B O 1
ATOM 2462 N N . THR B 1 91 ? 0.265 14.023 -14.383 1 95.88 91 THR B N 1
ATOM 2463 C CA . THR B 1 91 ? -0.007 13.477 -15.703 1 95.88 91 THR B CA 1
ATOM 2464 C C . THR B 1 91 ? 1.224 12.766 -16.266 1 95.88 91 THR B C 1
ATOM 2466 O O . THR B 1 91 ? 2.355 13.109 -15.914 1 95.88 91 THR B O 1
ATOM 2469 N N . GLY B 1 92 ? 0.998 11.734 -17.109 1 95.31 92 GLY B N 1
ATOM 2470 C CA . GLY B 1 92 ? 2.102 10.992 -17.703 1 95.31 92 GLY B CA 1
ATOM 2471 C C . GLY B 1 92 ? 3.031 10.391 -16.672 1 95.31 92 GLY B C 1
ATOM 2472 O O . GLY B 1 92 ? 2.576 9.805 -15.688 1 95.31 92 GLY B O 1
ATOM 2473 N N . GLN B 1 93 ? 4.348 10.469 -16.906 1 95.81 93 GLN B N 1
ATOM 2474 C CA . GLN B 1 93 ? 5.34 9.859 -16.031 1 95.81 93 GLN B CA 1
ATOM 2475 C C . GLN B 1 93 ? 5.344 10.516 -14.648 1 95.81 93 GLN B C 1
ATOM 2477 O O . GLN B 1 93 ? 5.754 9.906 -13.664 1 95.81 93 GLN B O 1
ATOM 2482 N N . LYS B 1 94 ? 4.898 11.727 -14.555 1 97.38 94 LYS B N 1
ATOM 2483 C CA . LYS B 1 94 ? 4.883 12.453 -13.289 1 97.38 94 LYS B CA 1
ATOM 2484 C C . LYS B 1 94 ? 3.975 11.766 -12.273 1 97.38 94 LYS B C 1
ATOM 2486 O O . LYS B 1 94 ? 4.262 11.773 -11.07 1 97.38 94 LYS B O 1
ATOM 2491 N N . THR B 1 95 ? 2.877 11.133 -12.805 1 98.25 95 THR B N 1
ATOM 2492 C CA . THR B 1 95 ? 1.978 10.391 -11.922 1 98.25 95 THR B CA 1
ATOM 2493 C C . THR B 1 95 ? 2.752 9.367 -11.094 1 98.25 95 THR B C 1
ATOM 2495 O O . THR B 1 95 ? 2.525 9.242 -9.891 1 98.25 95 THR B O 1
ATOM 2498 N N . PHE B 1 96 ? 3.707 8.711 -11.703 1 98.56 96 PHE B N 1
ATOM 2499 C CA . PHE B 1 96 ? 4.43 7.629 -11.047 1 98.56 96 PHE B CA 1
ATOM 2500 C C . PHE B 1 96 ? 5.539 8.18 -10.156 1 98.56 96 PHE B C 1
ATOM 2502 O O . PHE B 1 96 ? 5.902 7.559 -9.156 1 98.56 96 PHE B O 1
ATOM 2509 N N . LYS B 1 97 ? 6.035 9.359 -10.492 1 98.25 97 LYS B N 1
ATOM 2510 C CA . LYS B 1 97 ? 6.984 10.031 -9.609 1 98.25 97 LYS B CA 1
ATOM 2511 C C . LYS B 1 97 ? 6.301 10.484 -8.32 1 98.25 97 LYS B C 1
ATOM 2513 O O . LYS B 1 97 ? 6.863 10.352 -7.23 1 98.25 97 LYS B O 1
ATOM 2518 N N . ILE B 1 98 ? 5.102 11 -8.469 1 98.69 98 ILE B N 1
ATOM 2519 C CA . ILE B 1 98 ? 4.297 11.398 -7.32 1 98.69 98 ILE B CA 1
ATOM 2520 C C . ILE B 1 98 ? 3.971 10.172 -6.473 1 98.69 98 ILE B C 1
ATOM 2522 O O . ILE B 1 98 ? 4.137 10.195 -5.25 1 98.69 98 ILE B O 1
ATOM 2526 N N . ASP B 1 99 ? 3.617 9.102 -7.117 1 98.56 99 ASP B N 1
ATOM 2527 C CA . ASP B 1 99 ? 3.223 7.891 -6.406 1 98.56 99 ASP B CA 1
ATOM 2528 C C . ASP B 1 99 ? 4.422 7.238 -5.723 1 98.56 99 ASP B C 1
ATOM 2530 O O . ASP B 1 99 ? 4.273 6.574 -4.691 1 98.56 99 ASP B O 1
ATOM 2534 N N . ASN B 1 100 ? 5.602 7.438 -6.273 1 98.62 100 ASN B N 1
ATOM 2535 C CA . ASN B 1 100 ? 6.797 6.965 -5.582 1 98.62 100 ASN B CA 1
ATOM 2536 C C . ASN B 1 100 ? 6.918 7.57 -4.188 1 98.62 100 ASN B C 1
ATOM 2538 O O . ASN B 1 100 ? 7.168 6.855 -3.217 1 98.62 100 ASN B O 1
ATOM 2542 N N . ILE B 1 101 ? 6.734 8.812 -4.098 1 98.75 101 ILE B N 1
ATOM 2543 C CA . ILE B 1 101 ? 6.84 9.516 -2.822 1 98.75 101 ILE B CA 1
ATOM 2544 C C . ILE B 1 101 ? 5.641 9.164 -1.942 1 98.75 101 ILE B C 1
ATOM 2546 O O . ILE B 1 101 ? 5.793 8.922 -0.742 1 98.75 101 ILE B O 1
ATOM 2550 N N . ARG B 1 102 ? 4.469 9.062 -2.576 1 98.75 102 ARG B N 1
ATOM 2551 C CA . ARG B 1 102 ? 3.24 8.727 -1.862 1 98.75 102 ARG B CA 1
ATOM 2552 C C . ARG B 1 102 ? 3.387 7.414 -1.108 1 98.75 102 ARG B C 1
ATOM 2554 O O . ARG B 1 102 ? 3.201 7.363 0.11 1 98.75 102 ARG B O 1
ATOM 2561 N N . PHE B 1 103 ? 3.764 6.398 -1.785 1 98.38 103 PHE B N 1
ATOM 2562 C CA . PHE B 1 103 ? 3.834 5.07 -1.187 1 98.38 103 PHE B CA 1
ATOM 2563 C C . PHE B 1 103 ? 5.027 4.965 -0.243 1 98.38 103 PHE B C 1
ATOM 2565 O O . PHE B 1 103 ? 4.941 4.316 0.803 1 98.38 103 PHE B O 1
ATOM 2572 N N . PHE B 1 104 ? 6.145 5.602 -0.622 1 98.5 104 PHE B N 1
ATOM 2573 C CA . PHE B 1 104 ? 7.316 5.645 0.247 1 98.5 104 PHE B CA 1
ATOM 2574 C C . PHE B 1 104 ? 6.969 6.27 1.594 1 98.5 104 PHE B C 1
ATOM 2576 O O . PHE B 1 104 ? 7.301 5.715 2.645 1 98.5 104 PHE B O 1
ATOM 2583 N N . CYS B 1 105 ? 6.262 7.352 1.592 1 98.88 105 CYS B N 1
ATOM 2584 C CA . CYS B 1 105 ? 5.941 8.094 2.809 1 98.88 105 CYS B CA 1
ATOM 2585 C C . CYS B 1 105 ? 4.859 7.379 3.611 1 98.88 105 CYS B C 1
ATOM 2587 O O . CYS B 1 105 ? 4.844 7.449 4.84 1 98.88 105 CYS B O 1
ATOM 2589 N N . ASP B 1 106 ? 3.961 6.695 2.898 1 98.25 106 ASP B N 1
ATOM 2590 C CA . ASP B 1 106 ? 2.979 5.895 3.621 1 98.25 106 ASP B CA 1
ATOM 2591 C C . ASP B 1 106 ? 3.662 4.828 4.473 1 98.25 106 ASP B C 1
ATOM 2593 O O . ASP B 1 106 ? 3.318 4.645 5.645 1 98.25 106 ASP B O 1
ATOM 2597 N N . GLU B 1 107 ? 4.598 4.16 3.887 1 96.69 107 GLU B N 1
ATOM 2598 C CA . GLU B 1 107 ? 5.375 3.176 4.633 1 96.69 107 GLU B CA 1
ATOM 2599 C C . GLU B 1 107 ? 6.164 3.834 5.762 1 96.69 107 GLU B C 1
ATOM 2601 O O . GLU B 1 107 ? 6.262 3.283 6.859 1 96.69 107 GLU B O 1
ATOM 2606 N N . LEU B 1 108 ? 6.75 4.945 5.453 1 98.06 108 LEU B N 1
ATOM 2607 C CA . LEU B 1 108 ? 7.57 5.668 6.418 1 98.06 108 LEU B CA 1
ATOM 2608 C C . LEU B 1 108 ? 6.746 6.066 7.641 1 98.06 108 LEU B C 1
ATOM 2610 O O . LEU B 1 108 ? 7.223 5.965 8.773 1 98.06 108 LEU B O 1
ATOM 2614 N N . THR B 1 109 ? 5.508 6.477 7.402 1 98.06 109 THR B N 1
ATOM 2615 C CA . THR B 1 109 ? 4.605 6.82 8.492 1 98.06 109 THR B CA 1
ATOM 2616 C C . THR B 1 109 ? 4.406 5.625 9.422 1 98.06 109 THR B C 1
ATOM 2618 O O . THR B 1 109 ? 4.512 5.754 10.641 1 98.06 109 THR B O 1
ATOM 2621 N N . SER B 1 110 ? 4.203 4.508 8.844 1 95.5 110 SER B N 1
ATOM 2622 C CA . SER B 1 110 ? 4.02 3.283 9.617 1 95.5 110 SER B CA 1
ATOM 2623 C C . SER B 1 110 ? 5.281 2.92 10.391 1 95.5 110 SER B C 1
ATOM 2625 O O . SER B 1 110 ? 5.207 2.504 11.547 1 95.5 110 SER B O 1
ATOM 2627 N N . LYS B 1 111 ? 6.414 3.064 9.773 1 96.94 111 LYS B N 1
ATOM 2628 C CA . LYS B 1 111 ? 7.68 2.711 10.406 1 96.94 111 LYS B CA 1
ATOM 2629 C C . LYS B 1 111 ? 7.965 3.613 11.602 1 96.94 111 LYS B C 1
ATOM 2631 O O . LYS B 1 111 ? 8.484 3.154 12.625 1 96.94 111 LYS B O 1
ATOM 2636 N N . VAL B 1 112 ? 7.664 4.891 11.438 1 98.06 112 VAL B N 1
ATOM 2637 C CA . VAL B 1 112 ? 7.859 5.809 12.555 1 98.06 112 VAL B CA 1
ATOM 2638 C C . VAL B 1 112 ? 6.988 5.375 13.734 1 98.06 112 VAL B C 1
ATOM 2640 O O . VAL B 1 112 ? 7.477 5.258 14.859 1 98.06 112 VAL B O 1
ATOM 2643 N N . PHE B 1 113 ? 5.75 5.105 13.461 1 94.56 113 PHE B N 1
ATOM 2644 C CA . PHE B 1 113 ? 4.828 4.727 14.523 1 94.56 113 PHE B CA 1
ATOM 2645 C C . PHE B 1 113 ? 5.277 3.432 15.195 1 94.56 113 PHE B C 1
ATOM 2647 O O . PHE B 1 113 ? 5.25 3.318 16.422 1 94.56 113 PHE B O 1
ATOM 2654 N N . LEU B 1 114 ? 5.703 2.477 14.406 1 94 114 LEU B N 1
ATOM 2655 C CA . LEU B 1 114 ? 6.16 1.201 14.953 1 94 114 LEU B CA 1
ATOM 2656 C C . LEU B 1 114 ? 7.395 1.392 15.82 1 94 114 LEU B C 1
ATOM 2658 O O . LEU B 1 114 ? 7.574 0.688 16.812 1 94 114 LEU B O 1
ATOM 2662 N N . ALA B 1 115 ? 8.242 2.297 15.43 1 97.38 115 ALA B N 1
ATOM 2663 C CA . ALA B 1 115 ? 9.461 2.566 16.188 1 97.38 115 ALA B CA 1
ATOM 2664 C C . ALA B 1 115 ? 9.133 3.082 17.594 1 97.38 115 ALA B C 1
ATOM 2666 O O . ALA B 1 115 ? 9.898 2.875 18.531 1 97.38 115 ALA B O 1
ATOM 2667 N N . THR B 1 116 ? 8 3.777 17.703 1 95.75 116 THR B N 1
ATOM 2668 C CA . THR B 1 116 ? 7.621 4.305 19 1 95.75 116 THR B CA 1
ATOM 2669 C C . THR B 1 116 ? 7.305 3.17 19.969 1 95.75 116 THR B C 1
ATOM 2671 O O . THR B 1 116 ? 7.301 3.367 21.188 1 95.75 116 THR B O 1
ATOM 2674 N N . ARG B 1 117 ? 7.023 2.004 19.5 1 93.94 117 ARG B N 1
ATOM 2675 C CA . ARG B 1 117 ? 6.645 0.864 20.328 1 93.94 117 ARG B CA 1
ATOM 2676 C C . ARG B 1 117 ? 7.871 0.059 20.734 1 93.94 117 ARG B C 1
ATOM 2678 O O . ARG B 1 117 ? 7.766 -0.887 21.516 1 93.94 117 ARG B O 1
ATOM 2685 N N . LYS B 1 118 ? 8.977 0.383 20.156 1 95.94 118 LYS B N 1
ATOM 2686 C CA . LYS B 1 118 ? 10.227 -0.276 20.516 1 95.94 118 LYS B CA 1
ATOM 2687 C C . LYS B 1 118 ? 10.891 0.433 21.688 1 95.94 118 LYS B C 1
ATOM 2689 O O . LYS B 1 118 ? 10.523 1.557 22.031 1 95.94 118 LYS B O 1
ATOM 2694 N N . SER B 1 119 ? 11.883 -0.322 22.359 1 96.25 119 SER B N 1
ATOM 2695 C CA . SER B 1 119 ? 12.586 0.261 23.5 1 96.25 119 SER B CA 1
ATOM 2696 C C . SER B 1 119 ? 14.078 -0.06 23.438 1 96.25 119 SER B C 1
ATOM 2698 O O . SER B 1 119 ? 14.5 -0.946 22.688 1 96.25 119 SER B O 1
ATOM 2700 N N . GLY B 1 120 ? 14.844 0.779 24.156 1 96.31 120 GLY B N 1
ATOM 2701 C CA . GLY B 1 120 ? 16.266 0.517 24.312 1 96.31 120 GLY B CA 1
ATOM 2702 C C . GLY B 1 120 ? 17.016 0.505 23 1 96.31 120 GLY B C 1
ATOM 2703 O O . GLY B 1 120 ? 16.875 1.42 22.188 1 96.31 120 GLY B O 1
ATOM 2704 N N . GLU B 1 121 ? 17.828 -0.481 22.922 1 96.69 121 GLU B N 1
ATOM 2705 C CA . GLU B 1 121 ? 18.734 -0.583 21.781 1 96.69 121 GLU B CA 1
ATOM 2706 C C . GLU B 1 121 ? 17.984 -0.84 20.484 1 96.69 121 GLU B C 1
ATOM 2708 O O . GLU B 1 121 ? 18.375 -0.357 19.422 1 96.69 121 GLU B O 1
ATOM 2713 N N . GLU B 1 122 ? 16.953 -1.555 20.578 1 96.12 122 GLU B N 1
ATOM 2714 C CA . GLU B 1 122 ? 16.156 -1.844 19.391 1 96.12 122 GLU B CA 1
ATOM 2715 C C . GLU B 1 122 ? 15.578 -0.565 18.797 1 96.12 122 GLU B C 1
ATOM 2717 O O . GLU B 1 122 ? 15.578 -0.392 17.578 1 96.12 122 GLU B O 1
ATOM 2722 N N . LYS B 1 123 ? 15.047 0.279 19.625 1 97.5 123 LYS B N 1
ATOM 2723 C CA . LYS B 1 123 ? 14.508 1.563 19.188 1 97.5 123 LYS B CA 1
ATOM 2724 C C . LYS B 1 123 ? 15.594 2.426 18.547 1 97.5 123 LYS B C 1
ATOM 2726 O O . LYS B 1 123 ? 15.391 2.975 17.453 1 97.5 123 LYS B O 1
ATOM 2731 N N . THR B 1 124 ? 16.688 2.459 19.172 1 97.19 124 THR B N 1
ATOM 2732 C CA . THR B 1 124 ? 17.812 3.252 18.688 1 97.19 124 THR B CA 1
ATOM 2733 C C . THR B 1 124 ? 18.281 2.75 17.328 1 97.19 124 THR B C 1
ATOM 2735 O O . THR B 1 124 ? 18.547 3.545 16.422 1 97.19 124 THR B O 1
ATOM 2738 N N . THR B 1 125 ? 18.344 1.477 17.219 1 97.62 125 THR B N 1
ATOM 2739 C CA . THR B 1 125 ? 18.766 0.854 15.977 1 97.62 125 THR B CA 1
ATOM 2740 C C . THR B 1 125 ? 17.781 1.151 14.859 1 97.62 125 THR B C 1
ATOM 2742 O O . THR B 1 125 ? 18.172 1.475 13.734 1 97.62 125 THR B O 1
ATOM 2745 N N . GLU B 1 126 ? 16.5 1.066 15.164 1 97.56 126 GLU B N 1
ATOM 2746 C CA . GLU B 1 126 ? 15.469 1.364 14.18 1 97.56 126 GLU B CA 1
ATOM 2747 C C . GLU B 1 126 ? 15.555 2.812 13.711 1 97.56 126 GLU B C 1
ATOM 2749 O O . GLU B 1 126 ? 15.469 3.088 12.508 1 97.56 126 GLU B O 1
ATOM 2754 N N . ILE B 1 127 ? 15.695 3.691 14.586 1 98.31 127 ILE B N 1
ATOM 2755 C CA . ILE B 1 127 ? 15.75 5.109 14.258 1 98.31 127 ILE B CA 1
ATOM 2756 C C . ILE B 1 127 ? 16.984 5.398 13.398 1 98.31 127 ILE B C 1
ATOM 2758 O O . ILE B 1 127 ? 16.875 5.992 12.328 1 98.31 127 ILE B O 1
ATOM 2762 N N . ASN B 1 128 ? 18.109 4.879 13.789 1 98 128 ASN B N 1
ATOM 2763 C CA . ASN B 1 128 ? 19.375 5.254 13.172 1 98 128 ASN B CA 1
ATOM 2764 C C . ASN B 1 128 ? 19.609 4.512 11.859 1 98 128 ASN B C 1
ATOM 2766 O O . ASN B 1 128 ? 20.172 5.066 10.914 1 98 128 ASN B O 1
ATOM 2770 N N . ASN B 1 129 ? 19.172 3.281 11.867 1 96.88 129 ASN B N 1
ATOM 2771 C CA . ASN B 1 129 ? 19.531 2.445 10.727 1 96.88 129 ASN B CA 1
ATOM 2772 C C . ASN B 1 129 ? 18.391 2.342 9.719 1 96.88 129 ASN B C 1
ATOM 2774 O O . ASN B 1 129 ? 18.594 1.91 8.586 1 96.88 129 ASN B O 1
ATOM 2778 N N . VAL B 1 130 ? 17.219 2.797 10.102 1 97.06 130 VAL B N 1
ATOM 2779 C CA . VAL B 1 130 ? 16.078 2.67 9.195 1 97.06 130 VAL B CA 1
ATOM 2780 C C . VAL B 1 130 ? 15.469 4.043 8.93 1 97.06 130 VAL B C 1
ATOM 2782 O O . VAL B 1 130 ? 15.484 4.527 7.797 1 97.06 130 VAL B O 1
ATOM 2785 N N . LEU B 1 131 ? 15.062 4.734 9.914 1 98.69 131 LEU B N 1
ATOM 2786 C CA . LEU B 1 131 ? 14.297 5.969 9.75 1 98.69 131 LEU B CA 1
ATOM 2787 C C . LEU B 1 131 ? 15.18 7.086 9.203 1 98.69 131 LEU B C 1
ATOM 2789 O O . LEU B 1 131 ? 14.836 7.711 8.203 1 98.69 131 LEU B O 1
ATOM 2793 N N . ILE B 1 132 ? 16.297 7.32 9.828 1 98.69 132 ILE B N 1
ATOM 2794 C CA . ILE B 1 132 ? 17.156 8.438 9.453 1 98.69 132 ILE B CA 1
ATOM 2795 C C . ILE B 1 132 ? 17.594 8.297 8 1 98.69 132 ILE B C 1
ATOM 2797 O O . ILE B 1 132 ? 17.438 9.227 7.203 1 98.69 132 ILE B O 1
ATOM 2801 N N . PRO B 1 133 ? 18.078 7.129 7.598 1 97.88 133 PRO B N 1
ATOM 2802 C CA . PRO B 1 133 ? 18.438 6.992 6.184 1 97.88 133 PRO B CA 1
ATOM 2803 C C . PRO B 1 133 ? 17.281 7.254 5.238 1 97.88 133 PRO B C 1
ATOM 2805 O O . PRO B 1 133 ? 17.453 7.875 4.188 1 97.88 133 PRO B O 1
ATOM 2808 N N . LYS B 1 134 ? 16.141 6.793 5.574 1 98.44 134 LYS B N 1
ATOM 2809 C CA . LYS B 1 134 ? 14.977 6.988 4.703 1 98.44 134 LYS B CA 1
ATOM 2810 C C . LYS B 1 134 ? 14.57 8.453 4.652 1 98.44 134 LYS B C 1
ATOM 2812 O O . LYS B 1 134 ? 14.203 8.969 3.594 1 98.44 134 LYS B O 1
ATOM 2817 N N . PHE B 1 135 ? 14.609 9.156 5.746 1 98.81 135 PHE B N 1
ATOM 2818 C CA . PHE B 1 135 ? 14.281 10.578 5.754 1 98.81 135 PHE B CA 1
ATOM 2819 C C . PHE B 1 135 ? 15.336 11.383 5.016 1 98.81 135 PHE B C 1
ATOM 2821 O O . PHE B 1 135 ? 15.047 12.453 4.477 1 98.81 135 PHE B O 1
ATOM 2828 N N . LYS B 1 136 ? 16.562 10.844 4.969 1 98.56 136 LYS B N 1
ATOM 2829 C CA . LYS B 1 136 ? 17.594 11.5 4.172 1 98.56 136 LYS B CA 1
ATOM 2830 C C . LYS B 1 136 ? 17.219 11.516 2.693 1 98.56 136 LYS B C 1
ATOM 2832 O O . LYS B 1 136 ? 17.484 12.492 1.989 1 98.56 136 LYS B O 1
ATOM 2837 N N . TYR B 1 137 ? 16.656 10.43 2.221 1 98.12 137 TYR B N 1
ATOM 2838 C CA . TYR B 1 137 ? 16.203 10.398 0.835 1 98.12 137 TYR B CA 1
ATOM 2839 C C . TYR B 1 137 ? 15.148 11.461 0.58 1 98.12 137 TYR B C 1
ATOM 2841 O O . TYR B 1 137 ? 15.195 12.164 -0.436 1 98.12 137 TYR B O 1
ATOM 2849 N N . LEU B 1 138 ? 14.195 11.547 1.466 1 98.56 138 LEU B N 1
ATOM 2850 C CA . LEU B 1 138 ? 13.109 12.516 1.337 1 98.56 138 LEU B CA 1
ATOM 2851 C C . LEU B 1 138 ? 13.648 13.938 1.396 1 98.56 138 LEU B C 1
ATOM 2853 O O . LEU B 1 138 ? 13.219 14.797 0.624 1 98.56 138 LEU B O 1
ATOM 2857 N N . HIS B 1 139 ? 14.539 14.125 2.299 1 98.62 139 HIS B N 1
ATOM 2858 C CA . HIS B 1 139 ? 15.219 15.406 2.473 1 98.62 139 HIS B CA 1
ATOM 2859 C C . HIS B 1 139 ? 15.922 15.836 1.188 1 98.62 139 HIS B C 1
ATOM 2861 O O . HIS B 1 139 ? 15.773 16.984 0.751 1 98.62 139 HIS B O 1
ATOM 2867 N N . LYS B 1 140 ? 16.609 14.93 0.625 1 98 140 LYS B N 1
ATOM 2868 C CA . LYS B 1 140 ? 17.328 15.195 -0.618 1 98 140 LYS B CA 1
ATOM 2869 C C . LYS B 1 140 ? 16.359 15.492 -1.761 1 98 140 LYS B C 1
ATOM 2871 O O . LYS B 1 140 ? 16.594 16.406 -2.553 1 98 140 LYS B O 1
ATOM 2876 N N . GLN B 1 141 ? 15.305 14.758 -1.872 1 97.94 141 GLN B N 1
ATOM 2877 C CA . GLN B 1 141 ? 14.336 14.914 -2.951 1 97.94 141 GLN B CA 1
ATOM 2878 C C . GLN B 1 141 ? 13.625 16.25 -2.865 1 97.94 141 GLN B C 1
ATOM 2880 O O . GLN B 1 141 ? 13.32 16.875 -3.889 1 97.94 141 GLN B O 1
ATOM 2885 N N . LEU B 1 142 ? 13.32 16.688 -1.691 1 98.44 142 LEU B N 1
ATOM 2886 C CA . LEU B 1 142 ? 12.617 17.953 -1.501 1 98.44 142 LEU B CA 1
ATOM 2887 C C . LEU B 1 142 ? 13.531 19.125 -1.798 1 98.44 142 LEU B C 1
ATOM 2889 O O . LEU B 1 142 ? 13.133 20.078 -2.475 1 98.44 142 LEU B O 1
ATOM 2893 N N . GLY B 1 143 ? 14.758 19.078 -1.228 1 97.19 143 GLY B N 1
ATOM 2894 C CA . GLY B 1 143 ? 15.68 20.188 -1.393 1 97.19 143 GLY B CA 1
ATOM 2895 C C . GLY B 1 143 ? 15.133 21.5 -0.868 1 97.19 143 GLY B C 1
ATOM 2896 O O . GLY B 1 143 ? 14.672 21.578 0.271 1 97.19 143 GLY B O 1
ATOM 2897 N N . ASN B 1 144 ? 15.141 22.516 -1.754 1 95.88 144 ASN B N 1
ATOM 2898 C CA . ASN B 1 144 ? 14.672 23.844 -1.353 1 95.88 144 ASN B CA 1
ATOM 2899 C C . ASN B 1 144 ? 13.312 24.172 -1.962 1 95.88 144 ASN B C 1
ATOM 2901 O O . ASN B 1 144 ? 12.867 25.312 -1.94 1 95.88 144 ASN B O 1
ATOM 2905 N N . ASN B 1 145 ? 12.703 23.188 -2.48 1 97.56 145 ASN B N 1
ATOM 2906 C CA . ASN B 1 145 ? 11.43 23.406 -3.156 1 97.56 145 ASN B CA 1
ATOM 2907 C C . ASN B 1 145 ? 10.289 23.578 -2.156 1 97.56 145 ASN B C 1
ATOM 2909 O O . ASN B 1 145 ? 10.305 22.984 -1.081 1 97.56 145 ASN B O 1
ATOM 2913 N N . VAL B 1 146 ? 9.336 24.297 -2.561 1 97.5 146 VAL B N 1
ATOM 2914 C CA . VAL B 1 146 ? 8.141 24.484 -1.753 1 97.5 146 VAL B CA 1
ATOM 2915 C C . VAL B 1 146 ? 7.281 23.219 -1.79 1 97.5 146 VAL B C 1
ATOM 2917 O O . VAL B 1 146 ? 6.707 22.828 -0.774 1 97.5 146 VAL B O 1
ATOM 2920 N N . TYR B 1 147 ? 7.152 22.688 -2.971 1 98.38 147 TYR B N 1
ATOM 2921 C CA . TYR B 1 147 ? 6.492 21.406 -3.232 1 98.38 147 TYR B CA 1
ATOM 2922 C C . TYR B 1 147 ? 7.434 20.438 -3.945 1 98.38 147 TYR B C 1
ATOM 2924 O O . TYR B 1 147 ? 8.469 20.844 -4.48 1 98.38 147 TYR B O 1
ATOM 2932 N N . PHE B 1 148 ? 7.074 19.188 -3.971 1 98.31 148 PHE B N 1
ATOM 2933 C CA . PHE B 1 148 ? 7.953 18.188 -4.582 1 98.31 148 PHE B CA 1
ATOM 2934 C C . PHE B 1 148 ? 7.984 18.359 -6.098 1 98.31 148 PHE B C 1
ATOM 2936 O O . PHE B 1 148 ? 9.023 18.156 -6.727 1 98.31 148 PHE B O 1
ATOM 2943 N N . PHE B 1 149 ? 6.746 18.672 -6.609 1 97.56 149 PHE B N 1
ATOM 2944 C CA . PHE B 1 149 ? 6.707 18.75 -8.07 1 97.56 149 PHE B CA 1
ATOM 2945 C C . PHE B 1 149 ? 5.934 19.969 -8.531 1 97.56 149 PHE B C 1
ATOM 2947 O O . PHE B 1 149 ? 4.898 20.312 -7.953 1 97.56 149 PHE B O 1
ATOM 2954 N N . ASP B 1 150 ? 6.449 20.672 -9.531 1 95.75 150 ASP B N 1
ATOM 2955 C CA . ASP B 1 150 ? 5.785 21.672 -10.359 1 95.75 150 ASP B CA 1
ATOM 2956 C C . ASP B 1 150 ? 5.277 22.828 -9.516 1 95.75 150 ASP B C 1
ATOM 2958 O O . ASP B 1 150 ? 4.23 23.406 -9.812 1 95.75 150 ASP B O 1
ATOM 2962 N N . ASN B 1 151 ? 5.812 23.062 -8.383 1 94.56 151 ASN B N 1
ATOM 2963 C CA . ASN B 1 151 ? 5.441 24.141 -7.484 1 94.56 151 ASN B CA 1
ATOM 2964 C C . ASN B 1 151 ? 3.949 24.141 -7.176 1 94.56 151 ASN B C 1
ATOM 2966 O O . ASN B 1 151 ? 3.318 25.188 -7.098 1 94.56 151 ASN B O 1
ATOM 2970 N N . LYS B 1 152 ? 3.408 22.969 -7.195 1 96.94 152 LYS B N 1
ATOM 2971 C CA . LYS B 1 152 ? 2.002 22.812 -6.832 1 96.94 152 LYS B CA 1
ATOM 2972 C C . LYS B 1 152 ? 1.803 21.625 -5.898 1 96.94 152 LYS B C 1
ATOM 2974 O O . LYS B 1 152 ? 2.568 20.656 -5.941 1 96.94 152 LYS B O 1
ATOM 2979 N N . LEU B 1 153 ? 0.715 21.734 -5.188 1 98.62 153 LEU B N 1
ATOM 2980 C CA . LEU B 1 153 ? 0.36 20.688 -4.246 1 98.62 153 LEU B CA 1
ATOM 2981 C C . LEU B 1 153 ? -0.01 19.406 -4.977 1 98.62 153 LEU B C 1
ATOM 2983 O O . LEU B 1 153 ? -0.753 19.438 -5.961 1 98.62 153 LEU B O 1
ATOM 2987 N N . SER B 1 154 ? 0.49 18.266 -4.535 1 98.88 154 SER B N 1
ATOM 2988 C CA . SER B 1 154 ? 0.142 16.938 -5.035 1 98.88 154 SER B CA 1
ATOM 2989 C C . SER B 1 154 ? 0.037 15.93 -3.895 1 98.88 154 SER B C 1
ATOM 2991 O O . SER B 1 154 ? 0.264 16.266 -2.732 1 98.88 154 SER B O 1
ATOM 2993 N N . LEU B 1 155 ? -0.26 14.68 -4.152 1 98.88 155 LEU B N 1
ATOM 2994 C CA . LEU B 1 155 ? -0.317 13.625 -3.146 1 98.88 155 LEU B CA 1
ATOM 2995 C C . LEU B 1 155 ? 1.055 13.398 -2.521 1 98.88 155 LEU B C 1
ATOM 2997 O O . LEU B 1 155 ? 1.152 12.992 -1.361 1 98.88 155 LEU B O 1
ATOM 3001 N N . ALA B 1 156 ? 2.129 13.656 -3.324 1 98.88 156 ALA B N 1
ATOM 3002 C CA . ALA B 1 156 ? 3.471 13.547 -2.756 1 98.88 156 ALA B CA 1
ATOM 3003 C C . ALA B 1 156 ? 3.617 14.438 -1.525 1 98.88 156 ALA B C 1
ATOM 3005 O O . ALA B 1 156 ? 4.137 14 -0.495 1 98.88 156 ALA B O 1
ATOM 3006 N N . ASP B 1 157 ? 3.107 15.625 -1.592 1 98.94 157 ASP B N 1
ATOM 3007 C CA . ASP B 1 157 ? 3.234 16.594 -0.508 1 98.94 157 ASP B CA 1
ATOM 3008 C C . ASP B 1 157 ? 2.363 16.203 0.684 1 98.94 157 ASP B C 1
ATOM 3010 O O . ASP B 1 157 ? 2.779 16.344 1.836 1 98.94 157 ASP B O 1
ATOM 3014 N N . ILE B 1 158 ? 1.198 15.727 0.399 1 98.94 158 ILE B N 1
ATOM 3015 C CA . ILE B 1 158 ? 0.258 15.352 1.449 1 98.94 158 ILE B CA 1
ATOM 3016 C C . ILE B 1 158 ? 0.833 14.203 2.27 1 98.94 158 ILE B C 1
ATOM 3018 O O . ILE B 1 158 ? 0.829 14.242 3.502 1 98.94 158 ILE B O 1
ATOM 3022 N N . PHE B 1 159 ? 1.328 13.203 1.606 1 98.94 159 PHE B N 1
ATOM 3023 C CA . PHE B 1 159 ? 1.868 12.039 2.297 1 98.94 159 PHE B CA 1
ATOM 3024 C C . PHE B 1 159 ? 3.199 12.367 2.959 1 98.94 159 PHE B C 1
ATOM 3026 O O . PHE B 1 159 ? 3.49 11.891 4.059 1 98.94 159 PHE B O 1
ATOM 3033 N N . ALA B 1 160 ? 3.998 13.188 2.283 1 98.94 160 ALA B N 1
ATOM 3034 C CA . ALA B 1 160 ? 5.258 13.602 2.889 1 98.94 160 ALA B CA 1
ATOM 3035 C C . ALA B 1 160 ? 5.016 14.406 4.164 1 98.94 160 ALA B C 1
ATOM 3037 O O . ALA B 1 160 ? 5.684 14.188 5.18 1 98.94 160 ALA B O 1
ATOM 3038 N N . TYR B 1 161 ? 4.082 15.32 4.09 1 98.88 161 TYR B N 1
ATOM 3039 C CA . TYR B 1 161 ? 3.768 16.078 5.289 1 98.88 161 TYR B CA 1
ATOM 3040 C C . TYR B 1 161 ? 3.387 15.164 6.441 1 98.88 161 TYR B C 1
ATOM 3042 O O . TYR B 1 161 ? 3.838 15.352 7.574 1 98.88 161 TYR B O 1
ATOM 3050 N N . THR B 1 162 ? 2.537 14.203 6.188 1 98.69 162 THR B N 1
ATOM 3051 C CA . THR B 1 162 ? 2.072 13.289 7.223 1 98.69 162 THR B CA 1
ATOM 3052 C C . THR B 1 162 ? 3.244 12.539 7.852 1 98.69 162 THR B C 1
ATOM 3054 O O . THR B 1 162 ? 3.359 12.477 9.078 1 98.69 162 THR B O 1
ATOM 3057 N N . ALA B 1 163 ? 4.152 12 7.051 1 98.69 163 ALA B N 1
ATOM 3058 C CA . ALA B 1 163 ? 5.301 11.242 7.535 1 98.69 163 ALA B CA 1
ATOM 3059 C C . ALA B 1 163 ? 6.25 12.125 8.336 1 98.69 163 ALA B C 1
ATOM 3061 O O . ALA B 1 163 ? 6.695 11.75 9.422 1 98.69 163 ALA B O 1
ATOM 3062 N N . ILE B 1 164 ? 6.543 13.297 7.777 1 98.75 164 ILE B N 1
ATOM 3063 C CA . ILE B 1 164 ? 7.477 14.219 8.406 1 98.75 164 ILE B CA 1
ATOM 3064 C C . ILE B 1 164 ? 6.898 14.719 9.734 1 98.75 164 ILE B C 1
ATOM 3066 O O . ILE B 1 164 ? 7.617 14.836 10.727 1 98.75 164 ILE B O 1
ATOM 3070 N N . ASN B 1 165 ? 5.602 14.992 9.727 1 98.25 165 ASN B N 1
ATOM 3071 C CA . ASN B 1 165 ? 4.941 15.492 10.93 1 98.25 165 ASN B CA 1
ATOM 3072 C C . ASN B 1 165 ? 5.016 14.477 12.07 1 98.25 165 ASN B C 1
ATOM 3074 O O . ASN B 1 165 ? 5.336 14.836 13.203 1 98.25 165 ASN B O 1
ATOM 3078 N N . VAL B 1 166 ? 4.742 13.227 11.812 1 97.75 166 VAL B N 1
ATOM 3079 C CA . VAL B 1 166 ? 4.781 12.219 12.867 1 97.75 166 VAL B CA 1
ATOM 3080 C C . VAL B 1 166 ? 6.219 12.023 13.344 1 97.75 166 VAL B C 1
ATOM 3082 O O . VAL B 1 166 ? 6.461 11.789 14.531 1 97.75 166 VAL B O 1
ATOM 3085 N N . PHE B 1 167 ? 7.141 12.07 12.414 1 98.38 167 PHE B N 1
ATOM 3086 C CA . PHE B 1 167 ? 8.555 11.961 12.766 1 98.38 167 PHE B CA 1
ATOM 3087 C C . PHE B 1 167 ? 8.961 13.094 13.703 1 98.38 167 PHE B C 1
ATOM 3089 O O . PHE B 1 167 ? 9.625 12.852 14.719 1 98.38 167 PHE B O 1
ATOM 3096 N N . LYS B 1 168 ? 8.594 14.297 13.391 1 98.06 168 LYS B N 1
ATOM 3097 C CA . LYS B 1 168 ? 8.891 15.469 14.211 1 98.06 168 LYS B CA 1
ATOM 3098 C C . LYS B 1 168 ? 8.281 15.328 15.602 1 98.06 168 LYS B C 1
ATOM 3100 O O . LYS B 1 168 ? 8.953 15.586 16.609 1 98.06 168 LYS B O 1
ATOM 3105 N N . LEU B 1 169 ? 7.094 14.859 15.688 1 97.12 169 LEU B N 1
ATOM 3106 C CA . LEU B 1 169 ? 6.359 14.773 16.938 1 97.12 169 LEU B CA 1
ATOM 3107 C C . LEU B 1 169 ? 6.938 13.672 17.828 1 97.12 169 LEU B C 1
ATOM 3109 O O . LEU B 1 169 ? 6.996 13.828 19.047 1 97.12 169 LEU B O 1
ATOM 3113 N N . LYS B 1 170 ? 7.406 12.594 17.266 1 97.19 170 LYS B N 1
ATOM 3114 C CA . LYS B 1 170 ? 7.773 11.43 18.047 1 97.19 170 LYS B CA 1
ATOM 3115 C C . LYS B 1 170 ? 9.281 11.367 18.281 1 97.19 170 LYS B C 1
ATOM 3117 O O . LYS B 1 170 ? 9.734 10.828 19.297 1 97.19 170 LYS B O 1
ATOM 3122 N N . PHE B 1 171 ? 9.984 11.93 17.391 1 97.75 171 PHE B N 1
ATOM 3123 C CA . PHE B 1 171 ? 11.438 11.875 17.453 1 97.75 171 PHE B CA 1
ATOM 3124 C C . PHE B 1 171 ? 12.047 13.234 17.125 1 97.75 171 PHE B C 1
ATOM 3126 O O . PHE B 1 171 ? 12.875 13.336 16.219 1 97.75 171 PHE B O 1
ATOM 3133 N N . ASN B 1 172 ? 11.781 14.219 17.906 1 97.5 172 ASN B N 1
ATOM 3134 C CA . ASN B 1 172 ? 12.133 15.609 17.656 1 97.5 172 ASN B CA 1
ATOM 3135 C C . ASN B 1 172 ? 13.641 15.812 17.625 1 97.5 172 ASN B C 1
ATOM 3137 O O . ASN B 1 172 ? 14.156 16.625 16.844 1 97.5 172 ASN B O 1
ATOM 3141 N N . GLU B 1 173 ? 14.336 15.125 18.484 1 97.88 173 GLU B N 1
ATOM 3142 C CA . GLU B 1 173 ? 15.789 15.273 18.5 1 97.88 173 GLU B CA 1
ATOM 3143 C C . GLU B 1 173 ? 16.406 14.836 17.172 1 97.88 173 GLU B C 1
ATOM 3145 O O . GLU B 1 173 ? 17.234 15.547 16.609 1 97.88 173 GLU B O 1
ATOM 3150 N N . GLU B 1 174 ? 16.031 13.695 16.719 1 98.12 174 GLU B N 1
ATOM 3151 C CA . GLU B 1 174 ? 16.531 13.172 15.445 1 98.12 174 GLU B CA 1
ATOM 3152 C C . GLU B 1 174 ? 16.047 14.023 14.273 1 98.12 174 GLU B C 1
ATOM 3154 O O . GLU B 1 174 ? 16.766 14.18 13.281 1 98.12 174 GLU B O 1
ATOM 3159 N N . TYR B 1 175 ? 14.875 14.57 14.406 1 98.44 175 TYR B N 1
ATOM 3160 C CA . TYR B 1 175 ? 14.25 15.398 13.383 1 98.44 175 TYR B CA 1
ATOM 3161 C C . TYR B 1 175 ? 15.078 16.656 13.125 1 98.44 175 TYR B C 1
ATOM 3163 O O . TYR B 1 175 ? 15.109 17.172 12 1 98.44 175 TYR B O 1
ATOM 3171 N N . GLN B 1 176 ? 15.797 17.172 14.086 1 98.69 176 GLN B N 1
ATOM 3172 C CA . GLN B 1 176 ? 16.453 18.469 14.023 1 98.69 176 GLN B CA 1
ATOM 3173 C C . GLN B 1 176 ? 17.484 18.516 12.898 1 98.69 176 GLN B C 1
ATOM 3175 O O . GLN B 1 176 ? 17.703 19.562 12.281 1 98.69 176 GLN B O 1
ATOM 3180 N N . GLN B 1 177 ? 18.078 17.422 12.578 1 98.44 177 GLN B N 1
ATOM 3181 C CA . GLN B 1 177 ? 19.094 17.391 11.531 1 98.44 177 GLN B CA 1
ATOM 3182 C C . GLN B 1 177 ? 18.5 17.703 10.164 1 98.44 177 GLN B C 1
ATOM 3184 O O . GLN B 1 177 ? 19.219 18.047 9.227 1 98.44 177 GLN B O 1
ATOM 3189 N N . PHE B 1 178 ? 17.156 17.641 10.094 1 98.69 178 PHE B N 1
ATOM 3190 C CA . PHE B 1 178 ? 16.469 17.859 8.82 1 98.69 178 PHE B CA 1
ATOM 3191 C C . PHE B 1 178 ? 15.656 19.141 8.867 1 98.69 178 PHE B C 1
ATOM 3193 O O . PHE B 1 178 ? 15 19.516 7.887 1 98.69 178 PHE B O 1
ATOM 3200 N N . SER B 1 179 ? 15.68 19.891 9.945 1 98.44 179 SER B N 1
ATOM 3201 C CA . SER B 1 179 ? 14.734 20.969 10.234 1 98.44 179 SER B CA 1
ATOM 3202 C C . SER B 1 179 ? 14.867 22.094 9.227 1 98.44 179 SER B C 1
ATOM 3204 O O . SER B 1 179 ? 13.883 22.75 8.867 1 98.44 179 SER B O 1
ATOM 3206 N N . SER B 1 180 ? 16.031 22.391 8.727 1 98.06 180 SER B N 1
ATOM 3207 C CA . SER B 1 180 ? 16.25 23.484 7.785 1 98.06 180 SER B CA 1
ATOM 3208 C C . SER B 1 180 ? 15.469 23.266 6.492 1 98.06 180 SER B C 1
ATOM 3210 O O . SER B 1 180 ? 15.055 24.219 5.84 1 98.06 180 SER B O 1
ATOM 3212 N N . THR B 1 181 ? 15.281 22 6.129 1 98.5 181 THR B N 1
ATOM 3213 C CA . THR B 1 181 ? 14.562 21.656 4.91 1 98.5 181 THR B CA 1
ATOM 3214 C C . THR B 1 181 ? 13.086 21.391 5.211 1 98.5 181 THR B C 1
ATOM 3216 O O . THR B 1 181 ? 12.203 21.906 4.52 1 98.5 181 THR B O 1
ATOM 3219 N N . PHE B 1 182 ? 12.828 20.656 6.223 1 98.81 182 PHE B N 1
ATOM 3220 C CA . PHE B 1 182 ? 11.477 20.156 6.469 1 98.81 182 PHE B CA 1
ATOM 3221 C C . PHE B 1 182 ? 10.617 21.234 7.105 1 98.81 182 PHE B C 1
ATOM 3223 O O . PHE B 1 182 ? 9.406 21.312 6.852 1 98.81 182 PHE B O 1
ATOM 3230 N N . ASP B 1 183 ? 11.18 22.125 7.914 1 98.69 183 ASP B N 1
ATOM 3231 C CA . ASP B 1 183 ? 10.359 23.125 8.594 1 98.69 183 ASP B CA 1
ATOM 3232 C C . ASP B 1 183 ? 9.695 24.062 7.586 1 98.69 183 ASP B C 1
ATOM 3234 O O . ASP B 1 183 ? 8.484 24.312 7.672 1 98.69 183 ASP B O 1
ATOM 3238 N N . PRO B 1 184 ? 10.484 24.609 6.629 1 98.5 184 PRO B N 1
ATOM 3239 C CA . PRO B 1 184 ? 9.836 25.453 5.633 1 98.5 184 PRO B CA 1
ATOM 3240 C C . PRO B 1 184 ? 8.742 24.734 4.859 1 98.5 184 PRO B C 1
ATOM 3242 O O . PRO B 1 184 ? 7.676 25.297 4.598 1 98.5 184 PRO B O 1
ATOM 3245 N N . PHE B 1 185 ? 8.984 23.547 4.457 1 98.75 185 PHE B N 1
ATOM 3246 C CA . PHE B 1 185 ? 7.992 22.734 3.75 1 98.75 185 PHE B CA 1
ATOM 3247 C C . PHE B 1 185 ? 6.73 22.578 4.59 1 98.75 185 PHE B C 1
ATOM 3249 O O . PHE B 1 185 ? 5.617 22.766 4.098 1 98.75 185 PHE B O 1
ATOM 3256 N N . MET B 1 186 ? 6.875 22.172 5.879 1 98.56 186 MET B N 1
ATOM 3257 C CA . MET B 1 186 ? 5.746 21.938 6.777 1 98.56 186 MET B CA 1
ATOM 3258 C C . MET B 1 186 ? 4.953 23.234 6.988 1 98.56 186 MET B C 1
ATOM 3260 O O . MET B 1 186 ? 3.721 23.219 6.953 1 98.56 186 MET B O 1
ATOM 3264 N N . LYS B 1 187 ? 5.68 24.281 7.211 1 98.5 187 LYS B N 1
ATOM 3265 C CA . LYS B 1 187 ? 5.02 25.562 7.391 1 98.5 187 LYS B CA 1
ATOM 3266 C C . LYS B 1 187 ? 4.195 25.938 6.16 1 98.5 187 LYS B C 1
ATOM 3268 O O . LYS B 1 187 ? 3.057 26.391 6.285 1 98.5 187 LYS B O 1
ATOM 3273 N N . ASN B 1 188 ? 4.762 25.828 4.98 1 98.44 188 ASN B N 1
ATOM 3274 C CA . ASN B 1 188 ? 4.051 26.125 3.74 1 98.44 188 ASN B CA 1
ATOM 3275 C C . ASN B 1 188 ? 2.777 25.281 3.617 1 98.44 188 ASN B C 1
ATOM 3277 O O . ASN B 1 188 ? 1.729 25.797 3.229 1 98.44 188 ASN B O 1
ATOM 3281 N N . PHE B 1 189 ? 2.871 24.031 3.902 1 98.75 189 PHE B N 1
ATOM 3282 C CA . PHE B 1 189 ? 1.723 23.125 3.842 1 98.75 189 PHE B CA 1
ATOM 3283 C C . PHE B 1 189 ? 0.643 23.562 4.824 1 98.75 189 PHE B C 1
ATOM 3285 O O . PHE B 1 189 ? -0.536 23.625 4.469 1 98.75 189 PHE B O 1
ATOM 3292 N N . GLU B 1 190 ? 1.028 23.891 6.043 1 98.56 190 GLU B N 1
ATOM 3293 C CA . GLU B 1 190 ? 0.108 24.234 7.121 1 98.56 190 GLU B CA 1
ATOM 3294 C C . GLU B 1 190 ? -0.563 25.578 6.871 1 98.56 190 GLU B C 1
ATOM 3296 O O . GLU B 1 190 ? -1.614 25.875 7.445 1 98.56 190 GLU B O 1
ATOM 3301 N N . GLU B 1 191 ? 0.065 26.344 6.023 1 98.44 191 GLU B N 1
ATOM 3302 C CA . GLU B 1 191 ? -0.461 27.688 5.746 1 98.44 191 GLU B CA 1
ATOM 3303 C C . GLU B 1 191 ? -1.445 27.656 4.582 1 98.44 191 GLU B C 1
ATOM 3305 O O . GLU B 1 191 ? -2.082 28.672 4.277 1 98.44 191 GLU B O 1
ATOM 3310 N N . ILE B 1 192 ? -1.547 26.578 3.883 1 98.62 192 ILE B N 1
ATOM 3311 C CA . ILE B 1 192 ? -2.633 26.469 2.914 1 98.62 192 ILE B CA 1
ATOM 3312 C C . ILE B 1 192 ? -3.965 26.766 3.596 1 98.62 192 ILE B C 1
ATOM 3314 O O . ILE B 1 192 ? -4.316 26.141 4.594 1 98.62 192 ILE B O 1
ATOM 3318 N N . PRO B 1 193 ? -4.75 27.641 3.09 1 98.44 193 PRO B N 1
ATOM 3319 C CA . PRO B 1 193 ? -5.898 28.172 3.83 1 98.44 193 PRO B CA 1
ATOM 3320 C C . PRO B 1 193 ? -6.824 27.078 4.348 1 98.44 193 PRO B C 1
ATOM 3322 O O . PRO B 1 193 ? -7.176 27.078 5.531 1 98.44 193 PRO B O 1
ATOM 3325 N N . LEU B 1 194 ? -7.199 26.125 3.572 1 98.44 194 LEU B N 1
ATOM 3326 C CA . LEU B 1 194 ? -8.141 25.094 3.984 1 98.44 194 LEU B CA 1
ATOM 3327 C C . LEU B 1 194 ? -7.492 24.125 4.969 1 98.44 194 LEU B C 1
ATOM 3329 O O . LEU B 1 194 ? -8.172 23.547 5.82 1 98.44 194 LEU B O 1
ATOM 3333 N N . ILE B 1 195 ? -6.184 23.922 4.844 1 98.69 195 ILE B N 1
ATOM 3334 C CA . ILE B 1 195 ? -5.465 23.094 5.801 1 98.69 195 ILE B CA 1
ATOM 3335 C C . ILE B 1 195 ? -5.352 23.812 7.137 1 98.69 195 ILE B C 1
ATOM 3337 O O . ILE B 1 195 ? -5.559 23.219 8.195 1 98.69 195 ILE B O 1
ATOM 3341 N N . LYS B 1 196 ? -5.016 25.078 7.047 1 98.56 196 LYS B N 1
ATOM 3342 C CA . LYS B 1 196 ? -4.918 25.906 8.25 1 98.56 196 LYS B CA 1
ATOM 3343 C C . LYS B 1 196 ? -6.234 25.906 9.023 1 98.56 196 LYS B C 1
ATOM 3345 O O . LYS B 1 196 ? -6.246 25.719 10.234 1 98.56 196 LYS B O 1
ATOM 3350 N N . GLU B 1 197 ? -7.305 26.109 8.273 1 98.31 197 GLU B N 1
ATOM 3351 C CA . GLU B 1 197 ? -8.633 26.078 8.875 1 98.31 197 GLU B CA 1
ATOM 3352 C C . GLU B 1 197 ? -8.898 24.719 9.523 1 98.31 197 GLU B C 1
ATOM 3354 O O . GLU B 1 197 ? -9.375 24.656 10.664 1 98.31 197 GLU B O 1
ATOM 3359 N N . TYR B 1 198 ? -8.609 23.672 8.805 1 98.38 198 TYR B N 1
ATOM 3360 C CA . TYR B 1 198 ? -8.812 22.312 9.281 1 98.38 198 TYR B CA 1
ATOM 3361 C C . TYR B 1 198 ? -7.988 22.047 10.539 1 98.38 198 TYR B C 1
ATOM 3363 O O . TYR B 1 198 ? -8.5 21.5 11.523 1 98.38 198 TYR B O 1
ATOM 3371 N N . HIS B 1 199 ? -6.703 22.438 10.547 1 98.19 199 HIS B N 1
ATOM 3372 C CA . HIS B 1 199 ? -5.812 22.219 11.68 1 98.19 199 HIS B CA 1
ATOM 3373 C C . HIS B 1 199 ? -6.305 22.953 12.922 1 98.19 199 HIS B C 1
ATOM 3375 O O . HIS B 1 199 ? -6.035 22.531 14.047 1 98.19 199 HIS B O 1
ATOM 3381 N N . ASN B 1 200 ? -7.027 23.984 12.742 1 97.38 200 ASN B N 1
ATOM 3382 C CA . ASN B 1 200 ? -7.52 24.797 13.852 1 97.38 200 ASN B CA 1
ATOM 3383 C C . ASN B 1 200 ? -8.938 24.406 14.258 1 97.38 200 ASN B C 1
ATOM 3385 O O . ASN B 1 200 ? -9.523 25.016 15.148 1 97.38 200 ASN B O 1
ATOM 3389 N N . SER B 1 201 ? -9.445 23.422 13.625 1 96.62 201 SER B N 1
ATOM 3390 C CA . SER B 1 201 ? -10.797 22.969 13.93 1 96.62 201 SER B CA 1
ATOM 3391 C C . SER B 1 201 ? -10.773 21.812 14.922 1 96.62 201 SER B C 1
ATOM 3393 O O . SER B 1 201 ? -9.719 21.234 15.195 1 96.62 201 SER B O 1
ATOM 3395 N N . ASP B 1 202 ? -12.008 21.422 15.406 1 94.19 202 ASP B N 1
ATOM 3396 C CA . ASP B 1 202 ? -12.141 20.297 16.328 1 94.19 202 ASP B CA 1
ATOM 3397 C C . ASP B 1 202 ? -12.148 18.969 15.586 1 94.19 202 ASP B C 1
ATOM 3399 O O . ASP B 1 202 ? -12.133 17.891 16.203 1 94.19 202 ASP B O 1
ATOM 3403 N N . ARG B 1 203 ? -12.055 19.031 14.289 1 95 203 ARG B N 1
ATOM 3404 C CA . ARG B 1 203 ? -12.109 17.812 13.484 1 95 203 ARG B CA 1
ATOM 3405 C C . ARG B 1 203 ? -10.727 17.203 13.305 1 95 203 ARG B C 1
ATOM 3407 O O . ARG B 1 203 ? -10.602 16.047 12.906 1 95 203 ARG B O 1
ATOM 3414 N N . TYR B 1 204 ? -9.695 18 13.5 1 97.38 204 TYR B N 1
ATOM 3415 C CA . TYR B 1 204 ? -8.328 17.531 13.312 1 97.38 204 TYR B CA 1
ATOM 3416 C C . TYR B 1 204 ? -7.875 16.672 14.492 1 97.38 204 TYR B C 1
ATOM 3418 O O . TYR B 1 204 ? -7.855 17.141 15.633 1 97.38 204 TYR B O 1
ATOM 3426 N N . PRO B 1 205 ? -7.535 15.375 14.164 1 95.5 205 PRO B N 1
ATOM 3427 C CA . PRO B 1 205 ? -7.004 14.547 15.258 1 95.5 205 PRO B CA 1
ATOM 3428 C C . PRO B 1 205 ? -5.551 14.891 15.602 1 95.5 205 PRO B C 1
ATOM 3430 O O . PRO B 1 205 ? -4.68 14.82 14.727 1 95.5 205 PRO B O 1
ATOM 3433 N N . LYS B 1 206 ? -5.312 15.281 16.812 1 88.69 206 LYS B N 1
ATOM 3434 C CA . LYS B 1 206 ? -3.961 15.625 17.25 1 88.69 206 LYS B CA 1
ATOM 3435 C C . LYS B 1 206 ? -3.264 14.422 17.875 1 88.69 206 LYS B C 1
ATOM 3437 O O . LYS B 1 206 ? -3.9 13.602 18.547 1 88.69 206 LYS B O 1
ATOM 3442 N N . MET B 1 207 ? -1.952 14.281 17.594 1 84.12 207 MET B N 1
ATOM 3443 C CA . MET B 1 207 ? -1.163 13.258 18.266 1 84.12 207 MET B CA 1
ATOM 3444 C C . MET B 1 207 ? -1.139 13.492 19.781 1 84.12 207 MET B C 1
ATOM 3446 O O . MET B 1 207 ? -0.986 14.633 20.234 1 84.12 207 MET B O 1
ATOM 3450 N N . PRO B 1 208 ? -1.389 12.414 20.562 1 76.06 208 PRO B N 1
ATOM 3451 C CA . PRO B 1 208 ? -1.389 12.625 22.016 1 76.06 208 PRO B CA 1
ATOM 3452 C C . PRO B 1 208 ? -0.049 13.141 22.531 1 76.06 208 PRO B C 1
ATOM 3454 O O . PRO B 1 208 ? 0.999 12.852 21.953 1 76.06 208 PRO B O 1
#

InterPro domains:
  IPR004045 Glutathione S-transferase, N-terminal [PF02798] (7-78)
  IPR004045 Glutathione S-transferase, N-terminal [PS50404] (4-87)
  IPR004046 Glutathione S-transferase, C-terminal [PF14497] (118-201)
  IPR010987 Glutathione S-transferase, C-terminal-like [PS50405] (9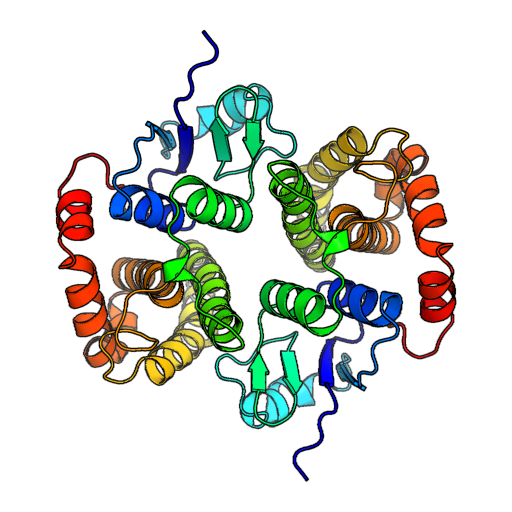1-208)
  IPR036249 Thioredoxin-like superfamily [SSF52833] (4-79)
  IPR036282 Glutathione S-transferase, C-terminal domain superfamily [SSF47616] (102-207)
  IPR050213 Glutathione S-transferase superfamily [PTHR11571] (5-201)

Foldseek 3Di:
DLAQAKEKEAALECFLQVLLVVLCLVLVNGHHYDHDYPVRVCVLVPDCQPPVPEPHRDPTKMDGRVDIDDDSVVSSVVSCVVSVVCVQQDDDPVNVVLVVLLVLLNVLRVLLVVLLVDDDPVSVCSCVVPNLVSVVVVLVQQPQALDNDDNDHHSSLSSNLSNLVSCCVRPVPSSVVSCVRVVSNNVSVCVPPSNVVVVPDPNRRYDD/DLAQAKEKEAALECFLQVLLVVLCLVLVNGHHYDHDYPVRVCVLVPDCQPPVPEPHRDPTKMDGRVDIDDDSVVSSVVSCVVSVVCVQQDDDPVNVVLVVLLVLLNVLRVLLVVLLVDDDPVSVCSCVVPNLVSVVVVLVQQPQALDNPPNDHHSSLSSNLSNLVSCCVRPVPSSVVSCVRVVSNNVSVCVPPSNVVVVPDPNRRYDD

Radius of gyration: 21.32 Å; Cα contacts (8 Å, |Δi|>4): 564; chains: 2; bounding box: 60×56×53 Å

Solvent-accessible surface area (backbone atoms only — not comparable to full-atom values): 22506 Å² total; per-residue (Å²): 126,78,55,85,55,36,35,41,34,32,60,51,42,52,54,79,54,34,54,45,50,49,54,32,48,71,55,71,48,82,67,44,77,47,69,35,43,88,89,44,38,62,46,47,79,45,56,48,52,69,65,72,72,52,78,63,64,51,77,30,29,40,36,41,55,88,48,60,47,26,46,52,70,41,46,39,52,48,49,33,60,78,59,68,46,60,77,35,46,59,64,78,72,48,26,52,56,33,37,32,42,26,53,52,21,52,50,46,36,52,52,49,56,55,43,70,76,44,61,72,69,61,25,52,46,43,44,63,71,46,48,50,58,54,49,48,38,53,50,61,67,38,48,89,46,79,34,75,51,91,78,40,79,32,47,31,48,49,27,39,46,42,24,52,50,52,39,40,74,75,39,46,77,74,36,53,85,46,38,86,48,50,46,59,34,48,52,55,55,49,59,36,66,54,48,34,52,42,67,72,37,93,80,47,48,60,71,130,124,79,55,87,56,36,36,40,34,34,60,50,42,52,55,79,53,33,52,47,49,50,53,33,48,72,56,70,48,85,67,43,76,47,68,34,42,88,89,44,39,62,46,47,78,45,59,48,54,70,64,69,71,50,75,63,66,52,77,29,30,40,37,42,57,91,48,60,48,26,46,53,69,43,47,38,52,48,49,31,60,79,58,67,46,62,77,35,48,59,63,78,72,48,27,50,57,32,38,33,43,25,52,50,20,53,51,46,36,51,50,50,58,54,42,69,75,44,58,72,67,61,24,52,46,44,44,63,72,45,47,48,58,54,51,47,40,54,49,62,68,38,47,89,45,79,33,75,50,91,78,38,79,31,47,30,47,49,26,39,47,41,25,52,50,52,38,40,73,75,38,46,78,72,37,54,84,46,38,85,48,50,46,59,33,50,50,56,56,48,60,37,66,54,48,36,53,42,67,72,37,92,81,47,48,59,73,130